Protein 6R3R (pdb70)

Foldseek 3Di:
DAFFFDQDFCPVDFFLFDADPAAFFFFWAWDQDPVVLWIKIWTFGQHVPADPQAGRAIWIWIGRFSGGIDGLGGAGGADDNADQQSDKAAEYWDADPVVQKIKTKTWGAGHPDDPPAARIWIFMWIDNPSNHIGTDPPDTHAQVVPQWGRYQWGQWYWDADPVQKIKIWIWTGHVLWTFTWIWIDNGVPDIDTPGTLATDADNWTWHNWEWDDDDQKIKIWTATPALVFRFIFMFMDSDSVRRRVCCVVNVVNALDDPSRGAEGQQWHNWYWDDSPPWIKIKTFGAQAVVSDQQRQDPRHGHGGHTIGIWTWDQDPSRRTYTHHGVVLVVLFDAWDDKDWPDKDDDKDDDDQKIKAAAPIKTKIDAAAAKKKKWWKKAFPDLQWKKWKWFSDGPPDQKTWIFIDGSNVQWTWIWIDGPPTDTDIIWHWHQDPRRMWTWIWTGHQQWIWIDTPSIHTYIGGHHSSHRHIIMMHTNGGMMMMHDIIMTHNDYDD

B-factor: mean 29.18, std 12.81, range [12.65, 115.85]

InterPro domains:
  IPR001362 Glycoside hydrolase, family 32 [SM00640] (53-489)
  IPR013148 Glycosyl hydrolase family 32, N-terminal [PF00251] (96-352)
  IPR013320 Concanavalin A-like lectin/glucanase domain superfamily [SSF49899] (407-519)
  IPR023296 Glycosyl hydrolase, five-bladed beta-propeller domain superfamily [G3DSA:2.115.10.20] (19-372)
  IPR023296 Glycosyl hydrolase, five-bladed beta-propeller domain superfamily [SSF75005] (44-354)
  IPR032507 BT1760-like, C-terminal domain [PF16346] (353-520)
  IPR051214 Glycosyl Hydrolase 32 Enzymes [PTHR43101] (17-523)

Sequence (492 aa):
GTATYFQSSDEHGFSMYYKPQVGFVGDPMMPFYDPVAKDFKVMYLQDYRPNPEATYHPIFGVATKDGATYESLGELISCGGRDEQDAAIGTGGTIYNPADKLYYTFYTGNKFKPSSDQNAQVVMVATSPDFKTWTKNRTFYLKGDTYGYDKNDFRDPFLFQTEDGVYHMLIATRKNGKGHIAEFTSADLKEWESAGTFMTMMWDDRFYECPDVFKMGDWWYLIYSEQASSFMRKVQYFKGRTLEDLKATTANDAGIWPDNREGMLDSRAFYAGKTASDGTNRYIWGWCPTRAGNDNGNVGDVEPEWAGNLVAQRLIQHEDGTLTLGVPDAIDRRKKYTSAQEVKVMAKDGNMIESGKTYTLGEGASVIFNRLKVHNKISFTVKTASNTDRFGISFVRGTDSASWYSIHVNADEGKANFEKDGDDAKYLFDNKKFNIPADNEYRVTIYSDQSVCVTYINDQLSFTNRIYQMQKNPWSLCCYKGEITVSDVQVSTYHHHH

Solvent-accessible surface area: 18887 Å² total; per-residue (Å²): 96,86,11,62,77,104,137,10,72,38,124,106,25,42,30,0,0,25,52,12,169,105,10,40,0,0,12,0,2,15,17,57,3,59,94,57,120,27,0,19,0,1,2,5,0,6,66,102,124,52,75,116,3,39,77,24,13,0,31,1,0,6,4,133,35,0,0,75,32,110,71,47,30,90,18,3,55,32,7,37,117,109,85,33,1,0,4,2,12,4,0,5,13,18,35,4,77,97,52,134,47,10,9,0,0,0,0,0,32,35,44,165,53,54,110,110,63,6,22,23,0,0,8,4,0,27,1,89,75,7,165,89,30,87,33,62,142,120,25,99,12,85,0,65,94,73,46,12,38,64,74,38,0,23,3,0,24,10,24,82,29,188,114,30,51,8,21,0,0,0,0,0,56,72,150,47,62,2,22,0,0,19,0,34,9,93,58,2,128,133,22,123,48,52,28,46,8,4,32,0,0,114,144,36,4,2,19,1,0,1,1,10,109,40,56,103,35,41,0,0,0,2,0,0,61,28,41,135,9,22,14,0,1,0,0,34,5,134,68,45,114,72,0,47,45,3,0,43,152,53,55,15,97,61,7,37,122,16,67,0,25,0,1,0,37,0,0,11,0,0,5,8,9,33,46,76,120,46,38,12,0,0,0,4,0,0,6,7,39,77,98,66,8,4,68,22,32,158,99,67,19,65,80,0,0,0,0,0,0,0,61,7,24,60,45,142,90,0,24,1,7,0,3,18,0,73,4,0,38,147,47,14,81,12,90,42,130,34,78,39,53,30,104,90,52,116,38,106,74,58,60,164,48,14,30,0,8,104,59,0,7,0,11,0,28,60,3,74,13,5,0,48,0,20,5,19,0,102,11,75,40,91,59,5,68,1,0,0,0,0,12,38,2,73,91,22,65,32,37,20,0,0,19,0,5,8,60,64,19,28,0,6,0,24,31,12,35,90,95,63,86,111,25,6,31,2,80,9,67,46,19,108,103,28,44,0,120,2,38,0,8,0,0,0,0,0,0,0,0,11,0,22,81,39,0,0,0,0,0,2,0,19,41,0,2,88,0,0,1,0,0,9,2,72,76,24,81,1,44,0,24,84,14,97,11,24,2,70,70,115,129,232

Radius of gyration: 23.09 Å; Cα contacts (8 Å, |Δi|>4): 1417; chains: 1; bounding box: 58×51×66 Å

Structure (mmCIF, N/CA/C/O backbone):
data_6R3R
#
_entry.id   6R3R
#
_cell.length_a   77.657
_cell.length_b   110.607
_cell.length_c   171.244
_cell.angle_alpha   90.000
_cell.angle_beta   90.000
_cell.angle_gamma   90.000
#
_symmetry.space_group_name_H-M   'I 2 2 2'
#
loop_
_entity.id
_entity.type
_entity.pdbx_description
1 polymer 'Glycoside hydrolase family 32'
2 non-polymer 'ZINC ION'
3 non-polymer 'CHLORIDE ION'
4 non-polymer '2-(N-MORPHOLINO)-ETHANESULFONIC ACID'
5 non-polymer GLYCEROL
6 water water
#
loop_
_atom_site.group_PDB
_atom_site.id
_atom_site.type_symbol
_atom_site.label_atom_id
_atom_site.label_alt_id
_atom_site.label_comp_id
_atom_site.label_asym_id
_atom_site.label_entity_id
_atom_site.label_seq_id
_atom_site.pdbx_PDB_ins_code
_atom_site.Cartn_x
_atom_site.Cartn_y
_atom_site.Cartn_z
_atom_site.occupancy
_atom_site.B_iso_or_equiv
_atom_site.auth_seq_id
_atom_site.auth_comp_id
_atom_site.auth_asym_id
_atom_site.auth_atom_id
_atom_site.pdbx_PDB_model_num
ATOM 1 N N . GLY A 1 15 ? -16.70400 -10.17200 3.07900 1.000 61.05732 15 GLY A N 1
ATOM 2 C CA . GLY A 1 15 ? -17.51500 -9.15900 3.72800 1.000 62.88386 15 GLY A CA 1
ATOM 3 C C . GLY A 1 15 ? -18.42500 -8.43400 2.75900 1.000 69.35832 15 GLY A C 1
ATOM 4 O O . GLY A 1 15 ? -19.59600 -8.18300 3.05700 1.000 67.13963 15 GLY A O 1
ATOM 7 N N . THR A 1 16 ? -17.87400 -8.09700 1.59900 1.000 55.74089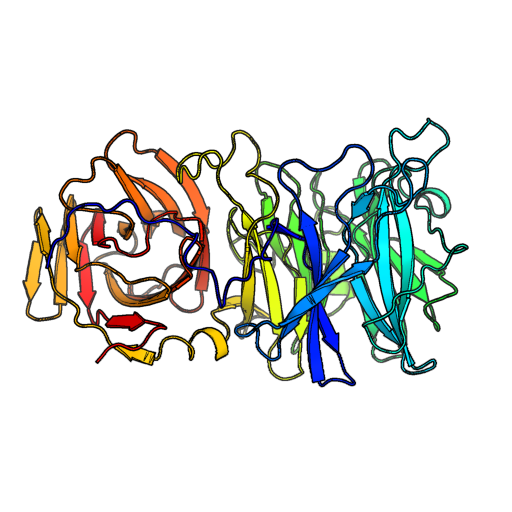 16 THR A N 1
ATOM 8 C CA . THR A 1 16 ? -18.59900 -7.45100 0.51500 1.000 49.27433 16 THR A CA 1
ATOM 9 C C . THR A 1 16 ? -18.98300 -8.48400 -0.54000 1.000 50.92453 16 THR A C 1
ATOM 10 O O . THR A 1 16 ? -18.34900 -9.53400 -0.67400 1.000 49.87177 16 THR A O 1
ATOM 21 N N . ALA A 1 17 ? -20.03400 -8.16700 -1.30200 1.000 43.34204 17 ALA A N 1
ATOM 22 C CA . ALA A 1 17 ? -20.40200 -8.97700 -2.45800 1.000 38.03088 17 ALA A CA 1
ATOM 23 C C . ALA A 1 17 ? -20.57300 -8.12300 -3.70900 1.000 37.42028 17 ALA A C 1
ATOM 24 O O . ALA A 1 17 ? -21.28200 -8.52600 -4.63700 1.000 37.45186 17 ALA A O 1
ATOM 31 N N . THR A 1 18 ? -19.95000 -6.94900 -3.74800 1.000 35.95168 18 THR A N 1
ATOM 32 C CA . THR A 1 18 ? -19.94700 -6.14200 -4.95400 1.000 33.84616 18 THR A CA 1
ATOM 33 C C . THR A 1 18 ? -18.90300 -6.66600 -5.93700 1.000 39.62317 18 THR A C 1
ATOM 34 O O . THR A 1 18 ? -17.95700 -7.36700 -5.56900 1.000 35.36740 18 THR A O 1
ATOM 45 N N . TYR A 1 19 ? -19.08900 -6.30900 -7.20400 1.000 31.92225 19 TYR A N 1
ATOM 46 C CA . TYR A 1 19 ? -18.16300 -6.71600 -8.25100 1.000 32.27755 19 TYR A CA 1
ATOM 47 C C . TYR A 1 19 ? -16.81200 -6.03600 -8.06200 1.000 34.73311 19 TYR A C 1
ATOM 48 O O . TYR A 1 19 ? -16.73400 -4.84500 -7.74700 1.000 38.94941 19 TYR A O 1
ATOM 66 N N . PHE A 1 20 ? -15.74500 -6.81000 -8.24400 1.000 33.05660 20 PHE A N 1
ATOM 67 C CA . PHE A 1 20 ? -14.37500 -6.32200 -8.15400 1.000 35.37529 20 PHE A CA 1
ATOM 68 C C . PHE A 1 20 ? -13.64500 -6.64200 -9.45100 1.000 35.19369 20 PHE A C 1
ATOM 69 O O . PHE A 1 20 ? -13.78700 -7.74100 -9.99700 1.000 34.84628 20 PHE A O 1
ATOM 86 N N . GLN A 1 21 ? -12.85900 -5.68300 -9.94200 1.000 32.89342 21 GLN A N 1
ATOM 87 C CA . GLN A 1 21 ? -12.16000 -5.83900 -11.21800 1.000 46.00815 21 GLN A CA 1
ATOM 88 C C . GLN A 1 21 ? -10.84200 -6.57500 -10.98400 1.000 42.02872 21 GLN A C 1
ATOM 89 O O . GLN A 1 21 ? -9.76300 -5.98600 -10.87600 1.000 41.68921 21 GLN A O 1
ATOM 103 N N . SER A 1 22 ? -10.94400 -7.90000 -10.91800 1.000 40.88122 22 SER A N 1
ATOM 104 C CA . SER A 1 22 ? -9.79000 -8.77500 -10.79400 1.000 37.87823 22 SER A CA 1
ATOM 105 C C . SER A 1 22 ? -9.06700 -8.89300 -12.13600 1.000 39.68107 22 SER A C 1
ATOM 106 O O . SER A 1 22 ? -9.55700 -8.45000 -13.17900 1.000 32.61444 22 SER A O 1
ATOM 114 N N . SER A 1 23 ? -7.88100 -9.50300 -12.10300 1.000 37.88086 23 SER A N 1
ATOM 115 C CA . SER A 1 23 ? -7.08500 -9.68800 -13.30800 1.000 30.48787 23 SER A CA 1
ATOM 116 C C . SER A 1 23 ? -6.27500 -10.97300 -13.19200 1.000 28.37709 23 SER A C 1
ATOM 117 O O . SER A 1 23 ? -6.19700 -11.58900 -12.12700 1.000 31.39061 23 SER A O 1
ATOM 125 N N . ASP A 1 24 ? -5.65300 -11.36300 -14.30800 1.000 28.67975 24 ASP A N 1
ATOM 126 C CA . ASP A 1 24 ? -4.86400 -12.58400 -14.38600 1.000 26.26368 24 ASP A CA 1
ATOM 127 C C . ASP A 1 24 ? -3.37900 -12.36400 -14.09800 1.000 28.14811 24 ASP A C 1
ATOM 128 O O . ASP A 1 24 ? -2.58300 -13.28700 -14.29500 1.000 26.29263 24 ASP A O 1
ATOM 137 N N . GLU A 1 25 ? -2.97400 -11.17300 -13.65800 1.000 29.86411 25 GLU A N 1
ATOM 138 C CA . GLU A 1 25 ? -1.54400 -10.93100 -13.49500 1.000 29.76409 25 GLU A CA 1
ATOM 139 C C . GLU A 1 25 ? -0.98200 -11.67200 -12.28300 1.000 29.70619 25 GLU A C 1
ATOM 140 O O . GLU A 1 25 ? 0.21100 -11.99400 -12.26100 1.000 30.79580 25 GLU A O 1
ATOM 147 N N . HIS A 1 26 ? -1.82100 -11.96000 -11.28100 1.000 27.03482 26 HIS A N 1
ATOM 148 C CA . HIS A 1 26 ? -1.37900 -12.72500 -10.11300 1.000 26.68478 26 HIS A CA 1
ATOM 149 C C . HIS A 1 26 ? -0.65000 -13.99800 -10.52600 1.000 27.51383 26 HIS A C 1
ATOM 150 O O . HIS A 1 26 ? 0.40100 -14.32900 -9.96300 1.000 30.77474 26 HIS A O 1
ATOM 164 N N . GLY A 1 27 ? -1.18700 -14.72300 -11.50800 1.000 28.59817 27 GLY A N 1
ATOM 165 C CA . GLY A 1 27 ? -0.50100 -15.88100 -12.04400 1.000 25.06880 27 GLY A CA 1
ATOM 166 C C . GLY A 1 27 ? -1.29100 -17.17200 -12.02900 1.000 23.81338 27 GLY A C 1
ATOM 167 O O . GLY A 1 27 ? -2.06500 -17.42700 -11.10200 1.000 25.08195 27 GLY A O 1
ATOM 171 N N . PHE A 1 28 ? -1.09200 -17.99700 -13.05300 1.000 25.12406 28 PHE A N 1
ATOM 172 C CA . PHE A 1 28 ? -1.70700 -19.31200 -13.12800 1.000 21.11569 28 PHE A CA 1
ATOM 173 C C . PHE A 1 28 ? -0.82900 -20.34800 -12.42700 1.000 22.73430 28 PHE A C 1
ATOM 174 O O . PHE A 1 28 ? 0.31500 -20.08500 -12.05000 1.000 25.67150 28 PHE A O 1
ATOM 191 N N . SER A 1 29 ? -1.39000 -21.54300 -12.24800 1.000 22.82905 29 SER A N 1
ATOM 192 C CA . SER A 1 29 ? -0.69100 -22.63900 -11.59100 1.000 22.89748 29 SER A CA 1
ATOM 193 C C . SER A 1 29 ? -0.97700 -23.94900 -12.31800 1.000 29.81936 29 SER A C 1
ATOM 194 O O . SER A 1 29 ? -0.13400 -24.44300 -13.07400 1.000 26.30052 29 SER A O 1
ATOM 202 N N . MET A 1 30 ? -2.17400 -24.50600 -12.11400 1.000 22.75273 30 MET A N 1
ATOM 203 C CA . MET A 1 30 ? -2.49600 -25.81200 -12.67800 1.000 20.54720 30 MET A CA 1
ATOM 204 C C . MET A 1 30 ? -2.92100 -25.73200 -14.14200 1.000 22.78957 30 MET A C 1
ATOM 205 O O . MET A 1 30 ? -2.71600 -26.69300 -14.89000 1.000 21.73945 30 MET A O 1
ATOM 219 N N . TYR A 1 31 ? -3.51500 -24.62200 -14.57500 1.000 20.98409 31 TYR A N 1
ATOM 220 C CA . TYR A 1 31 ? -3.89200 -24.42600 -15.98000 1.000 17.95478 31 TYR A CA 1
ATOM 221 C C . TYR A 1 31 ? -2.84900 -23.47200 -16.56300 1.000 19.87080 31 TYR A C 1
ATOM 222 O O . TYR A 1 31 ? -3.02500 -22.25400 -16.59700 1.000 21.28413 31 TYR A O 1
ATOM 240 N N . TYR A 1 32 ? -1.76200 -24.06400 -17.05700 1.000 21.80788 32 TYR A N 1
ATOM 241 C CA . TYR A 1 32 ? -0.50200 -23.36700 -17.26400 1.000 22.70535 32 TYR A CA 1
ATOM 242 C C . TYR A 1 32 ? -0.55500 -22.36700 -18.41200 1.000 19.50234 32 TYR A C 1
ATOM 243 O O . TYR A 1 32 ? -1.22400 -22.57600 -19.42500 1.000 21.41046 32 TYR A O 1
ATOM 261 N N . LYS A 1 33 ? 0.19600 -21.27500 -18.24000 1.000 21.90263 33 LYS A N 1
ATOM 262 C CA . LYS A 1 33 ? 0.47700 -20.28600 -19.26600 1.000 22.25004 33 LYS A CA 1
ATOM 263 C C . LYS A 1 33 ? 1.94400 -19.89400 -19.12800 1.000 23.73179 33 LYS A C 1
ATOM 264 O O . LYS A 1 33 ? 2.42500 -19.70200 -18.00100 1.000 22.22372 33 LYS A O 1
ATOM 283 N N . PRO A 1 34 ? 2.68000 -19.76900 -20.23300 1.000 20.25506 34 PRO A N 1
ATOM 284 C CA . PRO A 1 34 ? 4.06000 -19.27600 -20.13200 1.000 21.96316 34 PRO A CA 1
ATOM 285 C C . PRO A 1 34 ? 4.08400 -17.82000 -19.69300 1.000 19.36022 34 PRO A C 1
ATOM 286 O O . PRO A 1 34 ? 3.07600 -17.11200 -19.74300 1.000 26.53739 34 PRO A O 1
ATOM 297 N N . GLN A 1 35 ? 5.25900 -17.37400 -19.24400 1.000 25.30567 35 GLN A N 1
ATOM 298 C CA . GLN A 1 35 ? 5.36800 -16.00000 -18.76500 1.000 26.82164 35 GLN A CA 1
ATOM 299 C C . GLN A 1 35 ? 5.00000 -15.01300 -19.86600 1.000 29.27983 35 GLN A C 1
ATOM 300 O O . GLN A 1 35 ? 4.27400 -14.04200 -19.62400 1.000 34.76206 35 GLN A O 1
ATOM 314 N N . VAL A 1 36 ? 5.48300 -15.24800 -21.08400 1.000 27.17168 36 VAL A N 1
ATOM 315 C CA . VAL A 1 36 ? 5.12900 -14.44500 -22.24700 1.000 25.88995 36 VAL A CA 1
ATOM 316 C C . VAL A 1 36 ? 4.41400 -15.34300 -23.24500 1.000 23.26595 36 VAL A C 1
ATOM 317 O O . VAL A 1 36 ? 4.89100 -16.44300 -23.55100 1.000 27.79281 36 VAL A O 1
ATOM 330 N N . GLY A 1 37 ? 3.27400 -14.88000 -23.74400 1.000 25.60570 37 GLY A N 1
ATOM 331 C CA . GLY A 1 37 ? 2.55500 -15.61300 -24.76200 1.000 24.93457 37 GLY A CA 1
ATOM 332 C C . GLY A 1 37 ? 1.56500 -16.61400 -24.20400 1.000 22.64219 37 GLY A C 1
ATOM 333 O O . GLY A 1 37 ? 1.23600 -16.63600 -23.01500 1.000 22.75010 37 GLY A O 1
ATOM 337 N N . PHE A 1 38 ? 1.09700 -17.48200 -25.10300 1.000 20.97620 38 PHE A N 1
ATOM 338 C CA . PHE A 1 38 ? -0.00200 -18.38800 -24.81000 1.000 19.54708 38 PHE A 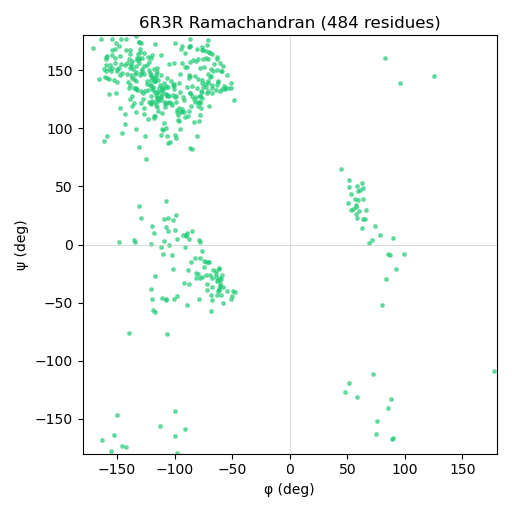CA 1
ATOM 339 C C . PHE A 1 38 ? 0.27100 -19.77200 -25.37900 1.000 21.11306 38 PHE A C 1
ATOM 340 O O . PHE A 1 38 ? 1.13500 -19.96100 -26.23800 1.000 19.35758 38 PHE A O 1
ATOM 357 N N . VAL A 1 39 ? -0.49700 -20.73800 -24.87800 1.000 17.19680 39 VAL A N 1
ATOM 358 C CA . VAL A 1 39 ? -0.31600 -22.14900 -25.20200 1.000 16.26511 39 VAL A CA 1
ATOM 359 C C . VAL A 1 39 ? -1.22400 -22.51200 -26.37100 1.000 18.04690 39 VAL A C 1
ATOM 360 O O . VAL A 1 39 ? -2.45200 -22.50300 -26.24200 1.000 17.81003 39 VAL A O 1
ATOM 373 N N . GLY A 1 40 ? -0.61600 -22.86800 -27.50400 1.000 17.49157 40 GLY A N 1
ATOM 374 C CA . GLY A 1 40 ? -1.31400 -23.48900 -28.61100 1.000 17.79161 40 GLY A CA 1
ATOM 375 C C . GLY A 1 40 ? -1.28700 -25.00300 -28.51600 1.000 17.15206 40 GLY A C 1
ATOM 376 O O . GLY A 1 40 ? -1.05400 -25.57900 -27.45100 1.000 16.77306 40 GLY A O 1
ATOM 380 N N . ASP A 1 41 ? -1.50200 -25.65300 -29.66200 1.000 15.77031 41 ASP A N 1
ATOM 381 C CA . ASP A 1 41 ? -1.75300 -27.08900 -29.67700 1.000 13.56478 41 ASP A CA 1
ATOM 382 C C . ASP A 1 41 ? -0.70900 -27.82600 -28.83800 1.000 18.65224 41 ASP A C 1
ATOM 383 O O . ASP A 1 41 ? 0.49400 -27.69200 -29.10400 1.000 19.39969 41 ASP A O 1
ATOM 392 N N . PRO A 1 42 ? -1.11400 -28.62200 -27.85300 1.000 16.88887 42 PRO A N 1
ATOM 393 C CA . PRO A 1 42 ? -0.13500 -29.40300 -27.09200 1.000 15.39921 42 PRO A CA 1
ATOM 394 C C . PRO A 1 42 ? 0.18900 -30.74500 -27.73900 1.000 19.64183 42 PRO A C 1
ATOM 395 O O . PRO A 1 42 ? -0.57700 -31.30200 -28.52600 1.000 18.03637 42 PRO A O 1
ATOM 406 N N . MET A 1 43 ? 1.36600 -31.24800 -27.38200 1.000 16.52303 43 MET A N 1
ATOM 407 C CA A MET A 1 43 ? 1.90900 -32.49900 -27.91100 0.780 19.13387 43 MET A CA 1
ATOM 408 C CA B MET A 1 43 ? 1.90800 -32.50000 -27.91000 0.220 19.19967 43 MET A CA 1
ATOM 409 C C . MET A 1 43 ? 2.41400 -33.29900 -26.71900 1.000 19.22073 43 MET A C 1
ATOM 410 O O . MET A 1 43 ? 3.62100 -33.34100 -26.44600 1.000 18.87332 43 MET A O 1
ATOM 435 N N . PRO A 1 44 ? 1.51000 -33.93900 -25.98200 1.000 15.80453 44 PRO A N 1
ATOM 436 C CA . PRO A 1 44 ? 1.90900 -34.64300 -24.75900 1.000 16.61515 44 PRO A CA 1
ATOM 437 C C . PRO A 1 44 ? 2.56500 -35.98300 -25.04100 1.000 19.53392 44 PRO A C 1
ATOM 438 O O . PRO A 1 44 ? 2.28300 -36.65300 -26.03600 1.000 19.75763 44 PRO A O 1
ATOM 449 N N . PHE A 1 45 ? 3.43700 -36.37500 -24.11800 1.000 18.93911 45 PHE A N 1
ATOM 450 C CA . PHE A 1 45 ? 4.30400 -37.53000 -24.30800 1.000 21.39993 45 PHE A CA 1
ATOM 451 C C . PHE A 1 45 ? 4.72100 -38.03900 -22.94100 1.000 22.23161 45 PHE A C 1
ATOM 452 O O . PHE A 1 45 ? 5.16400 -37.25200 -22.09900 1.000 21.42099 45 PHE A O 1
ATOM 469 N N . TYR A 1 46 ? 4.55300 -39.33800 -22.70800 1.000 22.00790 46 TYR A N 1
ATOM 470 C CA . TYR A 1 46 ? 5.05600 -39.93900 -21.48300 1.000 24.23975 46 TYR A CA 1
ATOM 471 C C . TYR A 1 46 ? 6.50000 -40.37100 -21.71300 1.000 24.17921 46 TYR A C 1
ATOM 472 O O . TYR A 1 46 ? 6.77100 -41.25100 -22.53900 1.000 24.24764 46 TYR A O 1
ATOM 490 N N . ASP A 1 47 ? 7.41700 -39.74000 -20.99600 1.000 20.70511 47 ASP A N 1
ATOM 491 C CA . ASP A 1 47 ? 8.84700 -39.98800 -21.10400 1.000 25.43726 47 ASP A CA 1
ATOM 492 C C . ASP A 1 47 ? 9.17700 -41.25700 -20.33700 1.000 28.53237 47 ASP A C 1
ATOM 493 O O . ASP A 1 47 ? 9.16100 -41.25300 -19.10000 1.000 23.86339 47 ASP A O 1
ATOM 502 N N . PRO A 1 48 ? 9.46600 -42.36800 -21.02500 1.000 24.16079 48 PRO A N 1
ATOM 503 C CA . PRO A 1 48 ? 9.68300 -43.63400 -20.30500 1.000 32.27229 48 PRO A CA 1
ATOM 504 C C . PRO A 1 48 ? 10.98000 -43.67300 -19.52000 1.000 34.44360 48 PRO A C 1
ATOM 505 O O . PRO A 1 48 ? 11.13500 -44.55700 -18.66500 1.000 32.48284 48 PRO A O 1
ATOM 516 N N . VAL A 1 49 ? 11.90400 -42.75300 -19.77300 1.000 27.56383 49 VAL A N 1
ATOM 517 C CA . VAL A 1 49 ? 13.14300 -42.69100 -19.01000 1.000 28.54026 49 VAL A CA 1
ATOM 518 C C . VAL A 1 49 ? 12.98400 -41.80600 -17.78300 1.000 33.41453 49 VAL A C 1
ATOM 519 O O . VAL A 1 49 ? 13.29800 -42.21500 -16.66100 1.000 30.40365 49 VAL A O 1
ATOM 532 N N . ALA A 1 50 ? 12.48900 -40.58100 -17.97800 1.000 30.44312 50 ALA A N 1
ATOM 533 C CA . ALA A 1 50 ? 12.26700 -39.67600 -16.86000 1.000 28.30339 50 ALA A CA 1
ATOM 534 C C . ALA A 1 50 ? 11.05400 -40.07000 -16.02800 1.000 24.05815 50 ALA A C 1
ATOM 535 O O . ALA A 1 50 ? 10.94400 -39.63900 -14.87400 1.000 32.24597 50 ALA A O 1
ATOM 542 N N . LYS A 1 51 ? 10.14900 -40.87400 -16.58400 1.000 25.43200 51 LYS A N 1
ATOM 543 C CA . LYS A 1 51 ? 8.91500 -41.27000 -15.90600 1.000 29.44564 51 LYS A CA 1
ATOM 544 C C . LYS A 1 51 ? 8.07700 -40.04300 -15.54200 1.000 29.78515 51 LYS A C 1
ATOM 545 O O . LYS A 1 51 ? 7.57100 -39.90900 -14.42500 1.000 28.39814 51 LYS A O 1
ATOM 564 N N . ASP A 1 52 ? 7.93900 -39.13400 -16.50200 1.000 25.57412 52 ASP A N 1
ATOM 565 C CA . ASP A 1 52 ? 7.03700 -38.00000 -16.36500 1.000 25.30040 52 ASP A CA 1
ATOM 566 C C . ASP A 1 52 ? 6.48200 -37.67200 -17.74400 1.000 22.12371 52 ASP A C 1
ATOM 567 O O . ASP A 1 52 ? 6.84400 -38.29500 -18.74800 1.000 22.46848 52 ASP A O 1
ATOM 576 N N . PHE A 1 53 ? 5.58500 -36.69500 -17.78500 1.000 19.80501 53 PHE A N 1
ATOM 577 C CA . PHE A 1 53 ? 5.00800 -36.23200 -19.03500 1.000 21.45257 53 PHE A CA 1
ATOM 578 C C . PHE A 1 53 ? 5.78300 -35.01900 -19.52700 1.000 25.71361 53 PHE A C 1
ATOM 579 O O . PHE A 1 53 ? 6.03400 -34.08200 -18.76200 1.000 22.79221 53 PHE A O 1
ATOM 596 N N . LYS A 1 54 ? 6.16900 -35.05100 -20.79500 1.000 21.71576 54 LYS A N 1
ATOM 597 C CA . LYS A 1 54 ? 6.67000 -33.88400 -21.50400 1.000 22.27109 54 LYS A CA 1
ATOM 598 C C . LYS A 1 54 ? 5.53400 -33.38700 -22.38800 1.000 21.23149 54 LYS A C 1
ATOM 599 O O . LYS A 1 54 ? 5.03300 -34.13500 -23.23600 1.000 24.18448 54 LYS A O 1
ATOM 618 N N . VAL A 1 55 ? 5.10300 -32.14900 -22.17600 1.000 17.20733 55 VAL A N 1
ATOM 619 C CA . VAL A 1 55 ? 4.07600 -31.58000 -23.03900 1.000 19.10229 55 VAL A CA 1
ATOM 620 C C . VAL A 1 55 ? 4.71600 -30.46900 -23.86200 1.000 16.53093 55 VAL A C 1
ATOM 621 O O . VAL A 1 55 ? 4.84200 -29.32800 -23.40300 1.000 19.25757 55 VAL A O 1
ATOM 634 N N . MET A 1 56 ? 5.16900 -30.81200 -25.06300 1.000 19.24441 56 MET A N 1
ATOM 635 C CA . MET A 1 56 ? 5.50100 -29.79700 -26.04700 1.000 17.86267 56 MET A CA 1
ATOM 636 C C . MET A 1 56 ? 4.22600 -29.06700 -26.45900 1.000 17.92583 56 MET A C 1
ATOM 637 O O . MET A 1 56 ? 3.11600 -29.59300 -26.34300 1.000 18.97859 56 MET A O 1
ATOM 651 N N . TYR A 1 57 ? 4.38600 -27.83700 -26.93600 1.000 17.36261 57 TYR A N 1
ATOM 652 C CA . TYR A 1 57 ? 3.22300 -27.07700 -27.37600 1.000 18.29167 57 TYR A CA 1
ATOM 653 C C . TYR A 1 57 ? 3.66800 -25.96300 -28.31200 1.000 18.63381 57 TYR A C 1
ATOM 654 O O . TYR A 1 57 ? 4.81400 -25.51000 -28.26100 1.000 18.39957 57 TYR A O 1
ATOM 672 N N . LEU A 1 58 ? 2.74500 -25.53900 -29.17400 1.000 16.43618 58 LEU A N 1
ATOM 673 C CA . LEU A 1 58 ? 3.00100 -24.43200 -30.08400 1.000 16.40986 58 LEU A CA 1
ATOM 674 C C . LEU A 1 58 ? 2.89500 -23.12400 -29.30800 1.000 19.97082 58 LEU A C 1
ATOM 675 O O . LEU A 1 58 ? 1.82900 -22.79100 -28.77800 1.000 20.18400 58 LEU A O 1
ATOM 691 N N . GLN A 1 59 ? 3.99800 -22.38600 -29.24200 1.000 17.32839 59 GLN A N 1
ATOM 692 C CA . GLN A 1 59 ? 4.05400 -21.14500 -28.48200 1.000 18.33378 59 GLN A CA 1
ATOM 693 C C . GLN A 1 59 ? 3.47000 -20.01000 -29.31300 1.000 19.73658 59 GLN A C 1
ATOM 694 O O . GLN A 1 59 ? 3.95000 -19.72800 -30.41500 1.000 21.42099 59 GLN A O 1
ATOM 708 N N . ASP A 1 60 ? 2.44600 -19.35600 -28.77700 1.000 18.02321 60 ASP A N 1
ATOM 709 C CA . ASP A 1 60 ? 1.71900 -18.31000 -29.47700 1.000 21.01041 60 ASP A CA 1
ATOM 710 C C . ASP A 1 60 ? 2.01800 -16.95400 -28.85700 1.000 21.57890 60 ASP A C 1
ATOM 711 O O . ASP A 1 60 ? 2.09100 -16.82200 -27.63100 1.000 24.63190 60 ASP A O 1
ATOM 720 N N . TYR A 1 61 ? 2.18800 -15.95200 -29.71300 1.000 21.51837 61 TYR A N 1
ATOM 721 C CA . TYR A 1 61 ? 2.38100 -14.57900 -29.28300 1.000 25.57149 61 TYR A CA 1
ATOM 722 C C . TYR A 1 61 ? 1.29600 -13.70200 -29.89000 1.000 27.54804 61 TYR A C 1
ATOM 723 O O . TYR A 1 61 ? 0.69800 -14.03400 -30.91700 1.000 24.19501 61 TYR A O 1
ATOM 741 N N . ARG A 1 62 ? 1.05400 -12.56700 -29.23800 1.000 25.50569 62 ARG A N 1
ATOM 742 C CA . ARG A 1 62 ? -0.02400 -11.64900 -29.60000 1.000 26.78479 62 ARG A CA 1
ATOM 743 C C . ARG A 1 62 ? 0.58000 -10.26700 -29.81200 1.000 32.19860 62 ARG A C 1
ATOM 744 O O . ARG A 1 62 ? 0.73500 -9.49800 -28.85500 1.000 30.62736 62 ARG A O 1
ATOM 765 N N . PRO A 1 63 ? 0.94300 -9.91000 -31.05800 1.000 30.00623 63 PRO A N 1
ATOM 766 C CA . PRO A 1 63 ? 0.84400 -10.68500 -32.29900 1.000 30.50892 63 PRO A CA 1
ATOM 767 C C . PRO A 1 63 ? 2.03600 -11.59500 -32.56600 1.000 27.63489 63 PRO A C 1
ATOM 768 O O . PRO A 1 63 ? 3.04800 -11.51400 -31.87200 1.000 29.21403 63 PRO A O 1
ATOM 779 N N . ASN A 1 64 ? 1.90400 -12.46000 -33.58600 1.000 27.64279 64 ASN A N 1
ATOM 780 C CA . ASN A 1 64 ? 3.00900 -13.29500 -34.02000 1.000 25.89784 64 ASN A CA 1
ATOM 781 C C . ASN A 1 64 ? 3.81400 -12.59100 -35.10300 1.000 22.35531 64 ASN A C 1
ATOM 782 O O . ASN A 1 64 ? 3.27800 -11.75900 -35.84300 1.000 27.98757 64 ASN A O 1
ATOM 793 N N . PRO A 1 65 ? 5.10000 -12.90900 -35.22500 1.000 23.18436 65 PRO A N 1
ATOM 794 C CA . PRO A 1 65 ? 5.86100 -12.40600 -36.37200 1.000 28.67975 65 PRO A CA 1
ATOM 795 C C . PRO A 1 65 ? 5.25800 -12.89800 -37.67800 1.000 27.09535 65 PRO A C 1
ATOM 796 O O . PRO A 1 65 ? 4.56700 -13.91700 -37.73600 1.000 28.02441 65 PRO A O 1
ATOM 807 N N . GLU A 1 66 ? 5.52300 -12.14300 -38.73700 1.000 30.86949 66 GLU A N 1
ATOM 808 C CA . GLU A 1 66 ? 5.22400 -12.62000 -40.07700 1.000 26.95060 66 GLU A CA 1
ATOM 809 C C . GLU A 1 66 ? 6.13200 -13.79200 -40.42000 1.000 24.51083 66 GLU A C 1
ATOM 810 O O . GLU A 1 66 ? 7.33500 -13.76800 -40.14700 1.000 29.21140 66 GLU A O 1
ATOM 822 N N . ALA A 1 67 ? 5.53300 -14.83700 -40.98900 1.000 24.98194 67 ALA A N 1
ATOM 823 C CA . ALA A 1 67 ? 6.25500 -15.94900 -41.59500 1.000 22.19740 67 ALA A CA 1
ATOM 824 C C . ALA A 1 67 ? 6.76900 -16.96000 -40.57800 1.000 21.50784 67 ALA A C 1
ATOM 825 O O . ALA A 1 67 ? 6.52400 -18.16100 -40.72200 1.000 20.76828 67 ALA A O 1
ATOM 832 N N . THR A 1 68 ? 7.48300 -16.50100 -39.55900 1.000 21.44731 68 THR A N 1
ATOM 833 C CA . THR A 1 68 ? 8.18600 -17.38800 -38.63400 1.000 24.66085 68 THR A CA 1
ATOM 834 C C . THR A 1 68 ? 7.49800 -17.31300 -37.27400 1.000 26.26631 68 THR A C 1
ATOM 835 O O . THR A 1 68 ? 7.74300 -16.38900 -36.49400 1.000 26.97955 68 THR A O 1
ATOM 846 N N . TYR A 1 69 ? 6.64500 -18.29400 -36.98800 1.000 21.18149 69 TYR A N 1
ATOM 847 C CA . TYR A 1 69 ? 5.89000 -18.29000 -35.74400 1.000 23.85812 69 TYR A CA 1
ATOM 848 C C . TYR A 1 69 ? 5.55500 -19.71500 -35.32500 1.000 22.31057 69 TYR A C 1
ATOM 849 O O . TYR A 1 69 ? 5.73000 -20.67300 -36.08200 1.000 21.88683 69 TYR A O 1
ATOM 867 N N . HIS A 1 70 ? 5.08200 -19.83300 -34.07900 1.000 18.99438 70 HIS A N 1
ATOM 868 C CA . HIS A 1 70 ? 4.68200 -21.08000 -33.43400 1.000 19.71815 70 HIS A CA 1
ATOM 869 C C . HIS A 1 70 ? 5.85300 -22.04400 -33.29900 1.000 18.50748 70 HIS A C 1
ATOM 870 O O . HIS A 1 70 ? 5.74500 -23.21900 -33.67300 1.000 19.33127 70 HIS A O 1
ATOM 885 N N . PRO A 1 71 ? 6.96400 -21.59600 -32.71500 1.000 18.47590 71 PRO A N 1
ATOM 886 C CA . PRO A 1 71 ? 8.01900 -22.53400 -32.31900 1.000 19.55761 71 PRO A CA 1
ATOM 887 C C . PRO A 1 71 ? 7.48200 -23.48800 -31.26500 1.000 17.85477 71 PRO A C 1
ATOM 888 O O . PRO A 1 71 ? 6.47800 -23.21800 -30.60000 1.000 19.25494 71 PRO A O 1
ATOM 899 N N . ILE A 1 72 ? 8.16600 -24.61200 -31.09700 1.000 17.67844 72 ILE A N 1
ATOM 900 C CA . ILE A 1 72 ? 7.75300 -25.60600 -30.11500 1.000 17.48104 72 ILE A CA 1
ATOM 901 C C . ILE A 1 72 ? 8.47500 -25.32700 -28.80200 1.000 19.86817 72 ILE A C 1
ATOM 902 O O . ILE A 1 72 ? 9.70000 -25.43500 -28.71500 1.000 18.89700 72 ILE A O 1
ATOM 918 N N . PHE A 1 73 ? 7.70300 -24.95200 -27.78400 1.000 17.73897 73 PHE A N 1
ATOM 919 C CA . PHE A 1 73 ? 8.15500 -24.87300 -26.40800 1.000 17.59421 73 PHE A CA 1
ATOM 920 C C . PHE A 1 73 ? 7.73200 -26.15200 -25.68300 1.000 22.09739 73 PHE A C 1
ATOM 921 O O . PHE A 1 73 ? 7.10700 -27.04600 -26.26100 1.000 19.69973 73 PHE A O 1
ATOM 938 N N . GLY A 1 74 ? 8.05200 -26.23600 -24.39500 1.000 22.11581 74 GLY A N 1
ATOM 939 C CA . GLY A 1 74 ? 7.65900 -27.39700 -23.62100 1.000 21.58680 74 GLY A CA 1
ATOM 940 C C . GLY A 1 74 ? 7.47500 -27.09100 -22.15100 1.000 22.55007 74 GLY A C 1
ATOM 941 O O . GLY A 1 74 ? 8.02000 -26.11900 -21.61700 1.000 22.67114 74 GLY A O 1
ATOM 945 N N . VAL A 1 75 ? 6.67100 -27.94100 -21.50500 1.000 22.16845 75 VAL A N 1
ATOM 946 C CA . VAL A 1 75 ? 6.58500 -28.03500 -20.05400 1.000 19.13914 75 VAL A CA 1
ATOM 947 C C . VAL A 1 75 ? 6.70900 -29.51100 -19.69100 1.000 21.94210 75 VAL A C 1
ATOM 948 O O . VAL A 1 75 ? 6.41300 -30.39900 -20.49400 1.000 24.82929 75 VAL A O 1
ATOM 961 N N . ALA A 1 76 ? 7.14100 -29.76500 -18.46100 1.000 20.77354 76 ALA A N 1
ATOM 962 C CA . ALA A 1 76 ? 7.19000 -31.11000 -17.90300 1.000 18.58381 76 ALA A CA 1
ATOM 963 C C . ALA A 1 76 ? 6.27200 -31.17900 -16.69300 1.000 22.52112 76 ALA A C 1
ATOM 964 O O . ALA A 1 76 ? 6.16800 -30.21700 -15.92500 1.000 25.05300 76 ALA A O 1
ATOM 971 N N . THR A 1 77 ? 5.60700 -32.31800 -16.52500 1.000 21.44994 77 THR A N 1
ATOM 972 C CA . THR A 1 77 ? 4.72300 -32.51700 -15.38800 1.000 20.34191 77 THR A CA 1
ATOM 973 C C . THR A 1 77 ? 4.64600 -34.00100 -15.07400 1.000 21.83420 77 THR A C 1
ATOM 974 O O . THR A 1 77 ? 4.64200 -34.83800 -15.98100 1.000 22.72641 77 THR A O 1
ATOM 985 N N . LYS A 1 78 ? 4.60500 -34.31600 -13.78300 1.000 22.59481 78 LYS A N 1
ATOM 986 C CA . LYS A 1 78 ? 4.36000 -35.68300 -13.35800 1.000 29.12981 78 LYS A CA 1
ATOM 987 C C . LYS A 1 78 ? 2.88000 -36.03400 -13.38200 1.000 26.27420 78 LYS A C 1
ATOM 988 O O . LYS A 1 78 ? 2.53800 -37.21300 -13.51500 1.000 27.72174 78 LYS A O 1
ATOM 1007 N N . ASP A 1 79 ? 2.00300 -35.04400 -13.28400 1.000 22.97907 79 ASP A N 1
ATOM 1008 C CA . ASP A 1 79 ? 0.63300 -35.32400 -12.87600 1.000 20.39455 79 ASP A CA 1
ATOM 1009 C C . ASP A 1 79 ? -0.41600 -34.40500 -13.47700 1.000 28.18496 79 ASP A C 1
ATOM 1010 O O . ASP A 1 79 ? -1.59400 -34.56100 -13.14000 1.000 23.08961 79 ASP A O 1
ATOM 1019 N N . GLY A 1 80 ? -0.05200 -33.46400 -14.33600 1.000 23.16594 80 GLY A N 1
ATOM 1020 C CA . GLY A 1 80 ? -1.02700 -32.56700 -14.91300 1.000 21.89736 80 GLY A CA 1
ATOM 1021 C C . GLY A 1 80 ? -1.47000 -31.43500 -14.01700 1.000 21.04463 80 GLY A C 1
ATOM 1022 O O . GLY A 1 80 ? -2.41800 -30.72400 -14.37200 1.000 22.59481 80 GLY A O 1
ATOM 1026 N N . ALA A 1 81 ? -0.82500 -31.24600 -12.87100 1.000 23.71074 81 ALA A N 1
ATOM 1027 C CA . ALA A 1 81 ? -1.13500 -30.15100 -11.96000 1.000 21.40520 81 ALA A CA 1
ATOM 1028 C C . ALA A 1 81 ? 0.05100 -29.23600 -11.70400 1.000 25.48463 81 ALA A C 1
ATOM 1029 O O . ALA A 1 81 ? -0.12600 -28.02000 -11.58800 1.000 24.05815 81 ALA A O 1
ATOM 1036 N N . THR A 1 82 ? 1.25400 -29.79100 -11.60200 1.000 24.27133 82 THR A N 1
ATOM 1037 C CA . THR A 1 82 ? 2.46700 -29.03600 -11.31900 1.000 24.55558 82 THR A CA 1
ATOM 1038 C C . THR A 1 82 ? 3.35200 -29.06900 -12.55900 1.000 27.02956 82 THR A C 1
ATOM 1039 O O . THR A 1 82 ? 3.70000 -30.15200 -13.04600 1.000 25.30040 82 THR A O 1
ATOM 1050 N N . TYR A 1 83 ? 3.72100 -27.88900 -13.05700 1.000 23.97919 83 TYR A N 1
ATOM 1051 C CA . TYR A 1 83 ? 4.42800 -27.76600 -14.32100 1.000 24.67927 83 TYR A CA 1
ATOM 1052 C C . TYR A 1 83 ? 5.78100 -27.09300 -14.14900 1.000 25.62149 83 TYR A C 1
ATOM 1053 O O . TYR A 1 83 ? 5.92200 -26.13900 -13.37800 1.000 27.81386 83 TYR A O 1
ATOM 1071 N N . GLU A 1 84 ? 6.76600 -27.59400 -14.89900 1.000 23.74232 84 GLU A N 1
ATOM 1072 C CA . GLU A 1 84 ? 8.09800 -27.00800 -15.00100 1.000 24.26344 84 GLU A CA 1
ATOM 1073 C C . GLU A 1 84 ? 8.29200 -26.51700 -16.43100 1.000 27.46382 84 GLU A C 1
ATOM 1074 O O . GLU A 1 84 ? 8.15600 -27.29900 -17.37900 1.000 25.68729 84 GLU A O 1
ATOM 1086 N N . SER A 1 85 ? 8.62800 -25.23800 -16.58700 1.000 25.64781 85 SER A N 1
ATOM 1087 C CA . SER A 1 85 ? 8.86600 -24.69100 -17.91600 1.000 26.54266 85 SER A CA 1
ATOM 1088 C C . SER A 1 85 ? 10.17800 -25.21900 -18.48500 1.000 27.02956 85 SER A C 1
ATOM 1089 O O . SER A 1 85 ? 11.21700 -25.18100 -17.81900 1.000 24.77139 85 SER A O 1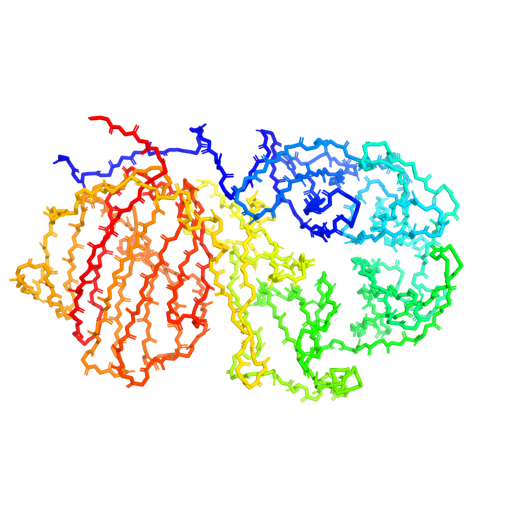
ATOM 1097 N N . LEU A 1 86 ? 10.12700 -25.71000 -19.72500 1.000 22.44216 86 LEU A N 1
ATOM 1098 C CA . LEU A 1 86 ? 11.31400 -26.16800 -20.43300 1.000 23.09224 86 LEU A CA 1
ATOM 1099 C C . LEU A 1 86 ? 11.81300 -25.16400 -21.46500 1.000 23.05013 86 LEU A C 1
ATOM 1100 O O . LEU A 1 86 ? 12.90000 -25.35700 -22.01800 1.000 24.64243 86 LEU A O 1
ATOM 1116 N N . GLY A 1 87 ? 11.04900 -24.11000 -21.74300 1.000 24.13974 87 GLY A N 1
ATOM 1117 C CA . GLY A 1 87 ? 11.49700 -23.12800 -22.70700 1.000 25.16618 87 GLY A CA 1
ATOM 1118 C C . GLY A 1 87 ? 11.38000 -23.61400 -24.14500 1.000 26.22683 87 GLY A C 1
ATOM 1119 O O . GLY A 1 87 ? 10.67800 -24.57900 -24.46300 1.000 24.00551 87 GLY A O 1
ATOM 1123 N N . GLU A 1 88 ? 12.09500 -22.91300 -25.02400 1.000 22.63956 88 GLU A N 1
ATOM 1124 C CA . GLU A 1 88 ? 12.04700 -23.19200 -26.45400 1.000 21.66312 88 GLU A CA 1
ATOM 1125 C C . GLU A 1 88 ? 12.85400 -24.44300 -26.77300 1.000 22.45532 88 GLU A C 1
ATOM 1126 O O . GLU A 1 88 ? 14.03200 -24.54000 -26.41700 1.000 22.02369 88 GLU A O 1
ATOM 1138 N N . LEU A 1 89 ? 12.21900 -25.39900 -27.45000 1.000 19.31547 89 LEU A N 1
ATOM 1139 C CA . LEU A 1 89 ? 12.85300 -26.67300 -27.75900 1.000 20.00503 89 LEU A CA 1
ATOM 1140 C C . LEU A 1 89 ? 13.14100 -26.85400 -29.24000 1.000 23.31069 89 LEU A C 1
ATOM 1141 O O . LEU A 1 89 ? 14.24000 -27.28500 -29.60200 1.000 22.06844 89 LEU A O 1
ATOM 1157 N N . ILE A 1 90 ? 12.18700 -26.55100 -30.11500 1.000 21.29466 90 ILE A N 1
ATOM 1158 C CA . ILE A 1 90 ? 12.40200 -26.62800 -31.55600 1.000 17.33892 90 ILE A CA 1
ATOM 1159 C C . ILE A 1 90 ? 12.01500 -25.27900 -32.14800 1.000 20.78144 90 ILE A C 1
ATOM 1160 O O . ILE A 1 90 ? 10.83300 -24.91200 -32.15200 1.000 20.26822 90 ILE A O 1
ATOM 1176 N N . SER A 1 91 ? 13.00700 -24.54800 -32.65100 1.000 19.80501 91 SER A N 1
ATOM 1177 C CA . SER A 1 91 ? 12.80400 -23.20800 -33.16800 1.000 20.98673 91 SER A CA 1
ATOM 1178 C C . SER A 1 91 ? 12.26900 -23.24400 -34.59500 1.000 17.64948 91 SER A C 1
ATOM 1179 O O . SER A 1 91 ? 12.43900 -24.21800 -35.33500 1.000 20.67353 91 SER A O 1
ATOM 1187 N N . CYS A 1 92 ? 11.62900 -22.14300 -34.97500 1.000 22.28951 92 CYS A N 1
ATOM 1188 C CA . CYS A 1 92 ? 11.19200 -21.94600 -36.34700 1.000 20.12610 92 CYS A CA 1
ATOM 1189 C C . CYS A 1 92 ? 12.37300 -21.97000 -37.30700 1.000 18.33378 92 CYS A C 1
ATOM 1190 O O . CYS A 1 92 ? 13.48600 -21.56100 -36.97300 1.000 20.96830 92 CYS A O 1
ATOM 1198 N N . GLY A 1 93 ? 12.11300 -22.42700 -38.52400 1.000 21.64996 93 GLY A N 1
ATOM 1199 C CA . GLY A 1 93 ? 13.05400 -22.24400 -39.60000 1.000 21.90526 93 GLY A CA 1
ATOM 1200 C C . GLY A 1 93 ? 13.10100 -20.78900 -40.02600 1.000 24.46083 93 GLY A C 1
ATOM 1201 O O . GLY A 1 93 ? 12.36400 -19.93200 -39.53800 1.000 20.71564 93 GLY A O 1
ATOM 1205 N N . GLY A 1 94 ? 14.00000 -20.50800 -40.95900 1.000 22.81063 94 GLY A N 1
ATOM 1206 C CA . GLY A 1 94 ? 14.09100 -19.17400 -41.51100 1.000 20.54983 94 GLY A CA 1
ATOM 1207 C C . GLY A 1 94 ? 12.88100 -18.82800 -42.36000 1.000 22.04475 94 GLY A C 1
ATOM 1208 O O . GLY A 1 94 ? 12.09800 -19.68400 -42.77900 1.000 21.78419 94 GLY A O 1
ATOM 1212 N N . ARG A 1 95 ? 12.75500 -17.52700 -42.63400 1.000 20.41034 95 ARG A N 1
ATOM 1213 C CA . ARG A 1 95 ? 11.58400 -17.00100 -43.32900 1.000 21.91842 95 ARG A CA 1
ATOM 1214 C C . ARG A 1 95 ? 11.23000 -17.81100 -44.56900 1.000 24.62927 95 ARG A C 1
ATOM 1215 O O . ARG A 1 95 ? 10.04900 -18.05300 -44.84200 1.000 22.05264 95 ARG A O 1
ATOM 1236 N N . ASP A 1 96 ? 12.22900 -18.22800 -45.33700 1.000 22.25267 96 ASP A N 1
ATOM 1237 C CA . ASP A 1 96 ? 11.98600 -18.88300 -46.61600 1.000 19.89975 96 ASP A CA 1
ATOM 1238 C C . ASP A 1 96 ? 12.04600 -20.40100 -46.54400 1.000 21.16833 96 ASP A C 1
ATOM 1239 O O . ASP A 1 96 ? 11.92100 -21.05800 -47.58100 1.000 26.03470 96 ASP A O 1
ATOM 1248 N N . GLU A 1 97 ? 12.20600 -20.97400 -45.36100 1.000 19.51813 97 GLU A N 1
ATOM 1249 C CA . GLU A 1 97 ? 12.39100 -22.41200 -45.23700 1.000 19.00754 97 GLU A CA 1
ATOM 1250 C C . GLU A 1 97 ? 11.05500 -23.12100 -45.04900 1.000 19.09703 97 GLU A C 1
ATOM 1251 O O . GLU A 1 97 ? 10.02800 -22.50300 -44.75700 1.000 22.08686 97 GLU A O 1
ATOM 1263 N N . GLN A 1 98 ? 11.08100 -24.44200 -45.24400 1.000 19.08124 98 GLN A N 1
ATOM 1264 C CA . GLN A 1 98 ? 9.84500 -25.21200 -45.20300 1.000 17.65738 98 GLN A CA 1
ATOM 1265 C C . GLN A 1 98 ? 9.15400 -25.11900 -43.84800 1.000 21.09990 98 GLN A C 1
ATOM 1266 O O . GLN A 1 98 ? 7.92000 -25.16000 -43.78400 1.000 21.60785 98 GLN A O 1
ATOM 1280 N N . ASP A 1 99 ? 9.91000 -25.01500 -42.75700 1.000 18.80752 99 ASP A N 1
ATOM 1281 C CA . ASP A 1 99 ? 9.32000 -24.94000 -41.42500 1.000 18.06269 99 ASP A CA 1
ATOM 1282 C C . ASP A 1 99 ? 9.44200 -23.53500 -40.83600 1.000 19.02860 99 ASP A C 1
ATOM 1283 O O . ASP A 1 99 ? 9.64700 -23.36100 -39.63200 1.000 19.52076 99 ASP A O 1
ATOM 1292 N N . ALA A 1 100 ? 9.28600 -22.51500 -41.68600 1.000 19.58919 100 ALA A N 1
ATOM 1293 C CA . ALA A 1 100 ? 9.23200 -21.14000 -41.19800 1.000 21.12095 100 ALA A CA 1
ATOM 1294 C C . ALA A 1 100 ? 8.21900 -21.00900 -40.06800 1.000 21.08674 100 ALA A C 1
ATOM 1295 O O . ALA A 1 100 ? 8.50900 -20.42200 -39.02300 1.000 20.94462 100 ALA A O 1
ATOM 1302 N N . ALA A 1 101 ? 7.02400 -21.55800 -40.25800 1.000 19.12598 101 ALA A N 1
ATOM 1303 C CA . ALA A 1 101 ? 6.02900 -21.67200 -39.19800 1.000 22.27109 101 ALA A CA 1
ATOM 1304 C C . ALA A 1 101 ? 5.84400 -23.14900 -38.88600 1.000 19.91555 101 ALA A C 1
ATOM 1305 O O . ALA A 1 101 ? 5.73800 -23.96800 -39.80500 1.000 21.98421 101 ALA A O 1
ATOM 1312 N N . ILE A 1 102 ? 5.82600 -23.48900 -37.61100 1.000 17.69423 102 ILE A N 1
ATOM 1313 C CA . ILE A 1 102 ? 5.73300 -24.87900 -37.19200 1.000 17.84424 102 ILE A CA 1
ATOM 1314 C C . ILE A 1 102 ? 4.30200 -25.16900 -36.77800 1.000 17.68107 102 ILE A C 1
ATOM 1315 O O . ILE A 1 102 ? 3.64900 -24.35600 -36.10700 1.000 17.83109 102 ILE A O 1
ATOM 1331 N N . GLY A 1 103 ? 3.80500 -26.33000 -37.20900 1.000 17.00730 103 GLY A N 1
ATOM 1332 C CA . GLY A 1 103 ? 2.51000 -26.81900 -36.80800 1.000 18.34957 103 GLY A CA 1
ATOM 1333 C C . GLY A 1 103 ? 2.64600 -28.11600 -36.02700 1.000 19.05228 103 GLY A C 1
ATOM 1334 O O . GLY A 1 103 ? 3.71800 -28.72700 -35.95000 1.000 18.72856 103 GLY A O 1
ATOM 1338 N N . THR A 1 104 ? 1.51400 -28.54500 -35.48500 1.000 16.34933 104 THR A N 1
ATOM 1339 C CA . THR A 1 104 ? 1.46900 -29.61800 -34.50200 1.000 14.13854 104 THR A CA 1
ATOM 1340 C C . THR A 1 104 ? 2.05900 -30.91600 -35.03000 1.000 15.80189 104 THR A C 1
ATOM 1341 O O . THR A 1 104 ? 2.00300 -31.21700 -36.22300 1.000 17.51789 104 THR A O 1
ATOM 1352 N N . GLY A 1 105 ? 2.62000 -31.68800 -34.11200 1.000 17.23628 105 GLY A N 1
ATOM 1353 C CA . GLY A 1 105 ? 3.14500 -33.00700 -34.41400 1.000 18.09427 105 GLY A CA 1
ATOM 1354 C C . GLY A 1 105 ? 3.03400 -33.91700 -33.21300 1.000 19.39706 105 GLY A C 1
ATOM 1355 O O . GLY A 1 105 ? 2.09500 -33.81300 -32.41600 1.000 17.94689 105 GLY A O 1
ATOM 1359 N N . GLY A 1 106 ? 4.00400 -34.81400 -33.08100 1.000 17.77055 106 GLY A N 1
ATOM 1360 C CA . GLY A 1 106 ? 3.95900 -35.82000 -32.03900 1.000 17.64159 106 GLY A CA 1
ATOM 1361 C C . GLY A 1 106 ? 5.33900 -36.34400 -31.72900 1.000 18.93385 106 GLY A C 1
ATOM 1362 O O . GLY A 1 106 ? 6.21900 -36.38100 -32.59500 1.000 19.23915 106 GLY A O 1
ATOM 1366 N N . THR A 1 107 ? 5.51800 -36.77300 -30.48200 1.000 17.88899 107 THR A N 1
ATOM 1367 C CA . THR A 1 107 ? 6.79900 -37.20800 -29.95300 1.000 18.64171 107 THR A CA 1
ATOM 1368 C C . THR A 1 107 ? 6.73900 -38.68600 -29.59800 1.000 21.36309 107 THR A C 1
ATOM 1369 O O . THR A 1 107 ? 5.69100 -39.20500 -29.20600 1.000 19.31021 107 THR A O 1
ATOM 1380 N N . ILE A 1 108 ? 7.88200 -39.35800 -29.73300 1.000 19.32337 108 ILE A N 1
ATOM 1381 C CA . ILE A 1 108 ? 8.00200 -40.77300 -29.40100 1.000 19.87870 108 ILE A CA 1
ATOM 1382 C C . ILE A 1 108 ? 9.46200 -41.05600 -29.08400 1.000 21.51837 108 ILE A C 1
ATOM 1383 O O . ILE A 1 108 ? 10.36600 -40.40000 -29.60700 1.000 22.57902 108 ILE A O 1
ATOM 1399 N N . TYR A 1 109 ? 9.69000 -42.02800 -28.20400 1.000 21.46573 109 TYR A N 1
ATOM 1400 C CA . TYR A 1 109 ? 11.03600 -42.42800 -27.81600 1.000 24.28449 109 TYR A CA 1
ATOM 1401 C C . TYR A 1 109 ? 11.43000 -43.69200 -28.56800 1.000 24.65822 109 TYR A C 1
ATOM 1402 O O . TYR A 1 109 ? 10.62700 -44.61600 -28.72400 1.000 28.12706 109 TYR A O 1
ATOM 1420 N N . ASN A 1 110 ? 12.67500 -43.72100 -29.03700 1.000 22.09475 110 ASN A N 1
ATOM 1421 C CA . ASN A 1 110 ? 13.22500 -44.86200 -29.75900 1.000 27.44276 110 ASN A CA 1
ATOM 1422 C C . ASN A 1 110 ? 14.25100 -45.54500 -28.86600 1.000 28.90873 110 ASN A C 1
ATOM 1423 O O . ASN A 1 110 ? 15.37300 -45.03700 -28.70200 1.000 28.83240 110 ASN A O 1
ATOM 1434 N N . PRO A 1 111 ? 13.92800 -46.69300 -28.26200 1.000 28.56132 111 PRO A N 1
ATOM 1435 C CA . PRO A 1 111 ? 14.91200 -47.34500 -27.37900 1.000 29.69830 111 PRO A CA 1
ATOM 1436 C C . PRO A 1 111 ? 16.13100 -47.86900 -28.11000 1.000 37.29395 111 PRO A C 1
ATOM 1437 O O . PRO A 1 111 ? 17.17700 -48.05900 -27.47800 1.000 40.44432 111 PRO A O 1
ATOM 1448 N N . ALA A 1 112 ? 16.03000 -48.10900 -29.41800 1.000 31.54326 112 ALA A N 1
ATOM 1449 C CA . ALA A 1 112 ? 17.14500 -48.69700 -30.14900 1.000 34.42255 112 ALA A CA 1
ATOM 1450 C C . ALA A 1 112 ? 18.31700 -47.72800 -30.25000 1.000 38.38355 112 ALA A C 1
ATOM 1451 O O . ALA A 1 112 ? 19.47200 -48.13000 -30.06800 1.000 38.71780 112 ALA A O 1
ATOM 1458 N N . ASP A 1 113 ? 18.05200 -46.45500 -30.54900 1.000 32.01963 113 ASP A N 1
ATOM 1459 C CA . ASP A 1 113 ? 19.11000 -45.45200 -30.58100 1.000 31.16426 113 ASP A CA 1
ATOM 1460 C C . ASP A 1 113 ? 19.02600 -44.46400 -29.42400 1.000 32.76182 113 ASP A C 1
ATOM 1461 O O . ASP A 1 113 ? 19.84100 -43.53700 -29.35500 1.000 29.96675 113 ASP A O 1
ATOM 1470 N N . LYS A 1 114 ? 18.07500 -44.64800 -28.50600 1.000 32.26703 114 LYS A N 1
ATOM 1471 C CA . LYS A 1 114 ? 17.95800 -43.81500 -27.31000 1.000 35.11737 114 LYS A CA 1
ATOM 1472 C C . LYS A 1 114 ? 17.81300 -42.34100 -27.67200 1.000 37.82559 114 LYS A C 1
ATOM 1473 O O . LYS A 1 114 ? 18.36900 -41.46100 -27.01000 1.000 35.67796 114 LYS A O 1
ATOM 1492 N N . LEU A 1 115 ? 17.04800 -42.06900 -28.72500 1.000 26.45844 115 LEU A N 1
ATOM 1493 C CA . LEU A 1 115 ? 16.70400 -40.71000 -29.10200 1.000 23.79233 115 LEU A CA 1
ATOM 1494 C C . LEU A 1 115 ? 15.19900 -40.49700 -29.00100 1.000 24.68717 115 LEU A C 1
ATOM 1495 O O . LEU A 1 115 ? 14.40700 -41.38100 -29.34700 1.000 24.69243 115 LEU A O 1
ATOM 1511 N N . TYR A 1 116 ? 14.82000 -39.31600 -28.52100 1.000 21.13411 116 TYR A N 1
ATOM 1512 C CA . TYR A 1 116 ? 13.46200 -38.82300 -28.66700 1.000 20.83671 116 TYR A CA 1
ATOM 1513 C C . TYR A 1 116 ? 13.30600 -38.23300 -30.06000 1.000 25.03458 116 TYR A C 1
ATOM 1514 O O . TYR A 1 116 ? 14.18200 -37.50500 -30.53700 1.000 22.91064 116 TYR A O 1
ATOM 1532 N N . TYR A 1 117 ? 12.20200 -38.57100 -30.71800 1.000 20.34191 117 TYR A N 1
ATOM 1533 C CA . TYR A 1 117 ? 11.87500 -38.07800 -32.04700 1.000 23.40807 117 TYR A CA 1
ATOM 1534 C C . TYR A 1 117 ? 10.61600 -37.23000 -31.94900 1.000 19.68657 117 TYR A C 1
ATOM 1535 O O . TYR A 1 117 ? 9.59600 -37.70000 -31.43300 1.000 18.64434 117 TYR A O 1
ATOM 1553 N N . THR A 1 118 ? 10.66700 -36.00000 -32.44700 1.000 18.83384 118 THR A N 1
ATOM 1554 C CA . THR A 1 118 ? 9.46500 -35.18100 -32.57200 1.000 17.38893 118 THR A CA 1
ATOM 1555 C C . THR A 1 118 ? 9.24400 -34.87800 -34.05000 1.000 20.38402 118 THR A C 1
ATOM 1556 O O . THR A 1 118 ? 10.02200 -34.13800 -34.66200 1.000 19.75500 118 THR A O 1
ATOM 1567 N N . PHE A 1 119 ? 8.20000 -35.46400 -34.62300 1.000 16.73095 119 PHE A N 1
ATOM 1568 C CA . PHE A 1 119 ? 7.75900 -35.12400 -35.96900 1.000 16.21510 119 PHE A CA 1
ATOM 1569 C C . PHE A 1 119 ? 6.80100 -33.94900 -35.86800 1.000 19.14440 119 PHE A C 1
ATOM 1570 O O . PHE A 1 119 ? 6.03000 -33.84900 -34.91100 1.000 19.34179 119 PHE A O 1
ATOM 1587 N N . TYR A 1 120 ? 6.87200 -33.04200 -36.83800 1.000 16.94940 120 TYR A N 1
ATOM 1588 C CA . TYR A 1 120 ? 6.08200 -31.82200 -36.77100 1.000 17.60737 120 TYR A CA 1
ATOM 1589 C C . TYR A 1 120 ? 5.76100 -31.35300 -38.18100 1.000 17.75476 120 TYR A C 1
ATOM 1590 O O . TYR A 1 120 ? 6.25400 -31.90200 -39.17100 1.000 18.49695 120 TYR A O 1
ATOM 1608 N N . THR A 1 121 ? 4.91900 -30.32500 -38.26000 1.000 16.26511 121 THR A N 1
ATOM 1609 C CA . THR A 1 121 ? 4.46100 -29.78300 -39.53100 1.000 15.71504 121 THR A CA 1
ATOM 1610 C C . THR A 1 121 ? 5.28400 -28.54900 -39.88600 1.000 17.98637 121 THR A C 1
ATOM 1611 O O . THR A 1 121 ? 5.32300 -27.58300 -39.11600 1.000 17.99689 121 THR A O 1
ATOM 1622 N N . GLY A 1 122 ? 5.92400 -28.58100 -41.05100 1.000 19.13650 122 GLY A N 1
ATOM 1623 C CA . GLY A 1 122 ? 6.58000 -27.40700 -41.58700 1.000 19.44970 122 GLY A CA 1
ATOM 1624 C C . GLY A 1 122 ? 5.69500 -26.64100 -42.54800 1.000 20.20505 122 GLY A C 1
ATOM 1625 O O . GLY A 1 122 ? 5.35700 -27.14300 -43.62400 1.000 19.19177 122 GLY A O 1
ATOM 1629 N N . ASN A 1 123 ? 5.31700 -25.42100 -42.16600 1.000 18.43379 123 ASN A N 1
ATOM 1630 C CA . ASN A 1 123 ? 4.45200 -24.57000 -42.97400 1.000 21.16306 123 ASN A CA 1
ATOM 1631 C C . ASN A 1 123 ? 5.31000 -23.57400 -43.74800 1.000 23.60283 123 ASN A C 1
ATOM 1632 O O . ASN A 1 123 ? 5.94400 -22.69100 -43.15600 1.000 19.95239 123 ASN A O 1
ATOM 1643 N N . LYS A 1 124 ? 5.30800 -23.71200 -45.07100 1.000 18.81278 124 LYS A N 1
ATOM 1644 C CA . LYS A 1 124 ? 6.03000 -22.80200 -45.94700 1.000 21.49205 124 LYS A CA 1
ATOM 1645 C C . LYS A 1 124 ? 5.32100 -21.45800 -46.02700 1.000 23.22647 124 LYS A C 1
ATOM 1646 O O . LYS A 1 124 ? 4.09500 -21.38700 -46.12900 1.000 24.83456 124 LYS A O 1
ATOM 1665 N N . PHE A 1 125 ? 6.10300 -20.38500 -45.99400 1.000 20.82618 125 PHE A N 1
ATOM 1666 C CA . PHE A 1 125 ? 5.55300 -19.04700 -46.14800 1.000 23.46597 125 PHE A CA 1
ATOM 1667 C C . PHE A 1 125 ? 5.34100 -18.74200 -47.62600 1.000 24.90825 125 PHE A C 1
ATOM 1668 O O . PHE A 1 125 ? 6.26000 -18.88500 -48.44000 1.000 26.86638 125 PHE A O 1
ATOM 1685 N N . LYS A 1 126 ? 4.12000 -18.33900 -47.97100 1.000 26.39790 126 LYS A N 1
ATOM 1686 C CA . LYS A 1 126 ? 3.70500 -17.97900 -49.32500 1.000 29.82200 126 LYS A CA 1
ATOM 1687 C C . LYS A 1 126 ? 4.22500 -18.99800 -50.35500 1.000 26.47686 126 LYS A C 1
ATOM 1688 O O . LYS A 1 126 ? 5.02200 -18.64800 -51.22000 1.000 29.62197 126 LYS A O 1
ATOM 1707 N N . PRO A 1 127 ? 3.76400 -20.24600 -50.28000 1.000 28.07442 127 PRO A N 1
ATOM 1708 C CA . PRO A 1 127 ? 4.27400 -21.26000 -51.21700 1.000 32.46968 127 PRO A CA 1
ATOM 1709 C C . PRO A 1 127 ? 3.82100 -21.00700 -52.64800 1.000 27.68753 127 PRO A C 1
ATOM 1710 O O . PRO A 1 127 ? 2.70400 -20.54800 -52.90000 1.000 38.08351 127 PRO A O 1
ATOM 1721 N N . SER A 1 128 ? 4.70800 -21.32800 -53.59000 1.000 30.54050 128 SER A N 1
ATOM 1722 C CA . SER A 1 128 ? 4.38600 -21.28900 -55.00700 1.000 38.69938 128 SER A CA 1
ATOM 1723 C C . SER A 1 128 ? 3.62500 -22.55500 -55.41300 1.000 65.84210 128 SER A C 1
ATOM 1724 O O . SER A 1 128 ? 3.53000 -23.53000 -54.65900 1.000 34.15936 128 SER A O 1
ATOM 1732 N N . SER A 1 129 ? 3.06900 -22.51400 -56.63000 1.000 47.42148 129 SER A N 1
ATOM 1733 C CA . SER A 1 129 ? 2.29900 -23.63800 -57.15900 1.000 47.57149 129 SER A CA 1
ATOM 1734 C C . SER A 1 129 ? 3.03600 -24.95800 -57.00100 1.000 29.16139 129 SER A C 1
ATOM 1735 O O . SER A 1 129 ? 2.42900 -25.98700 -56.67900 1.000 34.79365 129 SER A O 1
ATOM 1743 N N . ASP A 1 130 ? 4.34800 -24.94600 -57.22500 1.000 32.13543 130 ASP A N 1
ATOM 1744 C CA . ASP A 1 130 ? 5.16300 -26.14700 -57.22900 1.000 34.62520 130 ASP A CA 1
ATOM 1745 C C . ASP A 1 130 ? 5.58200 -26.59300 -55.83700 1.000 32.38283 130 ASP A C 1
ATOM 1746 O O . ASP A 1 130 ? 6.10000 -27.70600 -55.69100 1.000 32.52758 130 ASP A O 1
ATOM 1755 N N . GLN A 1 131 ? 5.38400 -25.76200 -54.82400 1.000 26.42948 131 GLN A N 1
ATOM 1756 C CA . GLN A 1 131 ? 5.80100 -26.08500 -53.47200 1.000 24.73718 131 GLN A CA 1
ATOM 1757 C C . GLN A 1 131 ? 4.65100 -26.72600 -52.70200 1.000 25.91890 131 GLN A C 1
ATOM 1758 O O . GLN A 1 131 ? 3.51100 -26.79300 -53.16800 1.000 26.81901 131 GLN A O 1
ATOM 1772 N N . ASN A 1 132 ? 4.97800 -27.22700 -51.51300 1.000 23.66600 132 ASN A N 1
ATOM 1773 C CA . ASN A 1 132 ? 4.01200 -27.81600 -50.59600 1.000 23.31859 132 ASN A CA 1
ATOM 1774 C C . ASN A 1 132 ? 3.82700 -26.87000 -49.41800 1.000 27.52172 132 ASN A C 1
ATOM 1775 O O . ASN A 1 132 ? 4.79800 -26.54400 -48.72800 1.000 23.50545 132 ASN A O 1
ATOM 1786 N N . ALA A 1 133 ? 2.58800 -26.43900 -49.17400 1.000 22.70009 133 ALA A N 1
ATOM 1787 C CA . ALA A 1 133 ? 2.34300 -25.58200 -48.01900 1.000 22.11581 133 ALA A CA 1
ATOM 1788 C C . ALA A 1 133 ? 2.72000 -26.29000 -46.72400 1.000 20.56562 133 ALA A C 1
ATOM 1789 O O . ALA A 1 133 ? 3.22000 -25.65800 -45.78500 1.000 20.82355 133 ALA A O 1
ATOM 1796 N N . GLN A 1 134 ? 2.49300 -27.60300 -46.65500 1.000 18.78909 13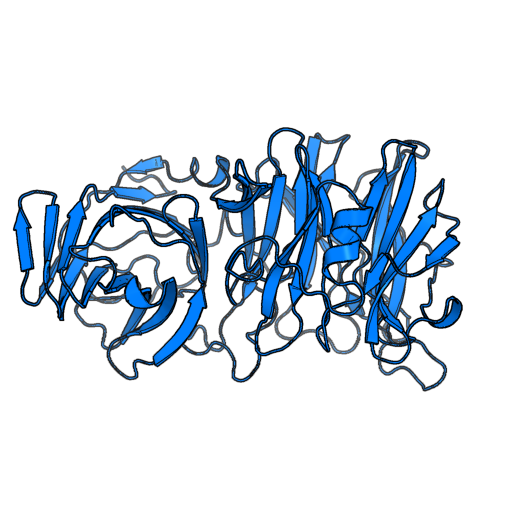4 GLN A N 1
ATOM 1797 C CA . GLN A 1 134 ? 2.74000 -28.37600 -45.44400 1.000 17.54684 134 GLN A CA 1
ATOM 1798 C C . GLN A 1 134 ? 3.50700 -29.64700 -45.77000 1.000 19.98661 134 GLN A C 1
ATOM 1799 O O . GLN A 1 134 ? 3.14700 -30.38300 -46.69500 1.000 19.86554 134 GLN A O 1
ATOM 1813 N N . VAL A 1 135 ? 4.55300 -29.89500 -44.98300 1.000 18.85752 135 VAL A N 1
ATOM 1814 C CA . VAL A 1 135 ? 5.44800 -31.04000 -45.11000 1.000 18.73383 135 VAL A CA 1
ATOM 1815 C C . VAL A 1 135 ? 5.77900 -31.50600 -43.69800 1.000 23.22121 135 VAL A C 1
ATOM 1816 O O . VAL A 1 135 ? 5.99600 -30.68200 -42.80400 1.000 23.54756 135 VAL A O 1
ATOM 1829 N N . VAL A 1 136 ? 5.82500 -32.81700 -43.48500 1.000 19.27863 136 VAL A N 1
ATOM 1830 C CA . VAL A 1 136 ? 6.17500 -33.35100 -42.17200 1.000 18.14691 136 VAL A CA 1
ATOM 1831 C C . VAL A 1 136 ? 7.69000 -33.47200 -42.07300 1.000 21.89210 136 VAL A C 1
ATOM 1832 O O . VAL A 1 136 ? 8.35000 -34.00000 -42.97800 1.000 19.60761 136 VAL A O 1
ATOM 1845 N N . MET A 1 137 ? 8.23700 -32.95100 -40.97800 1.000 18.30483 137 MET A N 1
ATOM 1846 C CA . MET A 1 137 ? 9.66700 -32.85200 -40.71800 1.000 18.96280 137 MET A CA 1
ATOM 1847 C C . MET A 1 137 ? 9.91400 -33.39300 -39.31800 1.000 17.55210 137 MET A C 1
ATOM 1848 O O . MET A 1 137 ? 8.97400 -33.72300 -38.59100 1.000 20.67353 137 MET A O 1
ATOM 1862 N N . VAL A 1 138 ? 11.18400 -33.50700 -38.93300 1.000 18.95754 138 VAL A N 1
ATOM 1863 C CA . VAL A 1 138 ? 11.51100 -34.17400 -37.67700 1.000 17.48104 138 VAL A CA 1
ATOM 1864 C C . VAL A 1 138 ? 12.76100 -33.57600 -37.04900 1.000 18.38642 138 VAL A C 1
ATOM 1865 O O . VAL A 1 138 ? 13.64000 -33.05200 -37.73500 1.000 19.72342 138 VAL A O 1
ATOM 1878 N N . ALA A 1 139 ? 12.81700 -33.66000 -35.71700 1.000 19.02597 139 ALA A N 1
ATOM 1879 C CA . ALA A 1 139 ? 13.98800 -33.31600 -34.92200 1.000 19.67604 139 ALA A CA 1
ATOM 1880 C C . ALA A 1 139 ? 14.15700 -34.37800 -33.84200 1.000 23.92655 139 ALA A C 1
ATOM 1881 O O . ALA A 1 139 ? 13.18300 -35.01200 -33.42200 1.000 21.11569 139 ALA A O 1
ATOM 1888 N N . THR A 1 140 ? 15.39500 -34.56700 -33.39000 1.000 22.38163 140 THR A N 1
ATOM 1889 C CA . THR A 1 140 ? 15.70500 -35.59100 -32.40400 1.000 21.26044 140 THR A CA 1
ATOM 1890 C C . THR A 1 140 ? 16.48200 -34.98700 -31.24200 1.000 24.59242 140 THR A C 1
ATOM 1891 O O . THR A 1 140 ? 17.07800 -33.91400 -31.35300 1.000 23.04750 140 THR A O 1
ATOM 1902 N N . SER A 1 141 ? 16.47500 -35.70000 -30.11200 1.000 21.79735 141 SER A N 1
ATOM 1903 C CA . SER A 1 141 ? 17.26600 -35.25900 -28.97300 1.000 28.15338 141 SER A CA 1
ATOM 1904 C C . SER A 1 141 ? 17.56800 -36.43300 -28.06100 1.000 23.22910 141 SER A C 1
ATOM 1905 O O . SER A 1 141 ? 16.70900 -37.30900 -27.89800 1.000 24.42924 141 SER A O 1
ATOM 1913 N N . PRO A 1 142 ? 18.75500 -36.49400 -27.46800 1.000 24.20027 142 PRO A N 1
ATOM 1914 C CA . PRO A 1 142 ? 19.06200 -37.58300 -26.53300 1.000 21.30782 142 PRO A CA 1
ATOM 1915 C C . PRO A 1 142 ? 18.60400 -37.29800 -25.11300 1.000 25.37146 142 PRO A C 1
ATOM 1916 O O . PRO A 1 142 ? 18.55900 -38.21400 -24.28900 1.000 28.00862 142 PRO A O 1
ATOM 1927 N N . ASP A 1 143 ? 18.27900 -36.04000 -24.80400 1.000 26.32421 143 ASP A N 1
ATOM 1928 C CA . ASP A 1 143 ? 17.98400 -35.66100 -23.43100 1.000 27.75596 143 ASP A CA 1
ATOM 1929 C C . ASP A 1 143 ? 16.75400 -34.78000 -23.26300 1.000 24.97668 143 ASP A C 1
ATOM 1930 O O . ASP A 1 143 ? 16.46900 -34.35500 -22.13700 1.000 27.80070 143 ASP A O 1
ATOM 1939 N N . PHE A 1 144 ? 16.01900 -34.50200 -24.33400 1.000 23.97130 144 PHE A N 1
ATOM 1940 C CA . PHE A 1 144 ? 14.85000 -33.63300 -24.38200 1.000 23.47650 144 PHE A CA 1
ATOM 1941 C C . PHE A 1 144 ? 15.18900 -32.16100 -24.17500 1.000 27.21642 144 PHE A C 1
ATOM 1942 O O . PHE A 1 144 ? 14.27900 -31.32000 -24.19300 1.000 24.59242 144 PHE A O 1
ATOM 1959 N N . LYS A 1 145 ? 16.46300 -31.81500 -24.00400 1.000 27.58752 145 LYS A N 1
ATOM 1960 C CA . LYS A 1 145 ? 16.89100 -30.43200 -23.83400 1.000 27.27169 145 LYS A CA 1
ATOM 1961 C C . LYS A 1 145 ? 17.45200 -29.83300 -25.11700 1.000 31.58537 145 LYS A C 1
ATOM 1962 O O . LYS A 1 145 ? 17.08300 -28.71500 -25.49000 1.000 30.32732 145 LYS A O 1
ATOM 1981 N N . THR A 1 146 ? 18.32800 -30.55400 -25.80700 1.000 27.97704 146 THR A N 1
ATOM 1982 C CA . THR A 1 146 ? 18.93200 -30.08700 -27.04900 1.000 25.88731 146 THR A CA 1
ATOM 1983 C C . THR A 1 146 ? 18.34200 -30.87700 -28.20800 1.000 25.40568 146 THR A C 1
ATOM 1984 O O . THR A 1 146 ? 18.49300 -32.10100 -28.26800 1.000 27.18221 146 THR A O 1
ATOM 1995 N N . TRP A 1 147 ? 17.68200 -30.17600 -29.12600 1.000 25.95838 147 TRP A N 1
ATOM 1996 C CA . TRP A 1 147 ? 17.00400 -30.78100 -30.26500 1.000 25.62676 147 TRP A CA 1
ATOM 1997 C C . TRP A 1 147 ? 17.73400 -30.43000 -31.55100 1.000 31.68801 147 TRP A C 1
ATOM 1998 O O . TRP A 1 147 ? 18.14400 -29.28100 -31.75200 1.000 28.18496 147 TRP A O 1
ATOM 2019 N N . THR A 1 148 ? 17.90600 -31.43300 -32.41100 1.000 24.02656 148 THR A N 1
ATOM 2020 C CA . THR A 1 148 ? 18.62400 -31.28500 -33.67000 1.000 21.74998 148 THR A CA 1
ATOM 2021 C C . THR A 1 148 ? 17.68900 -31.62800 -34.81800 1.000 23.57388 148 THR A C 1
ATOM 2022 O O . THR A 1 148 ? 17.18600 -32.75300 -34.89700 1.000 24.19237 148 THR A O 1
ATOM 2033 N N . LYS A 1 149 ? 17.47400 -30.66900 -35.71200 1.000 23.40017 149 LYS A N 1
ATOM 2034 C CA . LYS A 1 149 ? 16.62800 -30.91600 -36.87000 1.000 23.39228 149 LYS A CA 1
ATOM 2035 C C . LYS A 1 149 ? 17.32300 -31.85400 -37.85100 1.000 23.50282 149 LYS A C 1
ATOM 2036 O O . LYS A 1 149 ? 18.52900 -31.75500 -38.08200 1.000 23.86339 149 LYS A O 1
ATOM 2055 N N . ASN A 1 150 ? 16.55200 -32.78000 -38.41500 1.000 22.31057 150 ASN A N 1
ATOM 2056 C CA . ASN A 1 150 ? 17.02600 -33.63000 -39.50300 1.000 24.92667 150 ASN A CA 1
ATOM 2057 C C . ASN A 1 150 ? 16.86500 -32.85400 -40.80600 1.000 23.75548 150 ASN A C 1
ATOM 2058 O O . ASN A 1 150 ? 15.74700 -32.69800 -41.31100 1.000 26.24262 150 ASN A O 1
ATOM 2069 N N . ARG A 1 151 ? 17.97600 -32.36600 -41.34900 1.000 23.24489 151 ARG A N 1
ATOM 2070 C CA . ARG A 1 151 ? 17.94400 -31.46000 -42.48900 1.000 25.96627 151 ARG A CA 1
ATOM 2071 C C . ARG A 1 151 ? 17.71800 -32.16900 -43.81800 1.000 25.08459 151 ARG A C 1
ATOM 2072 O O . ARG A 1 151 ? 17.74100 -31.50400 -44.86000 1.000 30.32995 151 ARG A O 1
ATOM 2093 N N . THR A 1 152 ? 17.49800 -33.48700 -43.81600 1.000 24.59242 152 THR A N 1
ATOM 2094 C CA . THR A 1 152 ? 17.19600 -34.20800 -45.04200 1.000 26.70847 152 THR A CA 1
ATOM 2095 C C . THR A 1 152 ? 15.84800 -34.92000 -45.02700 1.000 31.48009 152 THR A C 1
ATOM 2096 O O . THR A 1 152 ? 15.50100 -35.56100 -46.02700 1.000 31.53536 152 THR A O 1
ATOM 2107 N N . PHE A 1 153 ? 15.07600 -34.83400 -43.94600 1.000 27.08219 153 PHE A N 1
ATOM 2108 C CA . PHE A 1 153 ? 13.79600 -35.52700 -43.86200 1.000 26.77426 153 PHE A CA 1
ATOM 2109 C C . PHE A 1 153 ? 12.66400 -34.56100 -44.20100 1.000 24.68191 153 PHE A C 1
ATOM 2110 O O . PHE A 1 153 ? 12.42900 -33.59100 -43.47200 1.000 24.09236 153 PHE A O 1
ATOM 2127 N N . TYR A 1 154 ? 11.96200 -34.83900 -45.30400 1.000 24.61611 154 TYR A N 1
ATOM 2128 C CA . TYR A 1 154 ? 10.83600 -34.02400 -45.77000 1.000 27.51646 154 TYR A CA 1
ATOM 2129 C C . TYR A 1 154 ? 9.79700 -34.97900 -46.35100 1.000 27.26643 154 TYR A C 1
ATOM 2130 O O . TYR A 1 154 ? 9.96700 -35.47600 -47.46900 1.000 29.20087 154 TYR A O 1
ATOM 2148 N N . LEU A 1 155 ? 8.72800 -35.23600 -45.60200 1.000 23.02118 155 LEU A N 1
ATOM 2149 C CA . LEU A 1 155 ? 7.67400 -36.14900 -46.03000 1.000 21.46310 155 LEU A CA 1
ATOM 2150 C C . LEU A 1 155 ? 6.54100 -35.34100 -46.65000 1.000 20.29454 155 LEU A C 1
ATOM 2151 O O . LEU A 1 155 ? 5.90900 -34.52500 -45.97100 1.000 22.27372 155 LEU A O 1
ATOM 2167 N N . LYS A 1 156 ? 6.28600 -35.58000 -47.93400 1.000 23.18962 156 LYS A N 1
ATOM 2168 C CA . LYS A 1 156 ? 5.34300 -34.80200 -48.72400 1.000 28.67186 156 LYS A CA 1
ATOM 2169 C C . LYS A 1 156 ? 4.12800 -35.65500 -49.05400 1.000 30.10887 156 LYS A C 1
ATOM 2170 O O . LYS A 1 156 ? 4.26800 -36.80500 -49.48100 1.000 26.91639 156 LYS A O 1
ATOM 2189 N N . GLY A 1 157 ? 2.94000 -35.08400 -48.86600 1.000 26.52423 157 GLY A N 1
ATOM 2190 C CA . GLY A 1 157 ? 1.72400 -35.84500 -49.09800 1.000 21.77893 157 GLY A CA 1
ATOM 2191 C C . GLY A 1 157 ? 1.57400 -36.30500 -50.53400 1.000 22.90538 157 GLY A C 1
ATOM 2192 O O . GLY A 1 157 ? 1.12600 -37.42500 -50.79200 1.000 25.69519 157 GLY A O 1
ATOM 2196 N N . ASP A 1 158 ? 1.93600 -35.45000 -51.49200 1.000 24.76876 158 ASP A N 1
ATOM 2197 C CA . ASP A 1 158 ? 1.68700 -35.80300 -52.88300 1.000 31.90646 158 ASP A CA 1
ATOM 2198 C C . ASP A 1 158 ? 2.62900 -36.88700 -53.39000 1.000 29.45090 158 ASP A C 1
ATOM 2199 O O . ASP A 1 158 ? 2.34000 -37.49600 -54.42600 1.000 33.45664 158 ASP A O 1
ATOM 2208 N N . THR A 1 159 ? 3.72200 -37.16500 -52.67800 1.000 28.16390 159 THR A N 1
ATOM 2209 C CA . THR A 1 159 ? 4.54300 -38.32000 -53.01900 1.000 29.17981 159 THR A CA 1
ATOM 2210 C C . THR A 1 159 ? 3.73600 -39.61000 -52.95700 1.000 32.26176 159 THR A C 1
ATOM 2211 O O . THR A 1 159 ? 4.05200 -40.57500 -53.66200 1.000 31.66959 159 THR A O 1
ATOM 2222 N N . TYR A 1 160 ? 2.67900 -39.63500 -52.14100 1.000 27.85860 160 TYR A N 1
ATOM 2223 C CA . TYR A 1 160 ? 1.90400 -40.84200 -51.87700 1.000 28.50605 160 TYR A CA 1
ATOM 2224 C C . TYR A 1 160 ? 0.44500 -40.69200 -52.28600 1.000 28.88241 160 TYR A C 1
ATOM 2225 O O . TYR A 1 160 ? -0.39700 -41.50400 -51.88700 1.000 32.48811 160 TYR A O 1
ATOM 2243 N N . GLY A 1 161 ? 0.13300 -39.68000 -53.08600 1.000 30.09045 161 GLY A N 1
ATOM 2244 C CA . GLY A 1 161 ? -1.21500 -39.47400 -53.55700 1.000 30.34048 161 GLY A CA 1
ATOM 2245 C C . GLY A 1 161 ? -2.08100 -38.60700 -52.67400 1.000 31.74065 161 GLY A C 1
ATOM 2246 O O . GLY A 1 161 ? -3.27800 -38.47000 -52.95300 1.000 29.54828 161 GLY A O 1
ATOM 2250 N N . TYR A 1 162 ? -1.52600 -38.02200 -51.62300 1.000 26.36895 162 TYR A N 1
ATOM 2251 C CA . TYR A 1 162 ? -2.28800 -37.16000 -50.73900 1.000 22.96591 162 TYR A CA 1
ATOM 2252 C C . TYR A 1 162 ? -2.01300 -35.69400 -51.09300 1.000 24.83719 162 TYR A C 1
ATOM 2253 O O . TYR A 1 162 ? -1.47600 -35.38700 -52.16400 1.000 27.29538 162 TYR A O 1
ATOM 2271 N N . ASP A 1 163 ? -2.37400 -34.78600 -50.19500 1.000 23.77390 163 ASP A N 1
ATOM 2272 C CA . ASP A 1 163 ? -2.46900 -33.37100 -50.51200 1.000 21.25781 163 ASP A CA 1
ATOM 2273 C C . ASP A 1 163 ? -1.13900 -32.65600 -50.33300 1.000 22.59745 163 ASP A C 1
ATOM 2274 O O . ASP A 1 163 ? -0.35300 -32.97200 -49.43700 1.000 20.49456 163 ASP A O 1
ATOM 2283 N N . LYS A 1 164 ? -0.90600 -31.66500 -51.19700 1.000 23.97919 164 LYS A N 1
ATOM 2284 C CA . LYS A 1 164 ? 0.32700 -30.89400 -51.13500 1.000 23.54493 164 LYS A CA 1
ATOM 2285 C C . LYS A 1 164 ? 0.29200 -29.82400 -50.05100 1.000 28.18496 164 LYS A C 1
ATOM 2286 O O . LYS A 1 164 ? 1.35000 -29.41300 -49.56300 1.000 27.30064 164 LYS A O 1
ATOM 2305 N N . ASN A 1 165 ? -0.89200 -29.35500 -49.66800 1.000 21.82367 165 ASN A N 1
ATOM 2306 C CA . ASN A 1 165 ? -1.00400 -28.19400 -48.79400 1.000 23.86076 165 ASN A CA 1
ATOM 2307 C C . ASN A 1 165 ? -1.65400 -28.47700 -47.44900 1.000 24.75297 165 ASN A C 1
ATOM 2308 O O . ASN A 1 165 ? -1.36200 -27.76200 -46.48800 1.000 23.81338 165 ASN A O 1
ATOM 2319 N N . ASP A 1 166 ? -2.51600 -29.48800 -47.34900 1.000 20.87356 166 ASP A N 1
ATOM 2320 C CA . ASP A 1 166 ? -3.05300 -29.96900 -46.07500 1.000 21.09200 166 ASP A CA 1
ATOM 2321 C C . ASP A 1 166 ? -2.39400 -31.32000 -45.79200 1.000 18.60749 166 ASP A C 1
ATOM 2322 O O . ASP A 1 166 ? -2.80700 -32.34500 -46.34000 1.000 19.67868 166 ASP A O 1
ATOM 2331 N N . PHE A 1 167 ? -1.37700 -31.32600 -44.92500 1.000 15.50975 167 PHE A N 1
ATOM 2332 C CA . PHE A 1 167 ? -0.61000 -32.54700 -44.63100 1.000 18.78120 167 PHE A CA 1
ATOM 2333 C C . PHE A 1 167 ? 0.10700 -32.29200 -43.30000 1.000 19.82080 167 PHE A C 1
ATOM 2334 O O . PHE A 1 167 ? 1.23400 -31.79900 -43.28800 1.000 18.24956 167 PHE A O 1
ATOM 2351 N N . ARG A 1 168 ? -0.55600 -32.62700 -42.19200 1.000 15.75978 168 ARG A N 1
ATOM 2352 C CA . ARG A 1 168 ? -0.12900 -32.06400 -40.91900 1.000 15.52291 168 ARG A CA 1
ATOM 2353 C C . ARG A 1 168 ? -0.51600 -32.93900 -39.73300 1.000 16.12562 168 ARG A C 1
ATOM 2354 O O . ARG A 1 168 ? -1.14900 -33.98500 -39.87600 1.000 17.24154 168 ARG A O 1
ATOM 2375 N N . ASP A 1 169 ? -0.08800 -32.48900 -38.54500 1.000 14.40699 169 ASP A N 1
ATOM 2376 C CA . ASP A 1 169 ? -0.41400 -33.04100 -37.23700 1.000 13.91483 169 ASP A CA 1
ATOM 2377 C C . ASP A 1 169 ? -0.00500 -34.50300 -37.08700 1.000 16.41249 169 ASP A C 1
ATOM 2378 O O . ASP A 1 169 ? -0.81700 -35.32500 -36.64300 1.000 16.17562 169 ASP A O 1
ATOM 2387 N N . PRO A 1 170 ? 1.23400 -34.86600 -37.41200 1.000 16.26511 170 PRO A N 1
ATOM 2388 C CA . PRO A 1 170 ? 1.63400 -36.27800 -37.28900 1.000 15.98086 170 PRO A CA 1
ATOM 2389 C C . PRO A 1 170 ? 1.48500 -36.79100 -35.86500 1.000 14.64912 170 PRO A C 1
ATOM 2390 O O . PRO A 1 170 ? 1.88500 -36.13200 -34.90100 1.000 17.27312 170 PRO A O 1
ATOM 2401 N N . PHE A 1 171 ? 0.89800 -37.97900 -35.74500 1.000 15.74399 171 PHE A N 1
ATOM 2402 C CA . PHE A 1 171 ? 0.77600 -38.68400 -34.48200 1.000 15.02812 171 PHE A CA 1
ATOM 2403 C C . PHE A 1 171 ? 1.57500 -39.97800 -34.57100 1.000 16.90466 171 PHE A C 1
ATOM 2404 O O . PHE A 1 171 ? 1.38900 -40.75800 -35.51100 1.000 17.07310 171 PHE A O 1
ATOM 2421 N N . LEU A 1 172 ? 2.44100 -40.21800 -33.58800 1.000 17.44156 172 LEU A N 1
ATOM 2422 C CA . LEU A 1 172 ? 3.33100 -41.37200 -33.58900 1.000 16.25721 172 LEU A CA 1
ATOM 2423 C C . LEU A 1 172 ? 2.92900 -42.36400 -32.50500 1.000 16.11246 172 LEU A C 1
ATOM 2424 O O . LEU A 1 172 ? 2.71100 -41.97300 -31.35300 1.000 18.45221 172 LEU A O 1
ATOM 2440 N N . PHE A 1 173 ? 2.86500 -43.64800 -32.86300 1.000 17.38103 173 PHE A N 1
ATOM 2441 C CA . PHE A 1 173 ? 2.71500 -44.69500 -31.86000 1.000 17.65475 173 PHE A CA 1
ATOM 2442 C C . PHE A 1 173 ? 3.37400 -45.97300 -32.35200 1.000 19.09966 173 PHE A C 1
ATOM 2443 O O . PHE A 1 173 ? 3.51100 -46.20300 -33.55700 1.000 20.95251 173 PHE A O 1
ATOM 2460 N N . GLN A 1 174 ? 3.83700 -46.77200 -31.39500 1.000 19.16019 174 GLN A N 1
ATOM 2461 C CA . GLN A 1 174 ? 4.45500 -48.06100 -31.66500 1.000 17.69423 174 GLN A CA 1
ATOM 2462 C C . GLN A 1 174 ? 3.53800 -49.16100 -31.15500 1.000 22.07370 174 GLN A C 1
ATOM 2463 O O . GLN A 1 174 ? 3.12400 -49.14100 -29.99300 1.000 23.08961 174 GLN A O 1
ATOM 2477 N N . THR A 1 175 ? 3.23100 -50.11900 -32.01500 1.000 17.79950 175 THR A N 1
ATOM 2478 C CA . THR A 1 175 ? 2.39900 -51.24300 -31.61800 1.000 20.62879 175 THR A CA 1
ATOM 2479 C C . THR A 1 175 ? 3.24800 -52.35600 -31.00000 1.000 21.15780 175 THR A C 1
ATOM 2480 O O . THR A 1 175 ? 4.47800 -52.31600 -31.00400 1.000 18.69171 175 THR A O 1
ATOM 2491 N N . GLU A 1 176 ? 2.55300 -53.34800 -30.43300 1.000 19.41285 176 GLU A N 1
ATOM 2492 C CA . GLU A 1 176 ? 3.20600 -54.37600 -29.62800 1.000 18.61802 176 GLU A CA 1
ATOM 2493 C C . GLU A 1 176 ? 4.16700 -55.22000 -30.44800 1.000 21.20781 176 GLU A C 1
ATOM 2494 O O . GLU A 1 176 ? 5.11600 -55.79000 -29.89800 1.000 22.68430 176 GLU A O 1
ATOM 2506 N N . ASP A 1 177 ? 3.93700 -55.32000 -31.75500 1.000 19.99977 177 ASP A N 1
ATOM 2507 C CA . ASP A 1 177 ? 4.83900 -56.04100 -32.64000 1.000 21.24992 177 ASP A CA 1
ATOM 2508 C C . ASP A 1 177 ? 6.11500 -55.26500 -32.94500 1.000 20.38402 177 ASP A C 1
ATOM 2509 O O . ASP A 1 177 ? 7.00400 -55.80600 -33.61200 1.000 21.85788 177 ASP A O 1
ATOM 2518 N N . GLY A 1 178 ? 6.22500 -54.01800 -32.48300 1.000 20.81039 178 GLY A N 1
ATOM 2519 C CA . GLY A 1 178 ? 7.40900 -53.21400 -32.68900 1.000 21.54732 178 GLY A CA 1
ATOM 2520 C C . GLY A 1 178 ? 7.32300 -52.22300 -33.82900 1.000 20.89724 178 GLY A C 1
ATOM 2521 O O . GLY A 1 178 ? 8.22700 -51.38900 -33.97000 1.000 21.46047 178 GLY A O 1
ATOM 2525 N N . VAL A 1 179 ? 6.26700 -52.28400 -34.64100 1.000 20.27085 179 VAL A N 1
ATOM 2526 C CA . VAL A 1 179 ? 6.14500 -51.39100 -35.78500 1.000 20.19189 179 VAL A CA 1
ATOM 2527 C C . VAL A 1 179 ? 5.80900 -49.98400 -35.31300 1.000 20.96567 179 VAL A C 1
ATOM 2528 O O . VAL A 1 179 ? 4.94100 -49.78600 -34.45200 1.000 19.49181 179 VAL A O 1
ATOM 2541 N N . TYR A 1 180 ? 6.48600 -48.99300 -35.89000 1.000 19.54971 180 TYR A N 1
ATOM 2542 C CA . TYR A 1 180 ? 6.15600 -47.59700 -35.65200 1.000 18.66276 180 TYR A CA 1
ATOM 2543 C C . TYR A 1 180 ? 5.12100 -47.13800 -36.67000 1.000 22.06317 180 TYR A C 1
ATOM 2544 O O . TYR A 1 180 ? 5.22700 -47.44100 -37.86200 1.000 19.99187 180 TYR A O 1
ATOM 2562 N N . HIS A 1 181 ? 4.11500 -46.41300 -36.19200 1.000 18.75751 181 HIS A N 1
ATOM 2563 C CA . HIS A 1 181 ? 3.06600 -45.87300 -37.04100 1.000 19.44970 181 HIS A CA 1
ATOM 2564 C C . HIS A 1 181 ? 3.02200 -44.35900 -36.90400 1.000 19.05755 181 HIS A C 1
ATOM 2565 O O . HIS A 1 181 ? 3.11900 -43.82100 -35.79500 1.000 19.15756 181 HIS A O 1
ATOM 2580 N N . MET A 1 182 ? 2.87800 -43.68100 -38.04000 1.000 17.37840 182 MET A N 1
ATOM 2581 C CA . MET A 1 182 ? 2.67900 -42.23900 -38.09200 1.000 17.08889 182 MET A CA 1
ATOM 2582 C C . MET A 1 182 ? 1.36800 -41.97000 -38.81600 1.000 17.49683 182 MET A C 1
ATOM 2583 O O . MET A 1 182 ? 1.19100 -42.39600 -39.96200 1.000 19.15230 182 MET A O 1
ATOM 2597 N N . LEU A 1 183 ? 0.45500 -41.26800 -38.15200 1.000 17.34418 183 LEU A N 1
ATOM 2598 C CA . LEU A 1 183 ? -0.82700 -40.88600 -38.72500 1.000 18.47853 183 LEU A CA 1
ATOM 2599 C C . LEU A 1 183 ? -0.82000 -39.39200 -39.01500 1.000 16.48356 183 LEU A C 1
ATOM 2600 O O . LEU A 1 183 ? -0.49100 -38.58800 -38.13600 1.000 17.61527 183 LEU A O 1
ATOM 2616 N N . ILE A 1 184 ? -1.20600 -39.01900 -40.23500 1.000 16.43618 184 ILE A N 1
ATOM 2617 C CA . ILE A 1 184 ? -1.12600 -37.63700 -40.69900 1.000 14.54385 184 ILE A CA 1
ATOM 2618 C C . ILE A 1 184 ? -2.48000 -37.21200 -41.24800 1.000 15.62029 184 ILE A C 1
ATOM 2619 O O . ILE A 1 184 ? -3.08400 -37.92900 -42.05300 1.000 17.67844 184 ILE A O 1
ATOM 2635 N N . ALA A 1 185 ? -2.96000 -36.05300 -40.79700 1.000 14.72545 185 ALA A N 1
ATOM 2636 C CA . ALA A 1 185 ? -4.23100 -35.51400 -41.26500 1.000 15.85190 185 ALA A CA 1
ATOM 2637 C C . ALA A 1 185 ? -4.02200 -34.84600 -42.61900 1.000 15.93349 185 ALA A C 1
ATOM 2638 O O . ALA A 1 185 ? -3.23900 -33.89700 -42.73100 1.000 18.09954 185 ALA A O 1
ATOM 2645 N N . THR A 1 186 ? -4.71100 -35.33300 -43.64400 1.000 16.67305 186 THR A N 1
ATOM 2646 C CA . THR A 1 186 ? -4.48800 -34.81800 -44.99000 1.000 16.73885 186 THR A CA 1
ATOM 2647 C C . THR A 1 186 ? -5.76700 -34.99700 -45.80100 1.000 22.33952 186 THR A C 1
ATOM 2648 O O . THR A 1 186 ? -6.85300 -35.17700 -45.24100 1.000 17.93899 186 THR A O 1
ATOM 2659 N N . ARG A 1 187 ? -5.65000 -34.89200 -47.12100 1.000 20.81302 187 ARG A N 1
ATOM 2660 C CA . ARG A 1 187 ? -6.78300 -35.07000 -48.01300 1.000 18.72593 187 ARG A CA 1
ATOM 2661 C C . ARG A 1 187 ? -6.34100 -35.93700 -49.17900 1.000 22.31057 187 ARG A C 1
ATOM 2662 O O . ARG A 1 187 ? -5.16500 -35.95000 -49.55000 1.000 23.46860 187 ARG A O 1
ATOM 2683 N N . LYS A 1 188 ? -7.28700 -36.68000 -49.74000 1.000 25.02932 188 LYS A N 1
ATOM 2684 C CA . LYS A 1 188 ? -7.08600 -37.37000 -51.00800 1.000 21.54206 188 LYS A CA 1
ATOM 2685 C C . LYS A 1 188 ? -8.23500 -36.95900 -51.91300 1.000 31.77749 188 LYS A C 1
ATOM 2686 O O . LYS A 1 188 ? -9.40200 -37.22000 -51.59600 1.000 27.01377 188 LYS A O 1
ATOM 2705 N N . ASN A 1 189 ? -7.91000 -36.29900 -53.02000 1.000 39.31261 189 ASN A N 1
ATOM 2706 C CA . ASN A 1 189 ? -8.93000 -35.76900 -53.91600 1.000 42.76302 189 ASN A CA 1
ATOM 2707 C C . ASN A 1 189 ? -9.91800 -34.90000 -53.13800 1.000 33.27767 189 ASN A C 1
ATOM 2708 O O . ASN A 1 189 ? -11.13500 -35.00200 -53.30300 1.000 33.62772 189 ASN A O 1
ATOM 2719 N N . GLY A 1 190 ? -9.38500 -34.05300 -52.25600 1.000 37.62030 190 GLY A N 1
ATOM 2720 C CA . GLY A 1 190 ? -10.20300 -33.12200 -51.50100 1.000 51.56408 190 GLY A CA 1
ATOM 2721 C C . GLY A 1 190 ? -10.85800 -33.67100 -50.24800 1.000 44.92907 190 GLY A C 1
ATOM 2722 O O . GLY A 1 190 ? -11.10800 -32.92300 -49.29900 1.000 33.07239 190 GLY A O 1
ATOM 2726 N N . LYS A 1 191 ? -11.15800 -34.96600 -50.23500 1.000 26.28736 191 LYS A N 1
ATOM 2727 C CA . LYS A 1 191 ? -11.79700 -35.60600 -49.09000 1.000 21.32887 191 LYS A CA 1
ATOM 2728 C C . LYS A 1 191 ? -10.78700 -35.81600 -47.96900 1.000 18.83121 191 LYS A C 1
ATOM 2729 O O . LYS A 1 191 ? -9.64400 -36.21200 -48.21000 1.000 21.79735 191 LYS A O 1
ATOM 2748 N N . GLY A 1 192 ? -11.21900 -35.56000 -46.73600 1.000 19.38917 192 GLY A N 1
ATOM 2749 C CA . GLY A 1 192 ? -10.32100 -35.69700 -45.59900 1.000 19.47076 192 GLY A CA 1
ATOM 2750 C C . GLY A 1 192 ? -9.93200 -37.15000 -45.37000 1.000 18.06006 192 GLY A C 1
ATOM 2751 O O . GLY A 1 192 ? -10.79200 -38.03800 -45.31700 1.000 18.71540 192 GLY A O 1
ATOM 2755 N N . HIS A 1 193 ? -8.62600 -37.39400 -45.22700 1.000 16.41249 193 HIS A N 1
ATOM 2756 C CA . HIS A 1 193 ? -8.05700 -38.72200 -45.01900 1.000 19.59972 193 HIS A CA 1
ATOM 2757 C C . HIS A 1 193 ? -7.01900 -38.62700 -43.90800 1.000 16.38881 193 HIS A C 1
ATOM 2758 O O . HIS A 1 193 ? -6.18500 -37.71600 -43.93100 1.000 18.49695 193 HIS A O 1
ATOM 2772 N N . ILE A 1 194 ? -7.03800 -39.56400 -42.96400 1.000 16.97835 194 ILE A N 1
ATOM 2773 C CA . ILE A 1 194 ? -5.89600 -39.78400 -42.08300 1.000 20.24190 194 ILE A CA 1
ATOM 2774 C C . ILE A 1 194 ? -5.02800 -40.84200 -42.75900 1.000 18.00479 194 ILE A C 1
ATOM 2775 O O . ILE A 1 194 ? -5.42400 -42.00700 -42.86600 1.000 20.94462 194 ILE A O 1
ATOM 2791 N N . ALA A 1 195 ? -3.85900 -40.43300 -43.24300 1.000 15.89138 195 ALA A N 1
ATOM 2792 C CA . ALA A 1 195 ? -2.93100 -41.33800 -43.90500 1.000 16.73359 195 ALA A CA 1
ATOM 2793 C C . ALA A 1 195 ? -2.03000 -42.00100 -42.87200 1.000 18.31535 195 ALA A C 1
ATOM 2794 O O . ALA A 1 195 ? -1.65300 -41.38000 -41.87200 1.000 17.54947 195 ALA A O 1
ATOM 2801 N N . GLU A 1 196 ? -1.68400 -43.26300 -43.12100 1.000 19.56814 196 GLU A N 1
ATOM 2802 C CA . GLU A 1 196 ? -0.80700 -44.02100 -42.24200 1.000 16.32564 196 GLU A CA 1
ATOM 2803 C C . GLU A 1 196 ? 0.51700 -44.31700 -42.93700 1.000 19.48392 196 GLU A C 1
ATOM 2804 O O . GLU A 1 196 ? 0.54700 -44.69700 -44.11200 1.000 21.36572 196 GLU A O 1
ATOM 2816 N N . PHE A 1 197 ? 1.60800 -44.16200 -42.19100 1.000 18.70751 197 PHE A N 1
ATOM 2817 C CA . PHE A 1 197 ? 2.93800 -44.56300 -42.62000 1.000 17.63369 197 PHE A CA 1
ATOM 2818 C C . PHE A 1 197 ? 3.53500 -45.46600 -41.55000 1.000 19.13124 197 PHE A C 1
ATOM 2819 O O . PHE A 1 197 ? 3.25500 -45.30500 -40.35800 1.000 17.69159 197 PHE A O 1
ATOM 2836 N N . THR A 1 198 ? 4.34600 -46.42700 -41.98000 1.000 20.22085 198 THR A N 1
ATOM 2837 C CA . THR A 1 198 ? 4.94700 -47.39400 -41.07300 1.000 17.76002 198 THR A CA 1
ATOM 2838 C C . THR A 1 198 ? 6.46300 -47.37200 -41.20400 1.000 19.62341 198 THR A C 1
ATOM 2839 O O . THR A 1 198 ? 7.00700 -47.01600 -42.25500 1.000 20.66827 198 THR A O 1
ATOM 2850 N N . SER A 1 199 ? 7.14500 -47.77200 -40.13300 1.000 18.21008 199 SER A N 1
ATOM 2851 C CA . SER A 1 199 ? 8.59900 -47.79400 -40.13200 1.000 18.88384 199 SER A CA 1
ATOM 2852 C C . SER A 1 199 ? 9.09300 -48.72300 -39.03500 1.000 23.25542 199 SER A C 1
ATOM 2853 O O . SER A 1 199 ? 8.44200 -48.88400 -37.99900 1.000 20.44982 199 SER A O 1
ATOM 2861 N N . ALA A 1 200 ? 10.25300 -49.33100 -39.27600 1.000 22.39742 200 ALA A N 1
ATOM 2862 C CA . ALA A 1 200 ? 10.92200 -50.11300 -38.24700 1.000 21.76050 200 ALA A CA 1
ATOM 2863 C C . ALA A 1 200 ? 11.84500 -49.27400 -37.37700 1.000 21.45784 200 ALA A C 1
ATOM 2864 O O . ALA A 1 200 ? 12.14600 -49.67700 -36.24800 1.000 25.57149 200 ALA A O 1
ATOM 2871 N N . ASP A 1 201 ? 12.29500 -48.11800 -37.86900 1.000 22.61324 201 ASP A N 1
ATOM 2872 C CA . ASP A 1 201 ? 13.35800 -47.37300 -37.22000 1.000 22.47112 201 ASP A CA 1
ATOM 2873 C C . ASP A 1 201 ? 13.09800 -45.87800 -37.08400 1.000 21.35519 201 ASP A C 1
ATOM 2874 O O . ASP A 1 201 ? 13.96900 -45.16200 -36.57300 1.000 25.16354 201 ASP A O 1
ATOM 2883 N N . LEU A 1 202 ? 11.93100 -45.39200 -37.50800 1.000 20.75512 202 LEU A N 1
ATOM 2884 C CA . LEU A 1 202 ? 11.52300 -43.98900 -37.49000 1.000 26.53476 202 LEU A CA 1
ATOM 2885 C C . LEU A 1 202 ? 12.26900 -43.14300 -38.51600 1.000 23.97656 202 LEU A C 1
ATOM 2886 O O . LEU A 1 202 ? 12.05500 -41.92400 -38.57000 1.000 21.08674 202 LEU A O 1
ATOM 2902 N N . LYS A 1 203 ? 13.12400 -43.74400 -39.33900 1.000 23.34490 203 LYS A N 1
ATOM 2903 C CA . LYS A 1 203 ? 13.87200 -43.03100 -40.36600 1.000 22.52375 203 LYS A CA 1
ATOM 2904 C C . LYS A 1 203 ? 13.36600 -43.33000 -41.76900 1.000 29.16665 203 LYS A C 1
ATOM 2905 O O . LYS A 1 203 ? 13.17300 -42.41100 -42.57100 1.000 28.37709 203 LYS A O 1
ATOM 2924 N N . GLU A 1 204 ? 13.15000 -44.60500 -42.07900 1.000 23.75548 204 GLU A N 1
ATOM 2925 C CA . GLU A 1 204 ? 12.66300 -45.04800 -43.37900 1.000 29.47459 204 GLU A CA 1
ATOM 2926 C C . GLU A 1 204 ? 11.18300 -45.38600 -43.25500 1.000 25.40568 204 GLU A C 1
ATOM 2927 O O . GLU A 1 204 ? 10.80700 -46.25300 -42.45800 1.000 24.56084 204 GLU A O 1
ATOM 2939 N N . TRP A 1 205 ? 10.35000 -44.71600 -44.05000 1.000 22.73694 205 TRP A N 1
ATOM 2940 C CA . TRP A 1 205 ? 8.90200 -44.82300 -43.93700 1.000 22.91591 205 TRP A CA 1
ATOM 2941 C C . TRP A 1 205 ? 8.28900 -45.36000 -45.21900 1.000 23.93708 205 TRP A C 1
ATOM 2942 O O . TRP A 1 205 ? 8.74900 -45.04300 -46.31900 1.000 27.99283 205 TRP A O 1
ATOM 2963 N N . GLU A 1 206 ? 7.25100 -46.18300 -45.06400 1.000 24.03972 206 GLU A N 1
ATOM 2964 C CA . GLU A 1 206 ? 6.42600 -46.63400 -46.17200 1.000 23.18173 206 GLU A CA 1
ATOM 2965 C C . GLU A 1 206 ? 4.98000 -46.22500 -45.93100 1.000 24.38977 206 GLU A C 1
ATOM 2966 O O . GLU A 1 206 ? 4.51200 -46.17900 -44.78800 1.000 22.57902 206 GLU A O 1
ATOM 2978 N N . SER A 1 207 ? 4.27000 -45.94100 -47.01900 1.000 25.48727 207 SER A N 1
ATOM 2979 C CA . SER A 1 207 ? 2.85200 -45.62200 -46.93400 1.000 23.21594 207 SER A CA 1
ATOM 2980 C C . SER A 1 207 ? 2.04200 -46.90000 -46.75100 1.000 28.40604 207 SER A C 1
ATOM 2981 O O . SER A 1 207 ? 2.19800 -47.86000 -47.51200 1.000 26.89796 207 SER A O 1
ATOM 2989 N N . ALA A 1 208 ? 1.18400 -46.91400 -45.73200 1.000 21.73155 208 ALA A N 1
ATOM 2990 C CA . ALA A 1 208 ? 0.21000 -47.97800 -45.53500 1.000 22.96065 208 ALA A CA 1
ATOM 2991 C C . ALA A 1 208 ? -1.18200 -47.56400 -45.99600 1.000 30.86949 208 ALA A C 1
ATOM 2992 O O . ALA A 1 208 ? -2.17800 -48.15300 -45.56100 1.000 29.67724 208 ALA A O 1
ATOM 2999 N N . GLY A 1 209 ? -1.26900 -46.56200 -46.86900 1.000 23.63704 209 GLY A N 1
ATOM 3000 C CA . GLY A 1 209 ? -2.55900 -46.13300 -47.36200 1.000 22.92380 209 GLY A CA 1
ATOM 3001 C C . GLY A 1 209 ? -3.31300 -45.31200 -46.32900 1.000 22.75010 209 GLY A C 1
ATOM 3002 O O . GLY A 1 209 ? -2.72800 -44.65800 -45.46500 1.000 24.94510 209 GLY A O 1
ATOM 3006 N N . THR A 1 210 ? -4.63600 -45.36400 -46.42000 1.000 20.35770 210 THR A N 1
ATOM 3007 C CA . THR A 1 210 ? -5.49400 -44.54800 -45.57100 1.000 21.03147 210 THR A CA 1
ATOM 3008 C C . THR A 1 210 ? -5.86400 -45.33100 -44.31500 1.000 22.62113 210 THR A C 1
ATOM 3009 O O . THR A 1 210 ? -6.38700 -46.44800 -44.39800 1.000 27.43224 210 THR A O 1
ATOM 3020 N N . PHE A 1 211 ? -5.57700 -44.74000 -43.15600 1.000 20.07346 211 PHE A N 1
ATOM 3021 C CA . PHE A 1 211 ? -6.02000 -45.29100 -41.88000 1.000 17.90215 211 PHE A CA 1
ATOM 3022 C C . PHE A 1 211 ? -7.53200 -45.17200 -41.74800 1.000 17.90741 211 PHE A C 1
ATOM 3023 O O . PHE A 1 211 ? -8.23700 -46.17500 -41.57900 1.000 23.02118 211 PHE A O 1
ATOM 3040 N N . MET A 1 212 ? -8.04400 -43.94500 -41.84300 1.000 18.21008 212 MET A N 1
ATOM 3041 C CA . MET A 1 212 ? -9.46700 -43.66100 -41.77600 1.000 18.77857 212 MET A CA 1
ATOM 3042 C C . MET A 1 212 ? -9.77300 -42.46100 -42.65900 1.000 17.49157 212 MET A C 1
ATOM 3043 O O . MET A 1 212 ? -8.96300 -41.53600 -42.76600 1.000 19.42075 212 MET A O 1
ATOM 3057 N N . THR A 1 213 ? -10.95200 -42.46200 -43.27100 1.000 17.75476 213 THR A N 1
ATOM 3058 C CA . THR A 1 213 ? -11.45400 -41.23100 -43.86400 1.000 17.99953 213 THR A CA 1
ATOM 3059 C C . THR A 1 213 ? -12.15300 -40.40800 -42.78400 1.000 16.92045 213 THR A C 1
ATOM 3060 O O . THR A 1 213 ? -12.55100 -40.92000 -41.73500 1.000 19.56287 213 THR A O 1
ATOM 3071 N N . MET A 1 214 ? -12.27400 -39.11400 -43.04200 1.000 15.57292 214 MET A N 1
ATOM 3072 C CA . MET A 1 214 ? -12.95400 -38.19100 -42.14500 1.000 15.85980 214 MET A CA 1
ATOM 3073 C C . MET A 1 214 ? -14.38800 -38.01300 -42.62100 1.000 17.53631 214 MET A C 1
ATOM 3074 O O . MET A 1 214 ? -14.64600 -37.92700 -43.82600 1.000 18.92595 214 MET A O 1
ATOM 3088 N N . MET A 1 215 ? -15.32100 -37.98300 -41.67200 1.000 17.69423 215 MET A N 1
ATOM 3089 C CA . MET A 1 215 ? -16.73400 -37.95600 -42.02500 1.000 15.58871 215 MET A CA 1
ATOM 3090 C C . MET A 1 215 ? -17.06200 -36.76300 -42.91500 1.000 16.60989 215 MET A C 1
ATOM 3091 O O . MET A 1 215 ? -16.62400 -35.63700 -42.65800 1.000 17.65212 215 MET A O 1
ATOM 3105 N N . TRP A 1 216 ? -17.86500 -37.01300 -43.95100 1.000 17.15995 216 TRP A N 1
ATOM 3106 C CA . TRP A 1 216 ? -18.47900 -35.95800 -44.77200 1.000 19.13914 216 TRP A CA 1
ATOM 3107 C C . TRP A 1 216 ? -17.38700 -34.95800 -45.15100 1.000 17.06784 216 TRP A C 1
ATOM 3108 O O . TRP A 1 216 ? -16.35400 -35.37200 -45.69400 1.000 21.01568 216 TRP A O 1
ATOM 3129 N N . ASP A 1 217 ? -17.56800 -33.66300 -44.89700 1.000 19.19177 217 ASP A N 1
ATOM 3130 C CA A ASP A 1 217 ? -16.58500 -32.64000 -45.22700 0.670 17.36261 217 ASP A CA 1
ATOM 3131 C CA B ASP A 1 217 ? -16.56700 -32.65600 -45.23100 0.330 20.01029 217 ASP A CA 1
ATOM 3132 C C . ASP A 1 217 ? -15.86300 -32.12500 -43.98600 1.000 22.98960 217 ASP A C 1
ATOM 3133 O O . ASP A 1 217 ? -15.36200 -30.99700 -43.97600 1.000 20.83671 217 ASP A O 1
ATOM 3148 N N . ARG A 1 218 ? -15.81500 -32.94300 -42.93600 1.000 16.45197 218 ARG A N 1
ATOM 3149 C CA . ARG A 1 218 ? -15.10600 -32.59400 -41.71900 1.000 16.52303 218 ARG A CA 1
ATOM 3150 C C . ARG A 1 218 ? -13.60000 -32.67800 -41.95300 1.000 15.80453 218 ARG A C 1
ATOM 3151 O O . ARG A 1 218 ? -13.12600 -33.23400 -42.94500 1.000 19.01017 218 ARG A O 1
ATOM 3172 N N . PHE A 1 219 ? -12.83900 -32.11400 -41.02200 1.000 15.85980 219 PHE A N 1
ATOM 3173 C CA . PHE A 1 219 ? -11.39600 -32.29900 -41.01900 1.000 15.14392 219 PHE A CA 1
ATOM 3174 C C . PHE A 1 219 ? -10.92900 -32.50400 -39.58800 1.000 14.64649 219 PHE A C 1
ATOM 3175 O O . PHE A 1 219 ? -11.18700 -31.66600 -38.71500 1.000 16.34670 219 PHE A O 1
ATOM 3192 N N . TYR A 1 220 ? -10.23000 -33.61300 -39.36400 1.000 14.77809 220 TYR A N 1
ATOM 3193 C CA . TYR A 1 220 ? -9.84500 -34.05800 -38.03000 1.000 14.77282 220 TYR A CA 1
ATOM 3194 C C . TYR A 1 220 ? -8.43700 -33.56000 -37.72600 1.000 17.35208 220 TYR A C 1
ATOM 3195 O O . TYR A 1 220 ? -7.44800 -34.15800 -38.15200 1.000 17.28892 220 TYR A O 1
ATOM 3213 N N . GLU A 1 221 ? -8.34900 -32.46700 -36.97500 1.000 15.03865 221 GLU A N 1
ATOM 3214 C CA . GLU A 1 221 ? -7.06500 -31.99200 -36.49300 1.000 14.35962 221 GLU A CA 1
ATOM 3215 C C . GLU A 1 221 ? -6.56200 -32.87100 -35.35400 1.000 16.10983 221 GLU A C 1
ATOM 3216 O O . GLU A 1 221 ? -7.34300 -33.47600 -34.61000 1.000 15.60713 221 GLU A O 1
ATOM 3228 N N . CYS A 1 222 ? -5.24000 -32.92200 -35.21100 1.000 15.91770 222 CYS A N 1
ATOM 3229 C CA . CYS A 1 222 ? -4.58700 -33.48300 -34.03500 1.000 14.87810 222 CYS A CA 1
ATOM 3230 C C . CYS A 1 222 ? -5.11000 -34.87900 -33.69600 1.000 14.20433 222 CYS A C 1
ATOM 3231 O O . CYS A 1 222 ? -5.54600 -35.12800 -32.56400 1.000 15.63872 222 CYS A O 1
ATOM 3239 N N . PRO A 1 223 ? -5.06200 -35.81300 -34.63900 1.000 15.21761 223 PRO A N 1
ATOM 3240 C CA . PRO A 1 223 ? -5.51200 -37.17700 -34.34600 1.000 16.62568 223 PRO A CA 1
ATOM 3241 C C . PRO A 1 223 ? -4.60300 -37.85800 -33.33500 1.000 18.79436 223 PRO A C 1
ATOM 3242 O O . PRO A 1 223 ? -3.39800 -37.60600 -33.27000 1.000 15.76768 223 PRO A O 1
ATOM 3253 N N . ASP A 1 224 ? -5.20900 -38.74300 -32.54700 1.000 16.76254 224 ASP A N 1
ATOM 3254 C CA . ASP A 1 224 ? -4.54600 -39.44800 -31.45300 1.000 15.69925 224 ASP A CA 1
ATOM 3255 C C . ASP A 1 224 ? -5.19700 -40.82000 -31.36200 1.000 16.94677 224 ASP A C 1
ATOM 3256 O O . ASP A 1 224 ? -6.40500 -40.90900 -31.11600 1.000 15.72820 224 ASP A O 1
ATOM 3265 N N . VAL A 1 225 ? -4.42000 -41.88200 -31.57700 1.000 16.73885 225 VAL A N 1
ATOM 3266 C CA . VAL A 1 225 ? -4.94000 -43.24800 -31.57100 1.000 14.91495 225 VAL A CA 1
ATOM 3267 C C . VAL A 1 225 ? -4.24100 -44.02600 -30.46500 1.000 15.34131 225 VAL A C 1
ATOM 3268 O O . VAL A 1 225 ? -3.01100 -43.97700 -30.34600 1.000 17.45209 225 VAL A O 1
ATOM 3281 N N . PHE A 1 226 ? -5.02400 -44.74800 -29.66600 1.000 15.06760 226 PHE A N 1
ATOM 3282 C CA . PHE A 1 226 ? -4.48200 -45.48700 -28.53600 1.000 17.02836 226 PHE A CA 1
ATOM 3283 C C . PHE A 1 226 ? -5.45300 -46.58500 -28.13500 1.000 16.74148 226 PHE A C 1
ATOM 3284 O O . PHE A 1 226 ? -6.64400 -46.53500 -28.45400 1.000 18.95490 226 PHE A O 1
ATOM 3301 N N . LYS A 1 227 ? -4.92400 -47.58100 -27.42900 1.000 16.63621 227 LYS A N 1
ATOM 3302 C CA . LYS A 1 227 ? -5.73900 -48.62600 -26.83100 1.000 16.98098 227 LYS A CA 1
ATOM 3303 C C . LYS A 1 227 ? -5.82900 -48.40100 -25.32800 1.000 19.24441 227 LYS A C 1
ATOM 3304 O O . LYS A 1 227 ? -4.82700 -48.11000 -24.66800 1.000 21.31571 227 LYS A O 1
ATOM 3323 N N . MET A 1 228 ? -7.03600 -48.54200 -24.79500 1.000 16.76517 228 MET A N 1
ATOM 3324 C CA . MET A 1 228 ? -7.29700 -48.39300 -23.36900 1.000 20.41297 228 MET A CA 1
ATOM 3325 C C . MET A 1 228 ? -8.24200 -49.51400 -22.97800 1.000 21.04200 228 MET A C 1
ATOM 3326 O O . MET A 1 228 ? -9.34400 -49.61500 -23.52500 1.000 19.61288 228 MET A O 1
ATOM 3340 N N . GLY A 1 229 ? -7.80400 -50.36700 -22.06100 1.000 22.60008 229 GLY A N 1
ATOM 3341 C CA . GLY A 1 229 ? -8.60600 -51.53000 -21.73100 1.000 26.66109 229 GLY A CA 1
ATOM 3342 C C . GLY A 1 229 ? -8.82500 -52.36500 -22.97300 1.000 23.49755 229 GLY A C 1
ATOM 3343 O O . GLY A 1 229 ? -7.89100 -52.66100 -23.72600 1.000 24.80034 229 GLY A O 1
ATOM 3347 N N . ASP A 1 230 ? -10.08100 -52.73800 -23.21500 1.000 24.35818 230 ASP A N 1
ATOM 3348 C CA . ASP A 1 230 ? -10.43900 -53.57700 -24.35100 1.000 24.08183 230 ASP A CA 1
ATOM 3349 C C . ASP A 1 230 ? -10.97300 -52.76700 -25.52600 1.000 23.65284 230 ASP A C 1
ATOM 3350 O O . ASP A 1 230 ? -11.72700 -53.29500 -26.35300 1.000 24.85561 230 ASP A O 1
ATOM 3359 N N . TRP A 1 231 ? -10.58900 -51.49400 -25.63000 1.000 21.08937 231 TRP A N 1
ATOM 3360 C CA . TRP A 1 231 ? -11.06500 -50.64400 -26.70900 1.000 18.60486 231 TRP A CA 1
ATOM 3361 C C . TRP A 1 231 ? -9.94100 -49.82600 -27.32500 1.000 19.16546 231 TRP A C 1
ATOM 3362 O O . TRP A 1 231 ? -9.04800 -49.34000 -26.62300 1.000 19.37074 231 TRP A O 1
ATOM 3383 N N . TRP A 1 232 ? -10.02100 -49.66800 -28.64500 1.000 16.65726 232 TRP A N 1
ATOM 3384 C CA . TRP A 1 232 ? -9.22200 -48.71800 -29.40200 1.000 18.71540 232 TRP A CA 1
ATOM 3385 C C . TRP A 1 232 ? -9.99700 -47.42300 -29.60700 1.000 18.80225 232 TRP A C 1
ATOM 3386 O O . TRP A 1 232 ? -11.22000 -47.43200 -29.76800 1.000 17.72318 232 TRP A O 1
ATOM 3407 N N . TYR A 1 233 ? -9.26600 -46.30800 -29.62600 1.000 14.77282 233 TYR A N 1
ATOM 3408 C CA . TYR A 1 233 ? -9.86700 -44.99200 -29.73600 1.000 16.08877 233 TYR A CA 1
ATOM 3409 C C . TYR A 1 233 ? -9.13700 -44.12200 -30.74500 1.000 15.24920 233 TYR A C 1
ATOM 3410 O O . TYR A 1 233 ? -7.91700 -44.21400 -30.90300 1.000 17.61264 233 TYR A O 1
ATOM 3428 N N . LEU A 1 234 ? -9.90800 -43.26900 -31.42200 1.000 15.18340 234 LEU A N 1
ATOM 3429 C CA . LEU A 1 234 ? -9.38600 -42.10500 -32.12400 1.000 13.30423 234 LEU A CA 1
ATOM 3430 C C . LEU A 1 234 ? -9.95700 -40.86900 -31.44200 1.000 15.64398 234 LEU A C 1
ATOM 3431 O O . LEU A 1 234 ? -11.17700 -40.67400 -31.43200 1.000 15.67293 234 LEU A O 1
ATOM 3447 N N . ILE A 1 235 ? -9.08400 -40.03500 -30.89000 1.000 15.02549 235 ILE A N 1
ATOM 3448 C CA . ILE A 1 235 ? -9.45900 -38.71000 -30.40800 1.000 12.96998 235 ILE A CA 1
ATOM 3449 C C . ILE A 1 235 ? -8.98600 -37.70200 -31.44400 1.000 14.30961 235 ILE A C 1
ATOM 3450 O O . ILE A 1 235 ? -7.91400 -37.86600 -32.04300 1.000 14.88600 235 ILE A O 1
ATOM 3466 N N . TYR A 1 236 ? -9.79800 -36.67600 -31.68400 1.000 14.38330 236 TYR A N 1
ATOM 3467 C CA . TYR A 1 236 ? -9.49600 -35.69100 -32.71200 1.000 13.92272 236 TYR A CA 1
ATOM 3468 C C . TYR A 1 236 ? -10.19200 -34.38700 -32.35100 1.000 16.64936 236 TYR A C 1
ATOM 3469 O O . TYR A 1 236 ? -11.05000 -34.34000 -31.46700 1.000 16.86518 236 TYR A O 1
ATOM 3487 N N . SER A 1 237 ? -9.80900 -33.32400 -33.04900 1.000 13.60426 237 SER A N 1
ATOM 3488 C CA . SER A 1 237 ? -10.36800 -31.99100 -32.85600 1.000 13.15947 237 SER A CA 1
ATOM 3489 C C . SER A 1 237 ? -10.97300 -31.54600 -34.17800 1.000 15.09391 237 SER A C 1
ATOM 3490 O O . SER A 1 237 ? -10.27400 -31.49500 -35.19600 1.000 15.46238 237 SER A O 1
ATOM 3498 N N . GLU A 1 238 ? -12.26600 -31.24600 -34.17500 1.000 14.83599 238 GLU A N 1
ATOM 3499 C CA . GLU A 1 238 ? -12.94100 -30.95200 -35.43000 1.000 13.81745 238 GLU A CA 1
ATOM 3500 C C . GLU A 1 238 ? -12.60500 -29.53700 -35.88500 1.000 15.05180 238 GLU A C 1
ATOM 3501 O O . GLU A 1 238 ? -12.75700 -28.57600 -35.12300 1.000 17.56263 238 GLU A O 1
ATOM 3513 N N . GLN A 1 239 ? -12.15100 -29.41200 -37.13600 1.000 14.05432 239 GLN A N 1
ATOM 3514 C CA . GLN A 1 239 ? -11.81100 -28.10100 -37.67300 1.000 14.55701 239 GLN A CA 1
ATOM 3515 C C . GLN A 1 239 ? -13.04600 -27.30700 -38.08400 1.000 13.87798 239 GLN A C 1
ATOM 3516 O O . GLN A 1 239 ? -13.01700 -26.07200 -38.04800 1.000 15.40974 239 GLN A O 1
ATOM 3530 N N . ALA A 1 240 ? -14.12500 -27.98100 -38.48600 1.000 16.70727 240 ALA A N 1
ATOM 3531 C CA . ALA A 1 240 ? -15.31800 -27.28300 -38.95500 1.000 15.35974 240 ALA A CA 1
ATOM 3532 C C . ALA A 1 240 ? -15.74700 -26.23200 -37.94300 1.000 17.81793 240 ALA A C 1
ATOM 3533 O O . ALA A 1 240 ? -15.80500 -26.49900 -36.73900 1.000 16.73359 240 ALA A O 1
ATOM 3540 N N . SER A 1 241 ? -16.06400 -25.03600 -38.44500 1.000 18.30219 241 SER A N 1
ATOM 3541 C CA A SER A 1 241 ? -16.28800 -23.89900 -37.56000 0.670 16.29932 241 SER A CA 1
ATOM 3542 C CA B SER A 1 241 ? -16.28800 -23.89900 -37.56100 0.330 13.99641 241 SER A CA 1
ATOM 3543 C C . SER A 1 241 ? -17.51200 -24.09100 -36.67400 1.000 16.87044 241 SER A C 1
ATOM 3544 O O . SER A 1 241 ? -17.54900 -23.56900 -35.55300 1.000 16.68884 241 SER A O 1
ATOM 3557 N N . PHE A 1 242 ? -18.53100 -24.80600 -37.15400 1.000 18.44168 242 PHE A N 1
ATOM 3558 C CA . PHE A 1 242 ? -19.71200 -24.99600 -36.32200 1.000 18.59960 242 PHE A CA 1
ATOM 3559 C C . PHE A 1 242 ? -19.44900 -25.92300 -35.13800 1.000 18.70224 242 PHE A C 1
ATOM 3560 O O . PHE A 1 242 ? -20.26100 -25.95100 -34.20800 1.000 17.98110 242 PHE A O 1
ATOM 3577 N N . MET A 1 243 ? -18.34400 -26.67300 -35.15000 1.000 16.43092 243 MET A N 1
ATOM 3578 C CA . MET A 1 243 ? -18.05100 -27.65400 -34.10700 1.000 18.45221 243 MET A CA 1
ATOM 3579 C C . MET A 1 243 ? -16.92900 -27.13900 -33.20800 1.000 17.13890 243 MET A C 1
ATOM 3580 O O . MET A 1 243 ? -17.19800 -26.66700 -32.09900 1.000 15.88348 243 MET A O 1
ATOM 3594 N N . ARG A 1 244 ? -15.68200 -27.20400 -33.67200 1.000 15.29657 244 ARG A N 1
ATOM 3595 C CA . ARG A 1 244 ? -14.51800 -26.74900 -32.90600 1.000 14.28592 244 ARG A CA 1
ATOM 3596 C C . ARG A 1 244 ? -14.50100 -27.36100 -31.50300 1.000 14.89915 244 ARG A C 1
ATOM 3597 O O . ARG A 1 244 ? -14.33000 -26.67200 -30.49000 1.000 15.64661 244 ARG A O 1
ATOM 3618 N N . LYS A 1 245 ? -14.67300 -28.68000 -31.45600 1.000 14.44121 245 LYS A N 1
ATOM 3619 C CA . LYS A 1 245 ? -14.68900 -29.43700 -30.21700 1.000 13.69112 245 LYS A CA 1
ATOM 3620 C C . LYS A 1 245 ? -13.78900 -30.65800 -30.35700 1.000 14.74650 245 LYS A C 1
ATOM 3621 O O . LYS A 1 245 ? -13.49300 -31.11400 -31.46500 1.000 15.06496 245 LYS A O 1
ATOM 3640 N N . VAL A 1 246 ? -13.39300 -31.20700 -29.21100 1.000 13.78586 246 VAL A N 1
ATOM 3641 C CA . VAL A 1 246 ? -12.68400 -32.48300 -29.17000 1.000 13.66743 246 VAL A CA 1
ATOM 3642 C C . VAL A 1 246 ? -13.70300 -33.61700 -29.17300 1.000 17.36787 246 VAL A C 1
ATOM 3643 O O . VAL A 1 246 ? -14.62200 -33.64600 -28.34600 1.000 16.04666 246 VAL A O 1
ATOM 3656 N N . GLN A 1 247 ? -13.52900 -34.56200 -30.09900 1.000 14.19381 247 GLN A N 1
ATOM 3657 C CA . GLN A 1 247 ? -14.43300 -35.68900 -30.29400 1.000 15.14918 247 GLN A CA 1
ATOM 3658 C C . GLN A 1 247 ? -13.62900 -36.98500 -30.31400 1.000 16.57830 247 GLN A C 1
ATOM 3659 O O . GLN A 1 247 ? -12.39500 -36.97200 -30.31500 1.000 15.27025 247 GLN A O 1
ATOM 3673 N N . TYR A 1 248 ? -14.33500 -38.11800 -30.34400 1.000 14.99917 248 TYR A N 1
ATOM 3674 C CA . TYR A 1 248 ? -13.66100 -39.40800 -30.44500 1.000 13.55689 248 TYR A CA 1
ATOM 3675 C C . TYR A 1 248 ? -14.54500 -40.44900 -31.12700 1.000 16.88097 248 TYR A C 1
ATOM 3676 O O . TYR A 1 248 ? -15.76400 -40.29400 -31.23300 1.000 15.50712 248 TYR A O 1
ATOM 3694 N N . PHE A 1 249 ? -13.88400 -41.50300 -31.62000 1.000 15.21761 249 PHE A N 1
ATOM 3695 C CA . PHE A 1 249 ? -14.49900 -42.75100 -32.05100 1.000 15.13603 249 PHE A CA 1
ATOM 3696 C C . PHE A 1 249 ? -13.87600 -43.90600 -31.26800 1.000 18.44432 249 PHE A C 1
ATOM 3697 O O . PHE A 1 249 ? -12.77400 -43.78500 -30.72300 1.000 17.35998 249 PHE A O 1
ATOM 3714 N N . LYS A 1 250 ? -14.57200 -45.04900 -31.24200 1.000 17.23101 250 LYS A N 1
ATOM 3715 C CA . LYS A 1 250 ? -14.08700 -46.23200 -30.54200 1.000 16.53619 250 LYS A CA 1
ATOM 3716 C C . LYS A 1 250 ? -14.41100 -47.50200 -31.31900 1.000 21.65523 250 LYS A C 1
ATOM 3717 O O . LYS A 1 250 ? -15.33200 -47.54200 -32.13700 1.000 19.38127 250 LYS A O 1
ATOM 3736 N N . GLY A 1 251 ? -13.62200 -48.54200 -31.04800 1.000 18.60749 251 GLY A N 1
ATOM 3737 C CA . GLY A 1 251 ? -13.85900 -49.86000 -31.60400 1.000 19.08124 251 GLY A CA 1
ATOM 3738 C C . GLY A 1 251 ? -13.12400 -50.90000 -30.79100 1.000 17.76792 251 GLY A C 1
ATOM 3739 O O . GLY A 1 251 ? -12.08700 -50.61300 -30.18400 1.000 18.27851 251 GLY A O 1
ATOM 3743 N N . ARG A 1 252 ? -13.67300 -52.12000 -30.76400 1.000 19.85501 252 ARG A N 1
ATOM 3744 C CA . ARG A 1 252 ? -13.04300 -53.17000 -29.96600 1.000 20.51825 252 ARG A CA 1
ATOM 3745 C C . ARG A 1 252 ? -11.70800 -53.59700 -30.56800 1.000 22.40532 252 ARG A C 1
ATOM 3746 O O . ARG A 1 252 ? -10.83300 -54.11500 -29.85900 1.000 23.83970 252 ARG A O 1
ATOM 3767 N N . THR A 1 253 ? -11.54900 -53.41900 -31.87900 1.000 20.81302 253 THR A N 1
ATOM 3768 C CA . THR A 1 253 ? -10.32300 -53.71700 -32.60100 1.000 20.09978 253 THR A CA 1
ATOM 3769 C C . THR A 1 253 ? -9.96300 -52.49800 -33.43900 1.000 21.13148 253 THR A C 1
ATOM 3770 O O . THR A 1 253 ? -10.78600 -51.60200 -33.65300 1.000 19.49971 253 THR A O 1
ATOM 3781 N N . LEU A 1 254 ? -8.72800 -52.47600 -33.93900 1.000 19.55498 254 LEU A N 1
ATOM 3782 C CA . LEU A 1 254 ? -8.31600 -51.38000 -34.81000 1.000 18.78383 254 LEU A CA 1
ATOM 3783 C C . LEU A 1 254 ? -9.17400 -51.33600 -36.07000 1.000 23.24752 254 LEU A C 1
ATOM 3784 O O . LEU A 1 254 ? -9.55600 -50.25500 -36.53100 1.000 25.08195 254 LEU A O 1
ATOM 3800 N N . GLU A 1 255 ? -9.51300 -52.49900 -36.63100 1.000 21.05516 255 GLU A N 1
ATOM 3801 C CA . GLU A 1 255 ? -10.35400 -52.49500 -37.82300 1.000 20.71564 255 GLU A CA 1
ATOM 3802 C C . GLU A 1 255 ? -11.76400 -52.00200 -37.49800 1.000 22.12634 255 GLU A C 1
ATOM 3803 O O . GLU A 1 255 ? -12.37800 -51.29300 -38.30500 1.000 23.01592 255 GLU A O 1
ATOM 3815 N N . ASP A 1 256 ? -12.29200 -52.34500 -36.31500 1.000 20.90251 256 ASP A N 1
ATOM 3816 C CA . ASP A 1 256 ? -13.59400 -51.81200 -35.92000 1.000 18.91016 256 ASP A CA 1
ATOM 3817 C C . ASP A 1 256 ? -13.53900 -50.29200 -35.78400 1.000 17.93899 256 ASP A C 1
ATOM 3818 O O . ASP A 1 256 ? -14.45500 -49.58300 -36.21500 1.000 20.51035 256 ASP A O 1
ATOM 3827 N N . LEU A 1 257 ? -12.47200 -49.77700 -35.16900 1.000 18.21271 257 LEU A N 1
ATOM 3828 C CA . LEU A 1 257 ? -12.29600 -48.33200 -35.06000 1.000 18.43379 257 LEU A CA 1
ATOM 3829 C C . LEU A 1 257 ? -12.28500 -47.68600 -36.43700 1.000 18.61013 257 LEU A C 1
ATOM 3830 O O . LEU A 1 257 ? -12.98700 -46.69900 -36.68400 1.000 18.68382 257 LEU A O 1
ATOM 3846 N N . LYS A 1 258 ? -11.47200 -48.22500 -37.34600 1.000 19.51287 258 LYS A N 1
ATOM 3847 C CA . LYS A 1 258 ? -11.33700 -47.62600 -38.66800 1.000 21.92368 258 LYS A CA 1
ATOM 3848 C C . LYS A 1 258 ? -12.64800 -47.67400 -39.43600 1.000 21.09990 258 LYS A C 1
ATOM 3849 O O . LYS A 1 258 ? -12.91100 -46.79700 -40.26600 1.000 25.07143 258 LYS A O 1
ATOM 3868 N N . ALA A 1 259 ? -13.49400 -48.66200 -39.15200 1.000 20.79197 259 ALA A N 1
ATOM 3869 C CA . ALA A 1 259 ? -14.76800 -48.79400 -39.84500 1.000 22.57902 259 ALA A CA 1
ATOM 3870 C C . ALA A 1 259 ? -15.80400 -47.77000 -39.40500 1.000 19.92344 259 ALA A C 1
ATOM 3871 O O . ALA A 1 259 ? -16.80500 -47.60300 -40.11200 1.000 22.69219 259 ALA A O 1
ATOM 3878 N N . THR A 1 260 ? -15.59200 -47.07200 -38.28500 1.000 19.46286 260 THR A N 1
ATOM 3879 C CA . THR A 1 260 ? -16.62100 -46.15600 -37.79900 1.000 17.62317 260 THR A CA 1
ATOM 3880 C C . THR A 1 260 ? -16.92300 -45.05000 -38.80500 1.000 18.16797 260 THR A C 1
ATOM 3881 O O . THR A 1 260 ? -18.04200 -44.52200 -38.82400 1.000 18.08112 260 THR A O 1
ATOM 3892 N N . THR A 1 261 ? -15.94600 -44.66900 -39.63100 1.000 16.95203 261 THR A N 1
ATOM 3893 C CA . THR A 1 261 ? -16.15700 -43.62500 -40.62200 1.000 18.06006 261 THR A CA 1
ATOM 3894 C C . THR A 1 261 ? -16.13000 -44.13900 -42.05600 1.000 19.04176 261 THR A C 1
ATOM 3895 O O . THR A 1 261 ? -16.31500 -43.34400 -42.98600 1.000 20.09715 261 THR A O 1
ATOM 3906 N N . ALA A 1 262 ? -15.88500 -45.43000 -42.26800 1.000 21.31835 262 ALA A N 1
ATOM 3907 C CA . ALA A 1 262 ? -15.77200 -45.94600 -43.62500 1.000 22.46059 262 ALA A CA 1
ATOM 3908 C C . ALA A 1 262 ? -17.07100 -45.71100 -44.38600 1.000 21.03936 262 ALA A C 1
ATOM 3909 O O . ALA A 1 262 ? -18.16100 -45.99300 -43.88200 1.000 21.82893 262 ALA A O 1
ATOM 3916 N N . ASN A 1 263 ? -16.95400 -45.18500 -45.60300 1.000 24.47399 263 ASN A N 1
ATOM 3917 C CA . ASN A 1 263 ? -18.12300 -44.86700 -46.42000 1.000 24.64506 263 ASN A CA 1
ATOM 3918 C C . ASN A 1 263 ? -19.08800 -43.94300 -45.68000 1.000 22.46585 263 ASN A C 1
ATOM 3919 O O . ASN A 1 263 ? -20.30400 -44.00200 -45.88500 1.000 23.23173 263 ASN A O 1
ATOM 3930 N N . ASP A 1 264 ? -18.55400 -43.09200 -44.80300 1.000 21.32624 264 ASP A N 1
ATOM 3931 C CA . ASP A 1 264 ? -19.36400 -42.16400 -44.01000 1.000 20.69459 264 ASP A CA 1
ATOM 3932 C C . ASP A 1 264 ? -20.37600 -42.90600 -43.13400 1.000 23.51598 264 ASP A C 1
ATOM 3933 O O . ASP A 1 264 ? -21.50100 -42.44400 -42.93000 1.000 21.82104 264 ASP A O 1
ATOM 3942 N N . ALA A 1 265 ? -19.96600 -44.05000 -42.58100 1.000 20.37613 265 ALA A N 1
ATOM 3943 C CA . ALA A 1 265 ? -20.89200 -44.84600 -41.77900 1.000 21.03673 265 ALA A CA 1
ATOM 3944 C C . ALA A 1 265 ? -21.39400 -44.06100 -40.56700 1.000 19.25494 265 ALA A C 1
ATOM 3945 O O . ALA A 1 265 ? -22.54700 -44.22000 -40.14200 1.000 20.87619 265 ALA A O 1
ATOM 3952 N N . GLY A 1 266 ? -20.53600 -43.23100 -39.97500 1.000 19.35495 266 GLY A N 1
ATOM 3953 C CA . GLY A 1 266 ? -20.94100 -42.41800 -38.84100 1.000 18.09164 266 GLY A CA 1
ATOM 3954 C C . GLY A 1 266 ? -21.34100 -43.22600 -37.62500 1.000 19.01544 266 GLY A C 1
ATOM 3955 O O . GLY A 1 266 ? -22.39000 -42.98400 -37.01900 1.000 19.00491 266 GLY A O 1
ATOM 3959 N N . ILE A 1 267 ? -20.50000 -44.18800 -37.25900 1.000 17.82056 267 ILE A N 1
ATOM 3960 C CA . ILE A 1 267 ? -20.76800 -45.05500 -36.09800 1.000 17.00467 267 ILE A CA 1
ATOM 3961 C C . ILE A 1 267 ? -20.21100 -44.32000 -34.88400 1.000 20.08662 267 ILE A C 1
ATOM 3962 O O . ILE A 1 267 ? -19.09900 -44.56500 -34.41200 1.000 19.14703 267 ILE A O 1
ATOM 3978 N N . TRP A 1 268 ? -21.01800 -43.40100 -34.35400 1.000 19.54971 268 TRP A N 1
ATOM 3979 C CA . TRP A 1 268 ? -20.61700 -42.62900 -33.18700 1.000 16.60199 268 TRP A CA 1
ATOM 3980 C C . TRP A 1 268 ? -20.41900 -43.55100 -31.98500 1.000 14.86494 268 TRP A C 1
ATOM 3981 O O . TRP A 1 268 ? -21.06900 -44.59400 -31.87600 1.000 19.37601 268 TRP A O 1
ATOM 4002 N N . PRO A 1 269 ? -19.51600 -43.19000 -31.06700 1.000 15.12550 269 PRO A N 1
ATOM 4003 C CA . PRO A 1 269 ? -19.22200 -44.07500 -29.92900 1.000 18.30219 269 PRO A CA 1
ATOM 4004 C C . PRO A 1 269 ? -20.25600 -44.04500 -28.82100 1.000 19.31284 269 PRO A C 1
ATOM 4005 O O . PRO A 1 269 ? -20.19400 -44.88800 -27.91600 1.000 19.46549 269 PRO A O 1
ATOM 4016 N N . ASP A 1 270 ? -21.17900 -43.09500 -28.85400 1.000 18.20218 270 ASP A N 1
ATOM 4017 C CA . ASP A 1 270 ? -22.08600 -42.82000 -27.75000 1.000 21.74998 270 ASP A CA 1
ATOM 4018 C C . ASP A 1 270 ? -23.23600 -41.99400 -28.31400 1.000 18.63908 270 ASP A C 1
ATOM 4019 O O . ASP A 1 270 ? -23.36800 -41.84400 -29.53400 1.000 20.36823 270 ASP A O 1
ATOM 4028 N N . ASN A 1 271 ? -24.05500 -41.42800 -27.43500 1.000 19.60498 271 ASN A N 1
ATOM 4029 C CA . ASN A 1 271 ? -25.24800 -40.71300 -27.86900 1.000 20.31033 271 ASN A CA 1
ATOM 4030 C C . ASN A 1 271 ? -25.00800 -39.22500 -28.12300 1.000 19.46023 271 ASN A C 1
ATOM 4031 O O . ASN A 1 271 ? -25.97500 -38.49500 -28.36700 1.000 20.24980 271 ASN A O 1
ATOM 4042 N N . ARG A 1 272 ? -23.75000 -38.75900 -28.07900 1.000 17.15732 272 ARG A N 1
ATOM 4043 C CA . ARG A 1 272 ? -23.43800 -37.34500 -28.26500 1.000 15.58082 272 ARG A CA 1
ATOM 4044 C C . ARG A 1 272 ? -22.32100 -37.14300 -29.28600 1.000 16.89676 272 ARG A C 1
ATOM 4045 O O . ARG A 1 272 ? -21.52200 -36.20900 -29.15700 1.000 18.42326 272 ARG A O 1
ATOM 4066 N N . GLU A 1 273 ? -22.26500 -38.01300 -30.29600 1.000 18.22324 273 GLU A N 1
ATOM 4067 C CA . GLU A 1 273 ? -21.28800 -37.92000 -31.38000 1.000 17.07573 273 GLU A CA 1
ATOM 4068 C C . GLU A 1 273 ? -19.86200 -37.82400 -30.84800 1.000 19.04176 273 GLU A C 1
ATOM 4069 O O . GLU A 1 273 ? -18.98300 -37.23800 -31.48400 1.000 17.82845 273 GLU A O 1
ATOM 4081 N N . GLY A 1 274 ? -19.62400 -38.42300 -29.68500 1.000 16.23879 274 GLY A N 1
ATOM 4082 C CA . GLY A 1 274 ? -18.30100 -38.43400 -29.11000 1.000 13.02788 274 GLY A CA 1
ATOM 4083 C C . GLY A 1 274 ? -17.75900 -37.08600 -28.69700 1.000 14.68860 274 GLY A C 1
ATOM 4084 O O . GLY A 1 274 ? -16.54400 -36.94100 -28.56800 1.000 15.22814 274 GLY A O 1
ATOM 4088 N N . MET A 1 275 ? -18.62200 -36.09800 -28.46600 1.000 15.66504 275 MET A N 1
ATOM 4089 C CA . MET A 1 275 ? -18.18200 -34.75900 -28.08000 1.000 15.18866 275 MET A CA 1
ATOM 4090 C C . MET A 1 275 ? -17.81600 -34.75900 -26.59800 1.000 16.43881 275 MET A C 1
ATOM 4091 O O . MET A 1 275 ? -18.69400 -34.87300 -25.73500 1.000 17.18627 275 MET A O 1
ATOM 4105 N N . LEU A 1 276 ? -16.52700 -34.60200 -26.29300 1.000 14.29908 276 LEU A N 1
ATOM 4106 C CA . LEU A 1 276 ? -16.06400 -34.74100 -24.91600 1.000 13.26475 276 LEU A CA 1
ATOM 4107 C C . LEU A 1 276 ? -16.14500 -33.44700 -24.11500 1.000 14.53595 276 LEU A C 1
ATOM 4108 O O . LEU A 1 276 ? -16.39700 -33.49000 -22.90700 1.000 16.99414 276 LEU A O 1
ATOM 4124 N N . ASP A 1 277 ? -15.93600 -32.30600 -24.76000 1.000 15.10707 277 ASP A N 1
ATOM 4125 C CA . ASP A 1 277 ? -15.97400 -30.98500 -24.14300 1.000 14.59122 277 ASP A CA 1
ATOM 4126 C C . ASP A 1 277 ? -16.54100 -30.05000 -25.20500 1.000 16.13615 277 ASP A C 1
ATOM 4127 O O . ASP A 1 277 ? -16.97300 -30.49400 -26.27500 1.000 17.43630 277 ASP A O 1
ATOM 4136 N N . SER A 1 278 ? -16.54500 -28.75500 -24.91800 1.000 15.82558 278 SER A N 1
ATOM 4137 C CA . SER A 1 278 ? -17.16800 -27.78700 -25.80600 1.000 16.52567 278 SER A CA 1
ATOM 4138 C C . SER A 1 278 ? -16.09800 -26.88600 -26.43300 1.000 13.85166 278 SER A C 1
ATOM 4139 O O . SER A 1 278 ? -14.92400 -27.26900 -26.52900 1.000 15.72294 278 SER A O 1
ATOM 4147 N N . ARG A 1 279 ? -16.50300 -25.68800 -26.84800 1.000 17.20469 279 ARG A N 1
ATOM 4148 C CA . ARG A 1 279 ? -15.67200 -24.85000 -27.69900 1.000 15.75715 279 ARG A CA 1
ATOM 4149 C C . ARG A 1 279 ? -14.56000 -24.12000 -26.95700 1.000 12.92787 279 ARG A C 1
ATOM 4150 O O . ARG A 1 279 ? -13.83000 -23.34800 -27.58500 1.000 16.83623 279 ARG A O 1
ATOM 4171 N N . ALA A 1 280 ? -14.41100 -24.32100 -25.65200 1.000 15.88875 280 ALA A N 1
ATOM 4172 C CA . ALA A 1 280 ? -13.32100 -23.70400 -24.90800 1.000 15.44396 280 ALA A CA 1
ATOM 4173 C C . ALA A 1 280 ? -12.27800 -24.73200 -24.47100 1.000 16.58883 280 ALA A C 1
ATOM 4174 O O . ALA A 1 280 ? -11.51900 -24.47900 -23.53200 1.000 18.78120 280 ALA A O 1
ATOM 4181 N N . PHE A 1 281 ? -12.22100 -25.88200 -25.14500 1.000 14.95179 281 PHE A N 1
ATOM 4182 C CA . PHE A 1 281 ? -11.19200 -26.89900 -24.92700 1.000 13.83061 281 PHE A CA 1
ATOM 4183 C C . PHE A 1 281 ? -10.86500 -27.49000 -26.29300 1.000 15.32552 281 PHE A C 1
ATOM 4184 O O . PHE A 1 281 ? -11.70800 -28.17100 -26.88800 1.000 16.57041 281 PHE A O 1
ATOM 4201 N N . TYR A 1 282 ? -9.65700 -27.24100 -26.79900 1.000 14.43857 282 TYR A N 1
ATOM 4202 C CA . TYR A 1 282 ? -9.36300 -27.59300 -28.17900 1.000 12.75416 282 TYR A CA 1
ATOM 4203 C C . TYR A 1 282 ? -7.98600 -28.22900 -28.30700 1.000 14.39646 282 TYR A C 1
ATOM 4204 O O . TYR A 1 282 ? -7.11000 -28.05500 -27.45700 1.000 15.59661 282 TYR A O 1
ATOM 4222 N N . ALA A 1 283 ? -7.82100 -28.98800 -29.39400 1.000 15.92823 283 ALA A N 1
ATOM 4223 C CA . ALA A 1 283 ? -6.54500 -29.61000 -29.74300 1.000 15.02022 283 ALA A CA 1
ATOM 4224 C C . ALA A 1 283 ? -6.11100 -30.62400 -28.68800 1.000 14.43331 283 ALA A C 1
ATOM 4225 O O . ALA A 1 283 ? -4.92900 -30.74500 -28.36500 1.000 17.35471 283 ALA A O 1
ATOM 4232 N N . GLY A 1 284 ? -7.07200 -31.37900 -28.16500 1.000 15.80716 284 GLY A N 1
ATOM 4233 C CA . GLY A 1 284 ? -6.79000 -32.31500 -27.09600 1.000 12.64625 284 GLY A CA 1
ATOM 4234 C C . GLY A 1 284 ? -6.13600 -33.60500 -27.54700 1.000 14.33330 284 GLY A C 1
ATOM 4235 O O . GLY A 1 284 ? -6.69000 -34.32600 -28.38200 1.000 16.67042 284 GLY A O 1
ATOM 4239 N N . LYS A 1 285 ? -4.95500 -33.90400 -27.00900 1.000 15.45712 285 LYS A N 1
ATOM 4240 C CA . LYS A 1 285 ? -4.27500 -35.17100 -27.24700 1.000 14.99127 285 LYS A CA 1
ATOM 4241 C C . LYS A 1 285 ? -3.83500 -35.75700 -25.91300 1.000 14.25960 285 LYS A C 1
ATOM 4242 O O . LYS A 1 285 ? -3.71000 -35.04900 -24.90900 1.000 16.92835 285 LYS A O 1
ATOM 4261 N N . THR A 1 286 ? -3.59500 -37.06700 -25.91200 1.000 15.44133 286 THR A N 1
ATOM 4262 C CA . THR A 1 286 ? -3.45600 -37.80800 -24.67300 1.000 17.36261 286 THR A CA 1
ATOM 4263 C C . THR A 1 286 ? -2.08900 -38.46500 -24.54000 1.000 18.64697 286 THR A C 1
ATOM 4264 O O . THR A 1 286 ? -1.33400 -38.61400 -25.50500 1.000 19.65762 286 THR A O 1
ATOM 4275 N N . ALA A 1 287 ? -1.79000 -38.84900 -23.30200 1.000 16.35986 287 ALA A N 1
ATOM 4276 C CA . ALA A 1 287 ? -0.63900 -39.66600 -22.96300 1.000 17.56790 287 ALA A CA 1
ATOM 4277 C C . ALA A 1 287 ? -0.97100 -40.39300 -21.66800 1.000 17.94689 287 ALA A C 1
ATOM 4278 O O . ALA A 1 287 ? -1.76600 -39.91000 -20.85600 1.000 20.41297 287 ALA A O 1
ATOM 4285 N N . SER A 1 288 ? -0.36500 -41.56100 -21.48300 1.000 18.64960 288 SER A N 1
ATOM 4286 C CA . SER A 1 288 ? -0.63600 -42.41700 -20.33800 1.000 20.02345 288 SER A CA 1
ATOM 4287 C C . SER A 1 288 ? 0.65700 -42.72200 -19.59500 1.000 23.20278 288 SER A C 1
ATOM 4288 O O . SER A 1 288 ? 1.70300 -42.93600 -20.21500 1.000 21.67365 288 SER A O 1
ATOM 4296 N N . ASP A 1 289 ? 0.58200 -42.74200 -18.26500 1.000 19.16809 289 ASP A N 1
ATOM 4297 C CA . ASP A 1 289 ? 1.70200 -43.16300 -17.43700 1.000 20.08399 289 ASP A CA 1
ATOM 4298 C C . ASP A 1 289 ? 1.56200 -44.60700 -16.96700 1.000 24.07131 289 ASP A C 1
ATOM 4299 O O . ASP A 1 289 ? 2.30600 -45.03600 -16.08000 1.000 25.34778 289 ASP A O 1
ATOM 4308 N N . GLY A 1 290 ? 0.63100 -45.36400 -17.55000 1.000 24.77929 290 GLY A N 1
ATOM 4309 C CA . GLY A 1 290 ? 0.37100 -46.72400 -17.14900 1.000 31.59326 290 GLY A CA 1
ATOM 4310 C C . GLY A 1 290 ? -0.71800 -46.87800 -16.11000 1.000 31.05899 290 GLY A C 1
ATOM 4311 O O . GLY A 1 290 ? -1.28400 -47.97300 -15.97800 1.000 32.76709 290 GLY A O 1
ATOM 4315 N N . THR A 1 291 ? -1.02100 -45.81500 -15.36700 1.000 24.17658 291 THR A N 1
ATOM 4316 C CA . THR A 1 291 ? -2.09200 -45.79400 -14.38300 1.000 25.94785 291 THR A CA 1
ATOM 4317 C C . THR A 1 291 ? -3.28000 -44.97100 -14.85400 1.000 23.21331 291 THR A C 1
ATOM 4318 O O . THR A 1 291 ? -4.42500 -45.42600 -14.77300 1.000 28.18759 291 THR A O 1
ATOM 4329 N N . ASN A 1 292 ? -3.02300 -43.76400 -15.35500 1.000 23.01065 292 ASN A N 1
ATOM 4330 C CA . ASN A 1 292 ? -4.05400 -42.89200 -15.88700 1.000 18.27324 292 ASN A CA 1
ATOM 4331 C C . ASN A 1 292 ? -3.65700 -42.42400 -17.27800 1.000 17.75739 292 ASN A C 1
ATOM 4332 O O . ASN A 1 292 ? -2.47100 -42.27900 -17.58700 1.000 21.43941 292 ASN A O 1
ATOM 4343 N N . ARG A 1 293 ? -4.65800 -42.18400 -18.11600 1.000 19.37338 293 ARG A N 1
ATOM 4344 C CA . ARG A 1 293 ? -4.46500 -41.51500 -19.39500 1.000 17.87583 293 ARG A CA 1
ATOM 4345 C C . ARG A 1 293 ? -5.07000 -40.12200 -19.28200 1.000 20.19189 293 ARG A C 1
ATOM 4346 O O . ARG A 1 293 ? -6.26400 -39.98000 -18.99200 1.000 20.00766 293 ARG A O 1
ATOM 4367 N N . TYR A 1 294 ? -4.24400 -39.10400 -19.49000 1.000 19.36811 294 TYR A N 1
ATOM 4368 C CA . TYR A 1 294 ? -4.67200 -37.71600 -19.43200 1.000 17.38366 294 TYR A CA 1
ATOM 4369 C C . TYR A 1 294 ? -4.77100 -37.13900 -20.83500 1.000 19.08650 294 TYR A C 1
ATOM 4370 O O . TYR A 1 294 ? -4.11000 -37.59800 -21.77000 1.000 17.99689 294 TYR A O 1
ATOM 4388 N N . ILE A 1 295 ? -5.60100 -36.11000 -20.97000 1.000 17.78108 295 ILE A N 1
ATOM 4389 C CA . ILE A 1 295 ? -5.72200 -35.35100 -22.20900 1.000 16.60725 295 ILE A CA 1
ATOM 4390 C C . ILE A 1 295 ? -5.34000 -33.91100 -21.90700 1.000 17.36787 295 ILE A C 1
ATOM 4391 O O . ILE A 1 295 ? -5.74200 -33.35800 -20.87600 1.000 19.08124 295 ILE A O 1
ATOM 4407 N N . TRP A 1 296 ? -4.52400 -33.32900 -22.78200 1.000 14.43331 296 TRP A N 1
ATOM 4408 C CA . TRP A 1 296 ? -4.12700 -31.93400 -22.69600 1.000 13.59637 296 TRP A CA 1
ATOM 4409 C C . TRP A 1 296 ? -4.67000 -31.19200 -23.90800 1.000 15.78084 296 TRP A C 1
ATOM 4410 O O . TRP A 1 296 ? -4.49100 -31.64200 -25.04400 1.000 17.75476 296 TRP A O 1
ATOM 4431 N N . GLY A 1 297 ? -5.30700 -30.05000 -23.66600 1.000 15.67820 297 GLY A N 1
ATOM 4432 C CA . GLY A 1 297 ? -5.75700 -29.17200 -24.72800 1.000 15.10707 297 GLY A CA 1
ATOM 4433 C C . GLY A 1 297 ? -5.56000 -27.73900 -24.29400 1.000 16.53619 297 GLY A C 1
ATOM 4434 O O . GLY A 1 297 ? -4.97900 -27.50300 -23.22800 1.000 16.85728 297 GLY A O 1
ATOM 4438 N N . TRP A 1 298 ? -6.01800 -26.77200 -25.08400 1.000 16.12562 298 TRP A N 1
ATOM 4439 C CA . TRP A 1 298 ? -5.94800 -25.38800 -24.65100 1.000 15.82032 298 TRP A CA 1
ATOM 4440 C C . TRP A 1 298 ? -7.33500 -24.77400 -24.52800 1.000 17.31787 298 TRP A C 1
ATOM 4441 O O . TRP A 1 298 ? -8.28600 -25.17600 -25.20800 1.000 16.72832 298 TRP A O 1
ATOM 4462 N N . CYS A 1 299 ? -7.42600 -23.80300 -23.62200 1.000 16.99941 299 CYS A N 1
ATOM 4463 C CA . CYS A 1 299 ? -8.61600 -23.00900 -23.38900 1.000 16.70990 299 CYS A CA 1
ATOM 4464 C C . CYS A 1 299 ? -8.38500 -21.62400 -23.96700 1.000 15.09391 299 CYS A C 1
ATOM 4465 O O . CYS A 1 299 ? -7.43800 -20.93700 -23.55300 1.000 18.44432 299 CYS A O 1
ATOM 4473 N N . PRO A 1 300 ? -9.21400 -21.17000 -24.90300 1.000 17.26786 300 PRO A N 1
ATOM 4474 C CA . PRO A 1 300 ? -8.91800 -19.91200 -25.59200 1.000 17.89425 300 PRO A CA 1
ATOM 4475 C C . PRO A 1 300 ? -9.02800 -18.68800 -24.69800 1.000 18.38115 300 PRO A C 1
ATOM 4476 O O . PRO A 1 300 ? -9.80300 -18.64600 -23.73900 1.000 18.85226 300 PRO A O 1
ATOM 4487 N N . THR A 1 301 ? -8.23000 -17.68200 -25.04200 1.000 16.81781 301 THR A N 1
ATOM 4488 C CA . THR A 1 301 ? -8.44600 -16.32500 -24.57400 1.000 17.41788 301 THR A CA 1
ATOM 4489 C C . THR A 1 301 ? -9.69000 -15.74000 -25.24200 1.000 17.14679 301 THR A C 1
ATOM 4490 O O . THR A 1 301 ? -10.20400 -16.27400 -26.22800 1.000 17.69949 301 THR A O 1
ATOM 4501 N N . ARG A 1 302 ? -10.17700 -14.63100 -24.68800 1.000 20.91567 302 ARG A N 1
ATOM 4502 C CA . ARG A 1 302 ? -11.26100 -13.86500 -25.28800 1.000 21.85525 302 ARG A CA 1
ATOM 4503 C C . ARG A 1 302 ? -10.77700 -12.46200 -25.62900 1.000 19.38390 302 ARG A C 1
ATOM 4504 O O . ARG A 1 302 ? -10.03900 -11.84300 -24.85400 1.000 22.72641 302 ARG A O 1
ATOM 4525 N N . ALA A 1 303 ? -11.21400 -11.95500 -26.78000 1.000 21.67628 303 ALA A N 1
ATOM 4526 C CA . ALA A 1 303 ? -10.89600 -10.58700 -27.16600 1.000 21.90263 303 ALA A CA 1
ATOM 4527 C C . ALA A 1 303 ? -11.36300 -9.61200 -26.09200 1.000 24.45820 303 ALA A C 1
ATOM 4528 O O . ALA A 1 303 ? -12.48400 -9.72100 -25.58500 1.000 26.78479 303 ALA A O 1
ATOM 4535 N N . GLY A 1 304 ? -10.49700 -8.66400 -25.74600 1.000 24.13184 304 GLY A N 1
ATOM 4536 C CA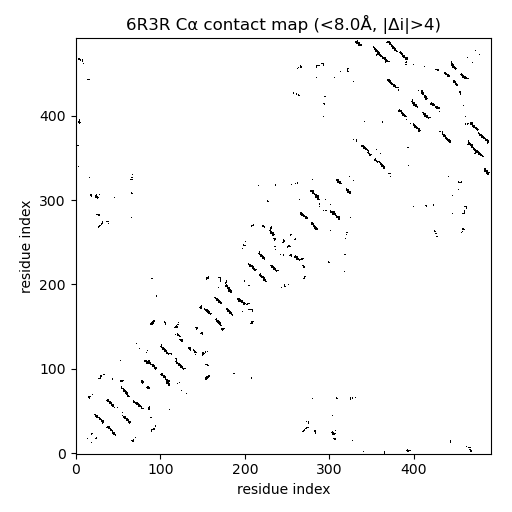 . GLY A 1 304 ? -10.83200 -7.66200 -24.75300 1.000 24.78455 304 GLY A CA 1
ATOM 4537 C C . GLY A 1 304 ? -11.10200 -8.23800 -23.37600 1.000 25.34778 304 GLY A C 1
ATOM 4538 O O . GLY A 1 304 ? -11.63300 -7.54600 -22.50300 1.000 26.00575 304 GLY A O 1
ATOM 4542 N N . ASN A 1 305 ? -10.71500 -9.50300 -23.17300 1.000 24.81350 305 ASN A N 1
ATOM 4543 C CA . ASN A 1 305 ? -11.02600 -10.25400 -21.95200 1.000 29.05875 305 ASN A CA 1
ATOM 4544 C C . ASN A 1 305 ? -12.51300 -10.17300 -21.61700 1.000 27.63752 305 ASN A C 1
ATOM 4545 O O . ASN A 1 305 ? -12.92000 -10.15700 -20.45500 1.000 25.70045 305 ASN A O 1
ATOM 4556 N N . ASP A 1 306 ? -13.32900 -10.16800 -22.66600 1.000 23.80285 306 ASP A N 1
ATOM 4557 C CA . ASP A 1 306 ? -14.78600 -10.10200 -22.58000 1.000 23.98445 306 ASP A CA 1
ATOM 4558 C C . ASP A 1 306 ? -15.33800 -11.51900 -22.68800 1.000 22.60797 306 ASP A C 1
ATOM 4559 O O . ASP A 1 306 ? -15.27100 -12.13600 -23.75500 1.000 23.01065 306 ASP A O 1
ATOM 4568 N N . ASN A 1 307 ? -15.89400 -12.02900 -21.58400 1.000 21.49731 307 ASN A N 1
ATOM 4569 C CA . ASN A 1 307 ? -16.32900 -13.42200 -21.56300 1.000 21.95526 307 ASN A CA 1
ATOM 4570 C C . ASN A 1 307 ? -17.41200 -13.71800 -22.59200 1.000 20.47877 307 ASN A C 1
ATOM 4571 O O . ASN A 1 307 ? -17.60300 -14.88500 -22.95600 1.000 20.22085 307 ASN A O 1
ATOM 4582 N N . GLY A 1 308 ? -18.12700 -12.69800 -23.06100 1.000 21.64470 308 GLY A N 1
ATOM 4583 C CA . GLY A 1 308 ? -19.17400 -12.85700 -24.04300 1.000 21.89210 308 GLY A CA 1
ATOM 4584 C C . GLY A 1 308 ? -18.74500 -12.71800 -25.48200 1.000 26.04523 308 GLY A C 1
ATOM 4585 O O . GLY A 1 308 ? -19.57500 -12.87100 -26.38400 1.000 26.51371 308 GLY A O 1
ATOM 4589 N N . ASN A 1 309 ? -17.47600 -12.41800 -25.73500 1.000 23.37912 309 ASN A N 1
ATOM 4590 C CA . ASN A 1 309 ? -16.94800 -12.36800 -27.09700 1.000 22.01580 309 ASN A CA 1
ATOM 4591 C C . ASN A 1 309 ? -16.21400 -13.68300 -27.33400 1.000 18.97859 309 ASN A C 1
ATOM 4592 O O . ASN A 1 309 ? -15.04000 -13.83500 -26.99200 1.000 20.69195 309 ASN A O 1
ATOM 4603 N N . VAL A 1 310 ? -16.92200 -14.64200 -27.92300 1.000 22.16845 310 VAL A N 1
ATOM 4604 C CA . VAL A 1 310 ? -16.41000 -15.98800 -28.11900 1.000 19.31547 310 VAL A CA 1
ATOM 4605 C C . VAL A 1 310 ? -16.07500 -16.25500 -29.57900 1.000 23.02381 310 VAL A C 1
ATOM 4606 O O . VAL A 1 310 ? -15.87700 -17.41100 -29.96600 1.000 22.07107 310 VAL A O 1
ATOM 4619 N N . GLY A 1 311 ? -15.97700 -15.20700 -30.39200 1.000 22.51323 311 GLY A N 1
ATOM 4620 C CA . GLY A 1 311 ? -15.64800 -15.34300 -31.79600 1.000 24.69507 311 GLY A CA 1
ATOM 4621 C C . GLY A 1 311 ? -16.87800 -15.36400 -32.67500 1.000 25.46095 311 GLY A C 1
ATOM 4622 O O . GLY A 1 311 ? -17.88400 -15.98600 -32.31900 1.000 26.45580 311 GLY A O 1
ATOM 4626 N N . ASP A 1 312 ? -16.82300 -14.68200 -33.82000 1.000 27.35328 312 ASP A N 1
ATOM 4627 C CA . ASP A 1 312 ? -17.96100 -14.69900 -34.73300 1.000 30.67999 312 ASP A CA 1
ATOM 4628 C C . ASP A 1 312 ? -18.09300 -16.05500 -35.41400 1.000 28.84293 312 ASP A C 1
ATOM 4629 O O . ASP A 1 312 ? -19.20800 -16.55700 -35.60900 1.000 28.61659 312 ASP A O 1
ATOM 4638 N N . VAL A 1 313 ? -16.96200 -16.65900 -35.77500 1.000 22.58955 313 VAL A N 1
ATOM 4639 C CA . VAL A 1 313 ? -16.91400 -17.92400 -36.49700 1.000 21.35782 313 VAL A CA 1
ATOM 4640 C C . VAL A 1 313 ? -16.16900 -18.98600 -35.69600 1.000 20.07609 313 VAL A C 1
ATOM 4641 O O . VAL A 1 313 ? -16.63600 -20.12100 -35.55800 1.000 20.68406 313 VAL A O 1
ATOM 4654 N N . GLU A 1 314 ? -15.00600 -18.63000 -35.15700 1.000 21.69207 314 GLU A N 1
ATOM 4655 C CA . GLU A 1 314 ? -14.17000 -19.47200 -34.31500 1.000 18.40221 314 GLU A CA 1
ATOM 4656 C C . GLU A 1 314 ? -13.63800 -18.62200 -33.17200 1.000 19.21283 314 GLU A C 1
ATOM 4657 O O . GLU A 1 314 ? -13.50000 -17.40200 -33.32200 1.000 21.91315 314 GLU A O 1
ATOM 4669 N N . PRO A 1 315 ? -13.34700 -19.22500 -32.02100 1.000 17.56000 315 PRO A N 1
ATOM 4670 C CA . PRO A 1 315 ? -12.75600 -18.45200 -30.92100 1.000 17.13890 315 PRO A CA 1
ATOM 4671 C C . PRO A 1 315 ? -11.30900 -18.09800 -31.23100 1.000 17.68896 315 PRO A C 1
ATOM 4672 O O . PRO A 1 315 ? -10.71500 -18.56400 -32.20500 1.000 19.41022 315 PRO A O 1
ATOM 4683 N N . GLU A 1 316 ? -10.73700 -17.25100 -30.38000 1.000 19.97871 316 GLU A N 1
ATOM 4684 C CA . GLU A 1 316 ? -9.31700 -16.95400 -30.49400 1.000 17.46788 316 GLU A CA 1
ATOM 4685 C C . GLU A 1 316 ? -8.52300 -18.25000 -30.37700 1.000 17.88109 316 GLU A C 1
ATOM 4686 O O . GLU A 1 316 ? -8.97600 -19.23300 -29.78400 1.000 19.57077 316 GLU A O 1
ATOM 4698 N N . TRP A 1 317 ? -7.34000 -18.25600 -30.97800 1.000 16.24142 317 TRP A N 1
ATOM 4699 C CA . TRP A 1 317 ? -6.50100 -19.44300 -31.04700 1.000 18.91279 317 TRP A CA 1
ATOM 4700 C C . TRP A 1 317 ? -5.44000 -19.36600 -29.95800 1.000 15.90191 317 TRP A C 1
ATOM 4701 O O . TRP A 1 317 ? -4.74800 -18.35000 -29.83000 1.000 19.41812 317 TRP A O 1
ATOM 4722 N N . ALA A 1 318 ? -5.35000 -20.43200 -29.15800 1.000 17.13627 318 ALA A N 1
ATOM 4723 C CA . ALA A 1 318 ? -4.39100 -20.58200 -28.07100 1.000 17.56263 318 ALA A CA 1
ATOM 4724 C C . ALA A 1 318 ? -4.85300 -19.90300 -26.78500 1.000 18.11533 318 ALA A C 1
ATOM 4725 O O . ALA A 1 318 ? -5.71200 -19.01600 -26.80900 1.000 18.51275 318 ALA A O 1
ATOM 4732 N N . GLY A 1 319 ? -4.27200 -20.31400 -25.65900 1.000 16.99414 319 GLY A N 1
ATOM 4733 C CA . GLY A 1 319 ? -4.57700 -19.71500 -24.37600 1.000 18.88911 319 GLY A CA 1
ATOM 4734 C C . GLY A 1 319 ? -3.84600 -20.38800 -23.23300 1.000 21.03410 319 GLY A C 1
ATOM 4735 O O . GLY A 1 319 ? -2.62700 -20.24600 -23.09900 1.000 19.68131 319 GLY A O 1
ATOM 4739 N N . ASN A 1 320 ? -4.58100 -21.13000 -22.40800 1.000 17.62843 320 ASN A N 1
ATOM 4740 C CA . ASN A 1 320 ? -4.01900 -21.81800 -21.25800 1.000 17.94689 320 ASN A CA 1
ATOM 4741 C C . ASN A 1 320 ? -4.06900 -23.32800 -21.46000 1.000 16.44144 320 ASN A C 1
ATOM 4742 O O . ASN A 1 320 ? -5.00400 -23.86300 -22.06300 1.000 18.10480 320 ASN A O 1
ATOM 4753 N N . LEU A 1 321 ? -3.05700 -24.00900 -20.92700 1.000 16.86518 321 LEU A N 1
ATOM 4754 C CA . LEU A 1 321 ? -2.99700 -25.46300 -20.97400 1.000 15.06760 321 LEU A CA 1
ATOM 4755 C C . LEU A 1 321 ? -3.94400 -26.06000 -19.94100 1.000 17.84161 321 LEU A C 1
ATOM 4756 O O . LEU A 1 321 ? -3.92700 -25.66100 -18.77300 1.000 23.76074 321 LEU A O 1
ATOM 4772 N N . VAL A 1 322 ? -4.75300 -27.03100 -20.36400 1.000 17.03099 322 VAL A N 1
ATOM 4773 C CA . VAL A 1 322 ? -5.72500 -27.68000 -19.48900 1.000 15.25183 322 VAL A CA 1
ATOM 4774 C C . VAL A 1 322 ? -5.56200 -29.19000 -19.60300 1.000 17.96531 322 VAL A C 1
ATOM 4775 O O . VAL A 1 322 ? -5.71600 -29.75300 -20.69400 1.000 17.00730 322 VAL A O 1
ATOM 4788 N N . ALA A 1 323 ? -5.28400 -29.84600 -18.47800 1.000 17.53368 323 ALA A N 1
ATOM 4789 C CA . ALA A 1 323 ? -5.21800 -31.29900 -18.41200 1.000 19.41022 323 ALA A CA 1
ATOM 4790 C C . ALA A 1 323 ? -6.51200 -31.85100 -17.82600 1.000 16.91255 323 ALA A C 1
ATOM 4791 O O . ALA A 1 323 ? -7.03700 -31.31900 -16.84400 1.000 17.03625 323 ALA A O 1
ATOM 4798 N N . GLN A 1 324 ? -7.02200 -32.91900 -18.43200 1.000 16.72043 324 GLN A N 1
ATOM 4799 C CA . GLN A 1 324 ? -8.13800 -33.67600 -17.88900 1.000 18.19429 324 GLN A CA 1
ATOM 4800 C C . GLN A 1 324 ? -7.77700 -35.15500 -17.92700 1.000 18.46537 324 GLN A C 1
ATOM 4801 O O . GLN A 1 324 ? -6.82900 -35.56800 -18.60300 1.000 19.56024 324 GLN A O 1
ATOM 4815 N N . ARG A 1 325 ? -8.53700 -35.95100 -17.18000 1.000 19.71552 325 ARG A N 1
ATOM 4816 C CA . ARG A 1 325 ? -8.32000 -37.38700 -17.07100 1.000 16.03350 325 ARG A CA 1
ATOM 4817 C C . ARG A 1 325 ? -9.41200 -38.12500 -17.83000 1.000 20.33139 325 ARG A C 1
ATOM 4818 O O . ARG A 1 325 ? -10.59300 -37.77600 -17.73100 1.000 19.29705 325 ARG A O 1
ATOM 4839 N N . LEU A 1 326 ? -9.01600 -39.14400 -18.58700 1.000 17.72581 326 LEU A N 1
ATOM 4840 C CA . LEU A 1 326 ? -9.98400 -39.97800 -19.28000 1.000 17.38103 326 LEU A CA 1
ATOM 4841 C C . LEU A 1 326 ? -10.65900 -40.93100 -18.30300 1.000 18.67329 326 LEU A C 1
ATOM 4842 O O . LEU A 1 326 ? -9.99200 -41.59900 -17.50500 1.000 18.69171 326 LEU A O 1
ATOM 4858 N N . ILE A 1 327 ? -11.98800 -40.98500 -18.37200 1.000 16.99151 327 ILE A N 1
ATOM 4859 C CA . ILE A 1 327 ? -12.79500 -41.93900 -17.62500 1.000 16.93361 327 ILE A CA 1
ATOM 4860 C C . ILE A 1 327 ? -13.38400 -42.90800 -18.63900 1.000 17.22312 327 ILE A C 1
ATOM 4861 O O . ILE A 1 327 ? -14.22400 -42.52200 -19.46200 1.000 19.52603 327 ILE A O 1
ATOM 4877 N N . GLN A 1 328 ? -12.95300 -44.16400 -18.58200 1.000 18.93385 328 GLN A N 1
ATOM 4878 C CA . GLN A 1 328 ? -13.51400 -45.20300 -19.43200 1.000 18.66803 328 GLN A CA 1
ATOM 4879 C C . GLN A 1 328 ? -14.64200 -45.90900 -18.69500 1.000 17.21259 328 GLN A C 1
ATOM 4880 O O . GLN A 1 328 ? -14.45200 -46.40700 -17.58000 1.000 21.04726 328 GLN A O 1
ATOM 4894 N N . HIS A 1 329 ? -15.80000 -45.97600 -19.33000 1.000 19.82080 329 HIS A N 1
ATOM 4895 C CA . HIS A 1 329 ? -16.96500 -46.59800 -18.73000 1.000 20.26559 329 HIS A CA 1
ATOM 4896 C C . HIS A 1 329 ? -17.07000 -48.05600 -19.15600 1.000 21.10253 329 HIS A C 1
ATOM 4897 O O . HIS A 1 329 ? -16.37500 -48.52300 -20.06000 1.000 24.43451 329 HIS A O 1
ATOM 4911 N N . GLU A 1 330 ? -17.94900 -48.78500 -18.47100 1.000 25.89258 330 GLU A N 1
ATOM 4912 C CA . GLU A 1 330 ? -18.04700 -50.22200 -18.69400 1.000 23.91866 330 GLU A CA 1
ATOM 4913 C C . GLU A 1 330 ? -18.41200 -50.54500 -20.13600 1.000 29.02716 330 GLU A C 1
ATOM 4914 O O . GLU A 1 330 ? -18.01800 -51.60000 -20.64900 1.000 32.39862 330 GLU A O 1
ATOM 4921 N N . ASP A 1 331 ? -19.14500 -49.65800 -20.80900 1.000 22.93959 331 ASP A N 1
ATOM 4922 C CA . ASP A 1 331 ? -19.53100 -49.87500 -22.19800 1.000 24.24238 331 ASP A CA 1
ATOM 4923 C C . ASP A 1 331 ? -18.50800 -49.32800 -23.18700 1.000 26.87954 331 ASP A C 1
ATOM 4924 O O . ASP A 1 331 ? -18.79300 -49.27200 -24.38800 1.000 23.24752 331 ASP A O 1
ATOM 4933 N N . GLY A 1 332 ? -17.33000 -48.92400 -22.71400 1.000 22.87116 332 GLY A N 1
ATOM 4934 C CA . GLY A 1 332 ? -16.29400 -48.40600 -23.57400 1.000 19.82080 332 GLY A CA 1
ATOM 4935 C C . GLY A 1 332 ? -16.38500 -46.93100 -23.88700 1.000 22.31583 332 GLY A C 1
ATOM 4936 O O . GLY A 1 332 ? -15.45400 -46.38800 -24.49500 1.000 19.85238 332 GLY A O 1
ATOM 4940 N N . THR A 1 333 ? -17.46800 -46.26100 -23.50700 1.000 18.60749 333 THR A N 1
ATOM 4941 C CA . THR A 1 333 ? -17.55300 -44.83600 -23.77900 1.000 18.31535 333 THR A CA 1
ATOM 4942 C C . THR A 1 333 ? -16.58200 -44.07000 -22.88400 1.000 18.11007 333 THR A C 1
ATOM 4943 O O . THR A 1 333 ? -16.12800 -44.55800 -21.84300 1.000 18.53643 333 THR A O 1
ATOM 4954 N N . LEU A 1 334 ? -16.26500 -42.84900 -23.31200 1.000 16.82570 334 LEU A N 1
ATOM 4955 C CA . LEU A 1 334 ? -15.35300 -41.97600 -22.59300 1.000 16.33880 334 LEU A CA 1
ATOM 4956 C C . LEU A 1 334 ? -16.06500 -40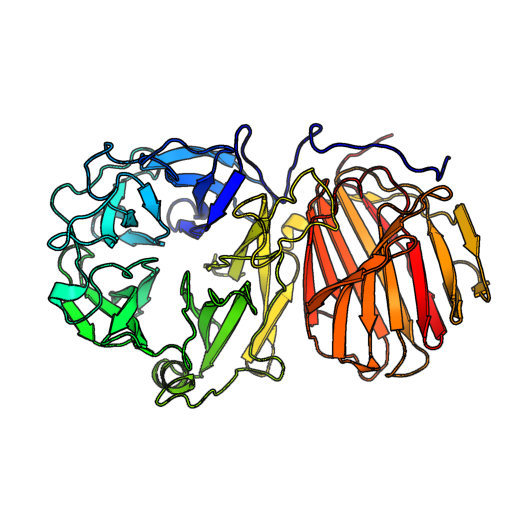.71700 -22.11900 1.000 17.01257 334 LEU A C 1
ATOM 4957 O O . LEU A 1 334 ? -16.89100 -40.14600 -22.83600 1.000 18.14954 334 LEU A O 1
ATOM 4973 N N . THR A 1 335 ? -15.72600 -40.29200 -20.90600 1.000 19.54182 335 THR A N 1
ATOM 4974 C CA . THR A 1 335 ? -15.96300 -38.94300 -20.41700 1.000 17.67580 335 THR A CA 1
ATOM 4975 C C . THR A 1 335 ? -14.65100 -38.44600 -19.82300 1.000 17.96268 335 THR A C 1
ATOM 4976 O O . THR A 1 335 ? -13.67100 -39.19100 -19.72600 1.000 19.81817 335 THR A O 1
ATOM 4987 N N . LEU A 1 336 ? -14.62800 -37.17900 -19.42200 1.000 18.43642 336 LEU A N 1
ATOM 4988 C CA . LEU A 1 336 ? -13.44300 -36.58000 -18.82700 1.000 18.72067 336 LEU A CA 1
ATOM 4989 C C . LEU A 1 336 ? -13.71700 -36.18200 -17.38300 1.000 18.50485 336 LEU A C 1
ATOM 4990 O O . LEU A 1 336 ? -14.82200 -35.75000 -17.04400 1.000 17.37577 336 LEU A O 1
ATOM 5006 N N . GLY A 1 337 ? -12.69500 -36.34300 -16.53900 1.000 19.09703 337 GLY A N 1
ATOM 5007 C CA . GLY A 1 337 ? -12.75200 -35.91900 -15.15500 1.000 20.16558 337 GLY A CA 1
ATOM 5008 C C . GLY A 1 337 ? -11.49600 -35.15300 -14.77900 1.000 20.19716 337 GLY A C 1
ATOM 5009 O O . GLY A 1 337 ? -10.59200 -34.97000 -15.59400 1.000 18.05743 337 GLY A O 1
ATOM 5013 N N . VAL A 1 338 ? -11.46100 -34.70700 -13.52900 1.000 21.62891 338 VAL A N 1
ATOM 5014 C CA . VAL A 1 338 ? -10.32300 -33.91700 -13.06700 1.000 20.32349 338 VAL A CA 1
ATOM 5015 C C . VAL A 1 338 ? -9.13500 -34.83900 -12.82100 1.000 19.56550 338 VAL A C 1
ATOM 5016 O O . VAL A 1 338 ? -9.31700 -35.96700 -12.33900 1.000 22.28162 338 VAL A O 1
ATOM 5029 N N . PRO A 1 339 ? -7.91200 -34.42000 -13.15200 1.000 19.81817 339 PRO A N 1
ATOM 5030 C CA . PRO A 1 339 ? -6.73700 -35.16300 -12.67900 1.000 22.76852 339 PRO A CA 1
ATOM 5031 C C . PRO A 1 339 ? -6.67400 -35.10700 -11.16200 1.000 20.66300 339 PRO A C 1
ATOM 5032 O O . PRO A 1 339 ? -6.91400 -34.06100 -10.55500 1.000 23.56072 339 PRO A O 1
ATOM 5043 N N . ASP A 1 340 ? -6.35900 -36.24500 -10.54300 1.000 24.99247 340 ASP A N 1
ATOM 5044 C CA . ASP A 1 340 ? -6.36200 -36.28300 -9.08600 1.000 23.76601 340 ASP A CA 1
ATOM 5045 C C . ASP A 1 340 ? -5.40500 -35.24700 -8.50800 1.000 23.64494 340 ASP A C 1
ATOM 5046 O O . ASP A 1 340 ? -5.69100 -34.63700 -7.47100 1.000 25.01089 340 ASP A O 1
ATOM 5055 N N . ALA A 1 341 ? -4.26400 -35.02700 -9.16700 1.000 23.05540 341 ALA A N 1
ATOM 5056 C CA . ALA A 1 341 ? -3.28900 -34.08300 -8.63300 1.000 25.99785 341 ALA A CA 1
ATOM 5057 C C . ALA A 1 341 ? -3.80900 -32.65100 -8.67000 1.000 24.09499 341 ALA A C 1
ATOM 5058 O O . ALA A 1 341 ? -3.40600 -31.82900 -7.84000 1.000 25.07406 341 ALA A O 1
ATOM 5065 N N . ILE A 1 342 ? -4.68800 -32.32600 -9.61900 1.000 23.78969 342 ILE A N 1
ATOM 5066 C CA . ILE A 1 342 ? -5.33000 -31.01600 -9.60000 1.000 21.23412 342 ILE A CA 1
ATOM 5067 C C . ILE A 1 342 ? -6.26600 -30.91100 -8.40100 1.000 24.61085 342 ILE A C 1
ATOM 5068 O O . ILE A 1 342 ? -6.23800 -29.92400 -7.65600 1.000 24.90562 342 ILE A O 1
ATOM 5084 N N . ASP A 1 343 ? -7.10200 -31.93400 -8.18900 1.000 23.63178 343 ASP A N 1
ATOM 5085 C CA . ASP A 1 343 ? -8.02000 -31.90700 -7.05500 1.000 24.92404 343 ASP A CA 1
ATOM 5086 C C . ASP A 1 343 ? -7.27400 -31.67400 -5.74800 1.000 24.86614 343 ASP A C 1
ATOM 5087 O O . ASP A 1 343 ? -7.73200 -30.91700 -4.88400 1.000 26.42422 343 ASP A O 1
ATOM 5096 N N . ARG A 1 344 ? -6.11000 -32.30700 -5.59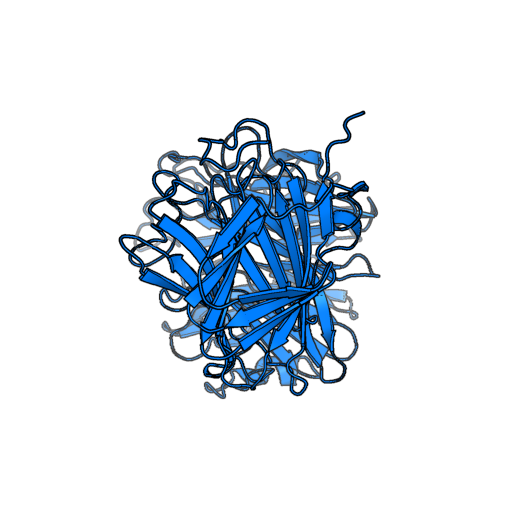600 1.000 26.02680 344 ARG A N 1
ATOM 5097 C CA A ARG A 1 344 ? -5.35300 -32.23500 -4.35500 0.510 26.87954 344 ARG A CA 1
ATOM 5098 C CA B ARG A 1 344 ? -5.35500 -32.23200 -4.35400 0.490 25.55043 344 ARG A CA 1
ATOM 5099 C C . ARG A 1 344 ? -4.71700 -30.87100 -4.12200 1.000 31.12742 344 ARG A C 1
ATOM 5100 O O . ARG A 1 344 ? -4.21000 -30.62600 -3.02100 1.000 29.25614 344 ARG A O 1
ATOM 5139 N N . LYS A 1 345 ? -4.73100 -29.98100 -5.11700 1.000 25.91627 345 LYS A N 1
ATOM 5140 C CA A LYS A 1 345 ? -4.13000 -28.66600 -4.93700 0.440 25.68729 345 LYS A CA 1
ATOM 5141 C CA B LYS A 1 345 ? -4.12800 -28.66700 -4.93600 0.560 26.73478 345 LYS A CA 1
ATOM 5142 C C . LYS A 1 345 ? -4.98200 -27.75300 -4.06500 1.000 31.18795 345 LYS A C 1
ATOM 5143 O O . LYS A 1 345 ? -4.45800 -26.78100 -3.50900 1.000 30.31416 345 LYS A O 1
ATOM 5178 N N . TYR A 1 346 ? -6.27800 -28.03600 -3.93300 1.000 24.51873 346 TYR A N 1
ATOM 5179 C CA . TYR A 1 346 ? -7.20800 -27.15700 -3.22200 1.000 25.23724 346 TYR A CA 1
ATOM 5180 C C . TYR A 1 346 ? -7.42200 -27.68700 -1.80900 1.000 28.90610 346 TYR A C 1
ATOM 5181 O O . TYR A 1 346 ? -8.35200 -28.45800 -1.54400 1.000 35.00946 346 TYR A O 1
ATOM 5199 N N . THR A 1 347 ? -6.57600 -27.17100 -0.89500 1.000 31.42219 347 THR A N 1
ATOM 5200 C CA . THR A 1 347 ? -6.43700 -27.69900 0.45500 1.000 31.772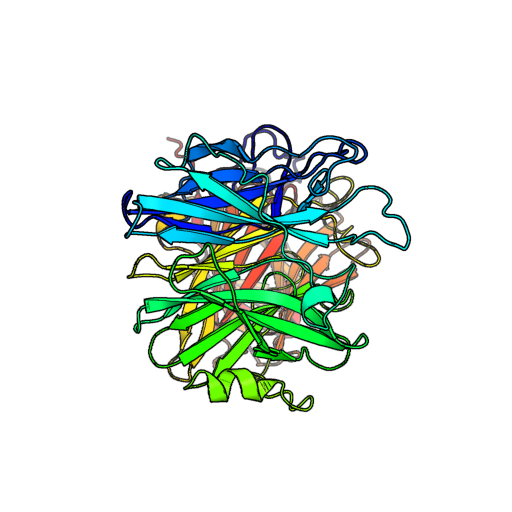23 347 THR A CA 1
ATOM 5201 C C . THR A 1 347 ? -6.98200 -26.79300 1.54800 1.000 45.79233 347 THR A C 1
ATOM 5202 O O . THR A 1 347 ? -7.08900 -27.23200 2.70200 1.000 37.16761 347 THR A O 1
ATOM 5213 N N . SER A 1 348 ? -7.38000 -25.57300 1.22500 1.000 30.10887 348 SER A N 1
ATOM 5214 C CA . SER A 1 348 ? -7.68700 -24.56600 2.23600 1.000 26.07944 348 SER A CA 1
ATOM 5215 C C . SER A 1 348 ? -9.18800 -24.32500 2.22400 1.000 33.41190 348 SER A C 1
ATOM 5216 O O . SER A 1 348 ? -9.70300 -23.56900 1.39600 1.000 33.23556 348 SER A O 1
ATOM 5224 N N . ALA A 1 349 ? -9.88500 -24.96400 3.15900 1.000 33.04080 349 ALA A N 1
ATOM 5225 C CA . ALA A 1 349 ? -11.33100 -24.82600 3.23900 1.000 36.05432 349 ALA A CA 1
ATOM 5226 C C . ALA A 1 349 ? -11.71800 -23.38000 3.51700 1.000 39.43104 349 ALA A C 1
ATOM 5227 O O . ALA A 1 349 ? -11.08100 -22.69100 4.32000 1.000 40.59697 349 ALA A O 1
ATOM 5234 N N . GLN A 1 350 ? -12.77400 -22.92500 2.84800 1.000 35.80692 350 GLN A N 1
ATOM 5235 C CA . GLN A 1 350 ? -13.29900 -21.58400 3.03200 1.000 42.55510 350 GLN A CA 1
ATOM 5236 C C . GLN A 1 350 ? -14.71200 -21.64600 3.59300 1.000 41.89713 350 GLN A C 1
ATOM 5237 O O . GLN A 1 350 ? -15.48500 -22.55800 3.28300 1.000 35.25686 350 GLN A O 1
ATOM 5251 N N . GLU A 1 351 ? -15.04100 -20.65900 4.42100 1.000 34.66205 351 GLU A N 1
ATOM 5252 C CA . GLU A 1 351 ? -16.41200 -20.48600 4.87800 1.000 36.51490 351 GLU A CA 1
ATOM 5253 C C . GLU A 1 351 ? -17.31200 -20.15300 3.69400 1.000 36.70440 351 GLU A C 1
ATOM 5254 O O . GLU A 1 351 ? -16.97800 -19.30200 2.86400 1.000 43.41836 351 GLU A O 1
ATOM 5266 N N . VAL A 1 352 ? -18.45200 -20.83200 3.61300 1.000 34.68574 352 VAL A N 1
ATOM 5267 C CA . VAL A 1 352 ? -19.47400 -20.54100 2.61400 1.000 30.04044 352 VAL A CA 1
ATOM 5268 C C . VAL A 1 352 ? -20.60800 -19.80600 3.31600 1.000 34.04882 352 VAL A C 1
ATOM 5269 O O . VAL A 1 352 ? -21.17900 -20.31800 4.28700 1.000 37.89665 352 VAL A O 1
ATOM 5282 N N . LYS A 1 353 ? -20.93500 -18.61000 2.83400 1.000 32.22228 353 LYS A N 1
ATOM 5283 C CA . LYS A 1 353 ? -21.99400 -17.81000 3.43100 1.000 38.91519 353 LYS A CA 1
ATOM 5284 C C . LYS A 1 353 ? -22.85700 -17.19900 2.33800 1.000 36.25435 353 LYS A C 1
ATOM 5285 O O . LYS A 1 353 ? -22.35800 -16.81200 1.27900 1.000 32.46179 353 LYS A O 1
ATOM 5304 N N . VAL A 1 354 ? -24.15700 -17.12800 2.60700 1.000 35.00157 354 VAL A N 1
ATOM 5305 C CA . VAL A 1 354 ? -25.10700 -16.49200 1.70000 1.000 33.51981 354 VAL A CA 1
ATOM 5306 C C . VAL A 1 354 ? -24.98400 -14.98200 1.86000 1.000 39.92321 354 VAL A C 1
ATOM 5307 O O . VAL A 1 354 ? -25.14700 -14.45300 2.96500 1.000 40.80226 354 VAL A O 1
ATOM 5320 N N . MET A 1 355 ? -24.69200 -14.28600 0.75700 1.000 33.08291 355 MET A N 1
ATOM 5321 C CA . MET A 1 355 ? -24.62600 -12.83200 0.77900 1.000 32.90131 355 MET A CA 1
ATOM 5322 C C . MET A 1 355 ? -25.87600 -12.16700 0.21400 1.000 37.78874 355 MET A C 1
ATOM 5323 O O . MET A 1 355 ? -26.12400 -10.99300 0.51400 1.000 39.19944 355 MET A O 1
ATOM 5337 N N . ALA A 1 356 ? -26.66200 -12.87300 -0.59800 1.000 36.08854 356 ALA A N 1
ATOM 5338 C CA . ALA A 1 356 ? -27.86500 -12.28200 -1.16700 1.000 31.96436 356 ALA A CA 1
ATOM 5339 C C . ALA A 1 356 ? -28.80900 -13.38000 -1.63200 1.000 32.93816 356 ALA A C 1
ATOM 5340 O O . ALA A 1 356 ? -28.36800 -14.42700 -2.11400 1.000 33.67509 356 ALA A O 1
ATOM 5347 N N . LYS A 1 357 ? -30.10400 -13.12800 -1.46900 1.000 31.15900 357 LYS A N 1
ATOM 5348 C CA . LYS A 1 357 ? -31.15500 -14.00700 -1.95300 1.000 39.55474 357 LYS A CA 1
ATOM 5349 C C . LYS A 1 357 ? -32.15000 -13.17300 -2.74400 1.000 45.17384 357 LYS A C 1
ATOM 5350 O O . LYS A 1 357 ? -32.38400 -12.00100 -2.43300 1.000 39.16259 357 LYS A O 1
ATOM 5369 N N . ASP A 1 358 ? -32.74500 -13.78300 -3.76100 1.000 28.83240 358 ASP A N 1
ATOM 5370 C CA . ASP A 1 358 ? -33.74600 -13.09300 -4.55900 1.000 29.27983 358 ASP A CA 1
ATOM 5371 C C . ASP A 1 358 ? -34.74000 -14.10900 -5.09400 1.000 26.30315 358 ASP A C 1
ATOM 5372 O O . ASP A 1 358 ? -34.35900 -15.21200 -5.49400 1.000 30.91686 358 ASP A O 1
ATOM 5381 N N . GLY A 1 359 ? -36.00700 -13.73400 -5.08000 1.000 26.29789 359 GLY A N 1
ATOM 5382 C CA . GLY A 1 359 ? -37.03600 -14.54100 -5.68300 1.000 30.78264 359 GLY A CA 1
ATOM 5383 C C . GLY A 1 359 ? -37.63800 -15.55600 -4.73700 1.000 27.80070 359 GLY A C 1
ATOM 5384 O O . GLY A 1 359 ? -37.45400 -15.54000 -3.51600 1.000 31.32481 359 GLY A O 1
ATOM 5388 N N . ASN A 1 360 ? -38.37500 -16.47600 -5.34900 1.000 32.01436 360 ASN A N 1
ATOM 5389 C CA . ASN A 1 360 ? -39.17600 -17.48600 -4.66200 1.000 30.04308 360 ASN A CA 1
ATOM 5390 C C . ASN A 1 360 ? -38.26900 -18.63000 -4.23100 1.000 29.81673 360 ASN A C 1
ATOM 5391 O O . ASN A 1 360 ? -38.01700 -19.57000 -4.98400 1.000 29.12191 360 ASN A O 1
ATOM 5402 N N . MET A 1 361 ? -37.78000 -18.55700 -2.99400 1.000 32.83815 361 MET A N 1
ATOM 5403 C CA . MET A 1 361 ? -36.85600 -19.56200 -2.49000 1.000 26.02417 361 MET A CA 1
ATOM 5404 C C . MET A 1 361 ? -36.94100 -19.63100 -0.97200 1.000 35.98326 361 MET A C 1
ATOM 5405 O O . MET A 1 361 ? -37.45100 -18.72000 -0.31500 1.000 32.58285 361 MET A O 1
ATOM 5419 N N . ILE A 1 362 ? -36.42500 -20.72900 -0.42300 1.000 27.40592 362 ILE A N 1
ATOM 5420 C CA . ILE A 1 362 ? -36.40000 -20.95600 1.01600 1.000 30.75632 362 ILE A CA 1
ATOM 5421 C C . ILE A 1 362 ? -35.01600 -21.44600 1.41400 1.000 31.08794 362 ILE A C 1
ATOM 5422 O O . ILE A 1 362 ? -34.39100 -22.23000 0.69200 1.000 29.92990 362 ILE A O 1
ATOM 5438 N N . GLU A 1 363 ? -34.53900 -20.97300 2.56100 1.000 29.52459 363 GLU A N 1
ATOM 5439 C CA . GLU A 1 363 ? -33.31400 -21.46800 3.17200 1.000 34.57257 363 GLU A CA 1
ATOM 5440 C C . GLU A 1 363 ? -33.67700 -22.44800 4.28100 1.000 35.99116 363 GLU A C 1
ATOM 5441 O O . GLU A 1 363 ? -34.47200 -22.11900 5.17000 1.000 31.18005 363 GLU A O 1
ATOM 5453 N N . SER A 1 364 ? -33.09700 -23.65100 4.22100 1.000 32.85394 364 SER A N 1
ATOM 5454 C CA . SER A 1 364 ? -33.32800 -24.70200 5.20600 1.000 39.07311 364 SER A CA 1
ATOM 5455 C C . SER A 1 364 ? -31.97300 -25.14300 5.76300 1.000 41.68131 364 SER A C 1
ATOM 5456 O O . SER A 1 364 ? -31.46100 -26.21800 5.44000 1.000 38.35460 364 SER A O 1
ATOM 5464 N N . GLY A 1 365 ? -31.39000 -24.29700 6.60800 1.000 39.06258 365 GLY A N 1
ATOM 5465 C CA . GLY A 1 365 ? -30.10500 -24.59900 7.20300 1.000 34.86997 365 GLY A CA 1
ATOM 5466 C C . GLY A 1 365 ? -28.98200 -24.47800 6.20000 1.000 41.47339 365 GLY A C 1
ATOM 5467 O O . GLY A 1 365 ? -28.66200 -23.37500 5.74700 1.000 56.36992 365 GLY A O 1
ATOM 5471 N N . LYS A 1 366 ? -28.37200 -25.60500 5.84000 1.000 40.89438 366 LYS A N 1
ATOM 5472 C CA . LYS A 1 366 ? -27.35100 -25.64000 4.80200 1.000 42.36561 366 LYS A CA 1
ATOM 5473 C C . LYS A 1 366 ? -27.88000 -26.26200 3.51400 1.000 45.00803 366 LYS A C 1
ATOM 5474 O O . LYS A 1 366 ? -27.09900 -26.75800 2.69500 1.000 37.95718 366 LYS A O 1
ATOM 5493 N N . THR A 1 367 ? -29.19800 -26.24300 3.32400 1.000 36.72282 367 THR A N 1
ATOM 5494 C CA . THR A 1 367 ? -29.83200 -26.55600 2.05300 1.000 31.84066 367 THR A CA 1
ATOM 5495 C C . THR A 1 367 ? -30.67600 -25.36200 1.61900 1.000 36.21750 367 THR A C 1
ATOM 5496 O O . THR A 1 367 ? -31.19000 -24.60800 2.45300 1.000 33.02764 367 THR A O 1
ATOM 5507 N N . TYR A 1 368 ? -30.80800 -25.19400 0.30600 1.000 33.13029 368 TYR A N 1
ATOM 5508 C CA . TYR A 1 368 ? -31.59400 -24.11800 -0.28100 1.000 28.58501 368 TYR A CA 1
ATOM 5509 C C . TYR A 1 368 ? -32.46300 -24.70200 -1.37800 1.000 35.34371 368 TYR A C 1
ATOM 5510 O O . TYR A 1 368 ? -31.98300 -25.49100 -2.19700 1.000 34.50677 368 TYR A O 1
ATOM 5528 N N . THR A 1 369 ? -33.73500 -24.32500 -1.39300 1.000 27.74806 369 THR A N 1
ATOM 5529 C CA . THR A 1 369 ? -34.65900 -24.74800 -2.43700 1.000 24.52399 369 THR A CA 1
ATOM 5530 C C . THR A 1 369 ? -35.10100 -23.50700 -3.19700 1.000 30.76948 369 THR A C 1
ATOM 5531 O O . THR A 1 369 ? -35.66000 -22.57600 -2.60600 1.000 28.85346 369 THR A O 1
ATOM 5542 N N . LEU A 1 370 ? -34.82200 -23.49100 -4.49600 1.000 26.72426 370 LEU A N 1
ATOM 5543 C CA . LEU A 1 370 ? -35.04300 -22.33300 -5.34500 1.000 26.06628 370 LEU A CA 1
ATOM 5544 C C . LEU A 1 370 ? -36.10800 -22.66600 -6.37700 1.000 29.42458 370 LEU A C 1
ATOM 5545 O O . LEU A 1 370 ? -35.99600 -23.67100 -7.09000 1.000 28.90873 370 LEU A O 1
ATOM 5561 N N . GLY A 1 371 ? -37.14700 -21.83300 -6.44200 1.000 25.19776 371 GLY A N 1
ATOM 5562 C CA . GLY A 1 371 ? -38.11300 -21.90600 -7.51500 1.000 26.13208 371 GLY A CA 1
ATOM 5563 C C . GLY A 1 371 ? -37.65900 -21.10000 -8.71600 1.000 26.21893 371 GLY A C 1
ATOM 5564 O O . GLY A 1 371 ? -36.62400 -20.43500 -8.69900 1.000 26.81111 371 GLY A O 1
ATOM 5568 N N . GLU A 1 372 ? -38.45700 -21.16700 -9.78200 1.000 28.60080 372 GLU A N 1
ATOM 5569 C CA . GLU A 1 372 ? -38.12900 -20.43300 -10.99700 1.000 27.54278 372 GLU A CA 1
ATOM 5570 C C . GLU A 1 372 ? -37.90300 -18.96000 -10.68300 1.000 29.67461 372 GLU A C 1
ATOM 5571 O O . GLU A 1 372 ? -38.68300 -18.33800 -9.95500 1.000 27.76386 372 GLU A O 1
ATOM 5583 N N . GLY A 1 373 ? -36.83600 -18.40000 -11.25000 1.000 28.24023 373 GLY A N 1
ATOM 5584 C CA . GLY A 1 373 ? -36.51300 -17.00300 -11.08200 1.000 28.97453 373 GLY A CA 1
ATOM 5585 C C . GLY A 1 373 ? -35.68500 -16.67700 -9.86100 1.000 30.58788 373 GLY A C 1
ATOM 5586 O O . GLY A 1 373 ? -35.21700 -15.53800 -9.73800 1.000 31.52483 373 GLY A O 1
ATOM 5590 N N . ALA A 1 374 ? -35.48000 -17.63400 -8.96400 1.000 28.04284 374 ALA A N 1
ATOM 5591 C CA . ALA A 1 374 ? -34.77000 -17.38300 -7.72100 1.000 25.92153 374 ALA A CA 1
ATOM 5592 C C . ALA A 1 374 ? -33.27500 -17.60200 -7.89500 1.000 27.40329 374 ALA A C 1
ATOM 5593 O O . ALA A 1 374 ? -32.83000 -18.39000 -8.73400 1.000 27.86650 374 ALA A O 1
ATOM 5600 N N . SER A 1 375 ? -32.49800 -16.89500 -7.07900 1.000 26.78479 375 SER A N 1
ATOM 5601 C CA . SER A 1 375 ? -31.05400 -17.04500 -7.09000 1.000 24.83192 375 SER A CA 1
ATOM 5602 C C . SER A 1 375 ? -30.51600 -16.74800 -5.70000 1.000 28.54026 375 SER A C 1
ATOM 5603 O O . SER A 1 375 ? -31.09300 -15.96000 -4.94800 1.000 29.09033 375 SER A O 1
ATOM 5611 N N . VAL A 1 376 ? -29.41100 -17.40600 -5.36700 1.000 26.16893 376 VAL A N 1
ATOM 5612 C CA . VAL A 1 376 ? -28.66400 -17.15800 -4.14200 1.000 32.94869 376 VAL A CA 1
ATOM 5613 C C . VAL A 1 376 ? -27.23700 -16.81500 -4.54200 1.000 40.33115 376 VAL A C 1
ATOM 5614 O O . VAL A 1 376 ? -26.64700 -17.49100 -5.39400 1.000 32.44336 376 VAL A O 1
ATOM 5627 N N . ILE A 1 377 ? -26.69700 -15.75000 -3.95300 1.000 29.00085 377 ILE A N 1
ATOM 5628 C CA . ILE A 1 377 ? -25.32200 -15.31900 -4.18700 1.000 30.10624 377 ILE A CA 1
ATOM 5629 C C . ILE A 1 377 ? -24.50400 -15.66700 -2.95300 1.000 32.31703 377 ILE A C 1
ATOM 5630 O O . ILE A 1 377 ? -24.88800 -15.32300 -1.82800 1.000 32.68023 377 ILE A O 1
ATOM 5646 N N . PHE A 1 378 ? -23.38300 -16.34800 -3.16300 1.000 29.96412 378 PHE A N 1
ATOM 5647 C CA . PHE A 1 378 ? -22.49000 -16.75200 -2.08900 1.000 30.28258 378 PHE A CA 1
ATOM 5648 C C . PHE A 1 378 ? -21.31400 -15.78600 -1.98800 1.000 33.02238 378 PHE A C 1
ATOM 5649 O O . PHE A 1 378 ? -21.12400 -14.90300 -2.82700 1.000 32.29071 378 PHE A O 1
ATOM 5666 N N . ASN A 1 379 ? -20.50200 -15.98000 -0.95400 1.000 30.42996 379 ASN A N 1
ATOM 5667 C CA . ASN A 1 379 ? -19.41800 -15.04700 -0.69300 1.000 32.04332 379 ASN A CA 1
ATOM 5668 C C . ASN A 1 379 ? -18.29000 -15.20900 -1.71300 1.000 39.35472 379 ASN A C 1
ATOM 5669 O O . ASN A 1 379 ? -18.14600 -16.23600 -2.38600 1.000 31.38008 379 ASN A O 1
ATOM 5680 N N . ARG A 1 380 ? -17.48300 -14.15400 -1.80400 1.000 30.91160 380 ARG A N 1
ATOM 5681 C CA . ARG A 1 380 ? -16.44300 -14.02700 -2.81500 1.000 31.46430 380 ARG A CA 1
ATOM 5682 C C . ARG A 1 380 ? -15.53900 -15.24800 -2.88400 1.000 36.27277 380 ARG A C 1
ATOM 5683 O O . ARG A 1 380 ? -15.14200 -15.80700 -1.86100 1.000 32.56180 380 ARG A O 1
ATOM 5704 N N . LEU A 1 381 ? -15.20600 -15.64600 -4.11000 1.000 29.79041 381 LEU A N 1
ATOM 5705 C CA . LEU A 1 381 ? -14.19500 -16.66600 -4.33000 1.000 26.75584 381 LEU A CA 1
ATOM 5706 C C . LEU A 1 381 ? -12.80100 -16.07200 -4.12100 1.000 32.20386 381 LEU A C 1
ATOM 5707 O O . LEU A 1 381 ? -12.62100 -14.85700 -4.03200 1.000 32.84604 381 LEU A O 1
ATOM 5723 N N . LYS A 1 382 ? -11.79900 -16.94600 -4.03300 1.000 30.43523 382 LYS A N 1
ATOM 5724 C CA . LYS A 1 382 ? -10.40800 -16.49900 -4.03200 1.000 28.70871 382 LYS A CA 1
ATOM 5725 C C . LYS A 1 382 ? -9.85800 -16.68400 -5.44500 1.000 27.13746 382 LYS A C 1
ATOM 5726 O O . LYS A 1 382 ? -10.59200 -16.48100 -6.41800 1.000 27.28222 382 LYS A O 1
ATOM 5745 N N . VAL A 1 383 ? -8.59400 -17.06600 -5.59600 1.000 27.40592 383 VAL A N 1
ATOM 5746 C CA . VAL A 1 383 ? -7.93600 -16.98500 -6.89600 1.000 22.63692 383 VAL A CA 1
ATOM 5747 C C . VAL A 1 383 ? -7.93800 -18.32100 -7.63300 1.000 26.79005 383 VAL A C 1
ATOM 5748 O O . VAL A 1 383 ? -8.19300 -18.36000 -8.83700 1.000 26.22420 383 VAL A O 1
ATOM 5761 N N . HIS A 1 384 ? -7.62700 -19.42200 -6.95000 1.000 24.47925 384 HIS A N 1
ATOM 5762 C CA . HIS A 1 384 ? -7.68000 -20.76300 -7.53300 1.000 24.62137 384 HIS A CA 1
ATOM 5763 C C . HIS A 1 384 ? -8.62600 -21.58800 -6.66400 1.000 28.33498 384 HIS A C 1
ATOM 5764 O O . HIS A 1 384 ? -8.27500 -21.94600 -5.53400 1.000 29.84305 384 HIS A O 1
ATOM 5778 N N . ASN A 1 385 ? -9.81600 -21.89800 -7.18100 1.000 23.97919 385 ASN A N 1
ATOM 5779 C CA . ASN A 1 385 ? -10.90400 -22.40000 -6.35300 1.000 20.47351 385 ASN A CA 1
ATOM 5780 C C . ASN A 1 385 ? -11.38400 -23.78000 -6.77500 1.000 25.78467 385 ASN A C 1
ATOM 5781 O O . ASN A 1 385 ? -11.40300 -24.10700 -7.96500 1.000 24.88983 385 ASN A O 1
ATOM 5792 N N . LYS A 1 386 ? -11.78400 -24.57400 -5.78200 1.000 21.86315 386 LYS A N 1
ATOM 5793 C CA . LYS A 1 386 ? -12.56200 -25.78800 -5.99000 1.000 23.05276 386 LYS A CA 1
ATOM 5794 C C . LYS A 1 386 ? -13.94200 -25.59300 -5.37000 1.000 30.38259 386 LYS A C 1
ATOM 5795 O O . LYS A 1 386 ? -14.06100 -25.45800 -4.14700 1.000 28.54026 386 LYS A O 1
ATOM 5814 N N . ILE A 1 387 ? -14.97500 -25.59300 -6.21000 1.000 23.18962 387 ILE A N 1
ATOM 5815 C CA . ILE A 1 387 ? -16.35900 -25.40400 -5.78600 1.000 23.45281 387 ILE A CA 1
ATOM 5816 C C . ILE A 1 387 ? -17.09000 -26.72500 -5.96800 1.000 22.48427 387 ILE A C 1
ATOM 5817 O O . ILE A 1 387 ? -17.01500 -27.33500 -7.04100 1.000 26.68215 387 ILE A O 1
ATOM 5833 N N . SER A 1 388 ? -17.80700 -27.16300 -4.93700 1.000 26.56634 388 SER A N 1
ATOM 5834 C CA . SER A 1 388 ? -18.56000 -28.40500 -5.03000 1.000 27.02429 388 SER A CA 1
ATOM 5835 C C . SER A 1 388 ? -19.89800 -28.26100 -4.32300 1.000 27.00850 388 SER A C 1
ATOM 5836 O O . SER A 1 388 ? -20.01800 -27.56200 -3.31300 1.000 26.30052 388 SER A O 1
ATOM 5844 N N . PHE A 1 389 ? -20.90200 -28.94100 -4.86500 1.000 25.07143 389 PHE A N 1
ATOM 5845 C CA . PHE A 1 389 ? -22.23900 -28.93000 -4.29300 1.000 28.74555 389 PHE A CA 1
ATOM 5846 C C . PHE A 1 389 ? -23.07300 -29.97200 -5.02000 1.000 21.92368 389 PHE A C 1
ATOM 5847 O O . PHE A 1 389 ? -22.66100 -30.52300 -6.04500 1.000 22.92117 389 PHE A O 1
ATOM 5864 N N . THR A 1 390 ? -24.25400 -30.23900 -4.47200 1.000 26.81637 390 THR A N 1
ATOM 5865 C CA . THR A 1 390 ? -25.21600 -31.14100 -5.08300 1.000 23.62125 390 THR A CA 1
ATOM 5866 C C . THR A 1 390 ? -26.49300 -30.37100 -5.38400 1.000 24.00551 390 THR A C 1
ATOM 5867 O O . THR A 1 390 ? -26.96400 -29.57900 -4.56000 1.000 25.82152 390 THR A O 1
ATOM 5878 N N . VAL A 1 391 ? -27.03600 -30.59400 -6.57800 1.000 24.88193 391 VAL A N 1
ATOM 5879 C CA . VAL A 1 391 ? -28.30400 -30.01200 -6.99700 1.000 23.08171 391 VAL A CA 1
ATOM 5880 C C . VAL A 1 391 ? -29.25300 -31.15600 -7.31900 1.000 27.64016 391 VAL A C 1
ATOM 5881 O O . VAL A 1 391 ? -28.90500 -32.05600 -8.09300 1.000 26.28473 391 VAL A O 1
ATOM 5894 N N . LYS A 1 392 ? -30.44100 -31.12500 -6.72500 1.000 25.34778 392 LYS A N 1
ATOM 5895 C CA . LYS A 1 392 ? -31.50900 -32.06600 -7.03900 1.000 26.81901 392 LYS A CA 1
ATOM 5896 C C . LYS A 1 392 ? -32.64500 -31.27700 -7.67300 1.000 27.42960 392 LYS A C 1
ATOM 5897 O O . LYS A 1 392 ? -33.14100 -30.31300 -7.08000 1.000 29.15350 392 LYS A O 1
ATOM 5916 N N . THR A 1 393 ? -33.04600 -31.67300 -8.87300 1.000 25.83994 393 THR A N 1
ATOM 5917 C CA . THR A 1 393 ? -34.14900 -31.01300 -9.55200 1.000 25.45042 393 THR A CA 1
ATOM 5918 C C . THR A 1 393 ? -35.45400 -31.74700 -9.26400 1.000 28.44025 393 THR A C 1
ATOM 5919 O O . THR A 1 393 ? -35.47100 -32.93000 -8.91800 1.000 29.91148 393 THR A O 1
ATOM 5930 N N . ALA A 1 394 ? -36.56100 -31.01600 -9.39700 1.000 26.51107 394 ALA A N 1
ATOM 5931 C CA . ALA A 1 394 ? -37.86800 -31.61300 -9.15800 1.000 26.86375 394 ALA A CA 1
ATOM 5932 C C . ALA A 1 394 ? -38.31300 -32.49400 -10.32000 1.000 30.62209 394 ALA A C 1
ATOM 5933 O O . ALA A 1 394 ? -39.07100 -33.45000 -10.10800 1.000 29.51143 394 ALA A O 1
ATOM 5940 N N . SER A 1 395 ? -37.85300 -32.19400 -11.53900 1.000 30.03255 395 SER A N 1
ATOM 5941 C CA . SER A 1 395 ? -38.22800 -32.95200 -12.72600 1.000 36.23329 395 SER A CA 1
ATOM 5942 C C . SER A 1 395 ? -37.01800 -33.07900 -13.64100 1.000 24.67664 395 SER A C 1
ATOM 5943 O O . SER A 1 395 ? -36.00800 -32.39000 -13.47000 1.000 29.05612 395 SER A O 1
ATOM 5951 N N . ASN A 1 396 ? -37.13400 -33.96300 -14.63500 1.000 35.06999 396 ASN A N 1
ATOM 5952 C CA . ASN A 1 396 ? -36.08300 -34.11600 -15.63500 1.000 33.68299 396 ASN A CA 1
ATOM 5953 C C . ASN A 1 396 ? -36.20700 -33.11000 -16.77500 1.000 24.95299 396 ASN A C 1
ATOM 5954 O O . ASN A 1 396 ? -35.52900 -33.26500 -17.79500 1.000 30.13782 396 ASN A O 1
ATOM 5965 N N . THR A 1 397 ? -37.05800 -32.09400 -16.63100 1.000 28.35340 397 THR A N 1
ATOM 5966 C CA . THR A 1 397 ? -37.14000 -31.00600 -17.59800 1.000 30.44049 397 THR A CA 1
ATOM 5967 C C . THR A 1 397 ? -36.78500 -29.65800 -16.98000 1.000 26.99271 397 THR A C 1
ATOM 5968 O O . THR A 1 397 ? -36.97000 -28.62100 -17.62900 1.000 25.62412 397 THR A O 1
ATOM 5979 N N . ASP A 1 398 ? -36.26600 -29.64600 -15.75300 1.000 23.53177 398 ASP A N 1
ATOM 5980 C CA . ASP A 1 398 ? -35.91500 -28.40800 -15.07700 1.000 22.40795 398 ASP A CA 1
ATOM 5981 C C . ASP A 1 398 ? -34.62400 -27.82200 -15.65700 1.000 22.85274 398 ASP A C 1
ATOM 5982 O O . ASP A 1 398 ? -33.89300 -28.47200 -16.41000 1.000 24.97405 398 ASP A O 1
ATOM 5991 N N . ARG A 1 399 ? -34.34900 -26.56800 -15.29300 1.000 24.08710 399 ARG A N 1
ATOM 5992 C CA . ARG A 1 399 ? -33.13800 -25.87400 -15.71500 1.000 27.29538 399 ARG A CA 1
ATOM 5993 C C . ARG A 1 399 ? -32.58600 -25.06100 -14.55400 1.000 25.30303 399 ARG A C 1
ATOM 5994 O O . ARG A 1 399 ? -33.34200 -24.35800 -13.87900 1.000 23.41333 399 ARG A O 1
ATOM 6015 N N . PHE A 1 400 ? -31.27300 -25.13300 -14.33500 1.000 20.53141 400 PHE A N 1
ATOM 6016 C CA . PHE A 1 400 ? -30.64200 -24.33900 -13.29200 1.000 22.75799 400 PHE A CA 1
ATOM 6017 C C . PHE A 1 400 ? -29.32200 -23.77600 -13.79900 1.000 21.07095 400 PHE A C 1
ATOM 6018 O O . PHE A 1 400 ? -28.81300 -24.16100 -14.85500 1.000 21.73945 400 PHE A O 1
ATOM 6035 N N . GLY A 1 401 ? -28.78400 -22.83500 -13.03200 1.000 21.46573 401 GLY A N 1
ATOM 6036 C CA . GLY A 1 401 ? -27.60300 -22.10600 -13.44100 1.000 21.22886 401 GLY A CA 1
ATOM 6037 C C . GLY A 1 401 ? -26.53700 -22.07200 -12.36700 1.000 22.48164 401 GLY A C 1
ATOM 6038 O O . GLY A 1 401 ? -26.82600 -22.03000 -11.17100 1.000 22.15002 401 GLY A O 1
ATOM 6042 N N . ILE A 1 402 ? -25.28600 -22.09800 -12.82500 1.000 19.00228 402 ILE A N 1
ATOM 6043 C CA . ILE A 1 402 ? -24.09600 -21.95100 -11.99600 1.000 22.66851 402 ILE A CA 1
ATOM 6044 C C . ILE A 1 402 ? -23.41800 -20.67900 -12.48300 1.000 22.37637 402 ILE A C 1
ATOM 6045 O O . ILE A 1 402 ? -22.89000 -20.64600 -13.60100 1.000 22.63166 402 ILE A O 1
ATOM 6061 N N . SER A 1 403 ? -23.42900 -19.63400 -11.66100 1.000 21.51574 403 SER A N 1
ATOM 6062 C CA . SER A 1 403 ? -23.09600 -18.29100 -12.11500 1.000 20.37876 403 SER A CA 1
ATOM 6063 C C . SER A 1 403 ? -21.81900 -17.77600 -11.46800 1.000 21.62101 403 SER A C 1
ATOM 6064 O O . SER A 1 403 ? -21.58200 -17.98800 -10.27500 1.000 25.93469 403 SER A O 1
ATOM 6072 N N . PHE A 1 404 ? -21.02100 -17.06800 -12.26300 1.000 23.32385 404 PHE A N 1
ATOM 6073 C CA . PHE A 1 404 ? -19.76400 -16.49000 -11.81800 1.000 22.26846 404 PHE A CA 1
ATOM 6074 C C . PHE A 1 404 ? -19.69400 -15.02600 -12.22400 1.000 24.72665 404 PHE A C 1
ATOM 6075 O O . PHE A 1 404 ? -20.41900 -14.56300 -13.10800 1.000 24.50031 404 PHE A O 1
ATOM 6092 N N . VAL A 1 405 ? -18.80600 -14.30300 -11.54500 1.000 27.40592 405 VAL A N 1
ATOM 6093 C CA . VAL A 1 405 ? -18.64300 -12.86400 -11.71100 1.000 26.64004 405 VAL A CA 1
ATOM 6094 C C . VAL A 1 405 ? -19.96300 -12.15900 -11.42700 1.000 27.92177 405 VAL A C 1
ATOM 6095 O O . VAL A 1 405 ? -20.28100 -11.14200 -12.05500 1.000 27.46119 405 VAL A O 1
ATOM 6108 N N . ARG A 1 406 ? -20.74400 -12.68500 -10.49000 1.000 24.75034 406 ARG A N 1
ATOM 6109 C CA . ARG A 1 406 ? -22.04200 -12.10300 -10.18900 1.000 26.22683 406 ARG A CA 1
ATOM 6110 C C . ARG A 1 406 ? -21.95800 -11.35200 -8.86100 1.000 32.93290 406 ARG A C 1
ATOM 6111 O O . ARG A 1 406 ? -22.25000 -11.90000 -7.79600 1.000 31.77749 406 ARG A O 1
ATOM 6132 N N . GLY A 1 407 ? -21.55600 -10.08700 -8.93200 1.000 32.62496 407 GLY A N 1
ATOM 6133 C CA . GLY A 1 407 ? -21.69300 -9.21800 -7.79000 1.000 32.89605 407 GLY A CA 1
ATOM 6134 C C . GLY A 1 407 ? -23.12900 -8.77900 -7.59300 1.000 32.21702 407 GLY A C 1
ATOM 6135 O O . GLY A 1 407 ? -23.95500 -8.83800 -8.50200 1.000 32.22228 407 GLY A O 1
ATOM 6139 N N . THR A 1 408 ? -23.44000 -8.34400 -6.37100 1.000 34.54625 408 THR A N 1
ATOM 6140 C CA . THR A 1 408 ? -24.78400 -7.84800 -6.10400 1.000 39.66528 408 THR A CA 1
ATOM 6141 C C . THR A 1 408 ? -25.10900 -6.62800 -6.95400 1.000 38.19405 408 THR A C 1
ATOM 6142 O O . THR A 1 408 ? -26.29100 -6.32100 -7.15600 1.000 41.89713 408 THR A O 1
ATOM 6153 N N . ASP A 1 409 ? -24.08900 -5.94000 -7.47100 1.000 37.27026 409 ASP A N 1
ATOM 6154 C CA . ASP A 1 409 ? -24.27200 -4.77700 -8.33000 1.000 39.83899 409 ASP A CA 1
ATOM 6155 C C . ASP A 1 409 ? -23.97000 -5.07000 -9.79500 1.000 48.58477 409 ASP A C 1
ATOM 6156 O O . ASP A 1 409 ? -23.88300 -4.13400 -10.59700 1.000 39.85478 409 ASP A O 1
ATOM 6165 N N . SER A 1 410 ? -23.81300 -6.33600 -10.17200 1.000 34.30674 410 SER A N 1
ATOM 6166 C CA . SER A 1 410 ? -23.43100 -6.67000 -11.53800 1.000 30.53787 410 SER A CA 1
ATOM 6167 C C . SER A 1 410 ? -24.65200 -6.68100 -12.44900 1.000 31.31954 410 SER A C 1
ATOM 6168 O O . SER A 1 410 ? -25.63400 -7.38100 -12.18000 1.000 31.14584 410 SER A O 1
ATOM 6176 N N . ALA A 1 411 ? -24.58500 -5.90100 -13.53200 1.000 38.26248 411 ALA A N 1
ATOM 6177 C CA . ALA A 1 411 ? -25.67800 -5.87500 -14.49800 1.000 37.90718 411 ALA A CA 1
ATOM 6178 C C . ALA A 1 411 ? -25.73000 -7.15800 -15.31600 1.000 36.50438 411 ALA A C 1
ATOM 6179 O O . ALA A 1 411 ? -26.81800 -7.61300 -15.68800 1.000 31.08531 411 ALA A O 1
ATOM 6186 N N . SER A 1 412 ? -24.57100 -7.74300 -15.60600 1.000 27.87176 412 SER A N 1
ATOM 6187 C CA . SER A 1 412 ? -24.45700 -8.98000 -16.35700 1.000 25.43726 412 SER A CA 1
ATOM 6188 C C . SER A 1 412 ? -23.50000 -9.91300 -15.62700 1.000 30.20625 412 SER A C 1
ATOM 6189 O O . SER A 1 412 ? -22.67200 -9.48100 -14.82100 1.000 29.22719 412 SER A O 1
ATOM 6197 N N . TRP A 1 413 ? -23.62500 -11.20400 -15.91600 1.000 30.78527 413 TRP A N 1
ATOM 6198 C CA . TRP A 1 413 ? -22.74000 -12.21800 -15.35600 1.000 27.20853 413 TRP A CA 1
ATOM 6199 C C . TRP A 1 413 ? -22.74100 -13.40500 -16.31400 1.000 25.96101 413 TRP A C 1
ATOM 6200 O O . TRP A 1 413 ? -23.38100 -13.37100 -17.36800 1.000 23.53177 413 TRP A O 1
ATOM 6221 N N . TYR A 1 414 ? -22.01600 -14.45800 -15.94900 1.000 21.79472 414 TYR A N 1
ATOM 6222 C CA . TYR A 1 414 ? -21.79400 -15.58400 -16.84900 1.000 21.29466 414 TYR A CA 1
ATOM 6223 C C . TYR A 1 414 ? -22.12600 -16.87400 -16.13000 1.000 26.02944 414 TYR A C 1
ATOM 6224 O O . TYR A 1 414 ? -21.71600 -17.07600 -14.98200 1.000 25.80836 414 TYR A O 1
ATOM 6242 N N . SER A 1 415 ? -22.89800 -17.72700 -16.80100 1.000 22.30794 415 SER A N 1
ATOM 6243 C CA . SER A 1 415 ? -23.45900 -18.89200 -16.14700 1.000 21.63944 415 SER A CA 1
ATOM 6244 C C . SER A 1 415 ? -23.37300 -20.12300 -17.03000 1.000 21.23939 415 SER A C 1
ATOM 6245 O O . SER A 1 415 ? -23.51100 -20.05000 -18.25500 1.000 20.69195 415 SER A O 1
ATOM 6253 N N . ILE A 1 416 ? -23.16800 -21.26200 -16.37800 1.000 19.51550 416 ILE A N 1
ATOM 6254 C CA . ILE A 1 416 ? -23.40700 -22.56300 -16.98500 1.000 20.32349 416 ILE A CA 1
ATOM 6255 C C . ILE A 1 416 ? -24.87100 -22.90500 -16.73000 1.000 23.14488 416 ILE A C 1
ATOM 6256 O O . ILE A 1 416 ? -25.27500 -23.12600 -15.58400 1.000 20.91567 416 ILE A O 1
ATOM 6272 N N . HIS A 1 417 ? -25.67300 -22.90900 -17.79400 1.000 19.36022 417 HIS A N 1
ATOM 6273 C CA . HIS A 1 417 ? -27.06100 -23.33900 -17.71700 1.000 19.27600 417 HIS A CA 1
ATOM 6274 C C . HIS A 1 417 ? -27.10700 -24.85500 -17.87700 1.000 22.64745 417 HIS A C 1
ATOM 6275 O O . HIS A 1 417 ? -26.69900 -25.37400 -18.92100 1.000 24.97931 417 HIS A O 1
ATOM 6289 N N . VAL A 1 418 ? -27.61000 -25.56600 -16.87500 1.000 20.08662 418 VAL A N 1
ATOM 6290 C CA . VAL A 1 418 ? -27.85500 -27.00000 -16.99800 1.000 18.40484 418 VAL A CA 1
ATOM 6291 C C . VAL A 1 418 ? -29.32800 -27.16900 -17.35200 1.000 22.84221 418 VAL A C 1
ATOM 6292 O O . VAL A 1 418 ? -30.20600 -26.96100 -16.50700 1.000 20.64721 418 VAL A O 1
ATOM 6305 N N . ASN A 1 419 ? -29.60300 -27.53500 -18.60200 1.000 20.89987 419 ASN A N 1
ATOM 6306 C CA . ASN A 1 419 ? -30.96200 -27.64000 -19.13200 1.000 18.96806 419 ASN A CA 1
ATOM 6307 C C . ASN A 1 419 ? -31.30300 -29.12500 -19.26700 1.000 18.12059 419 ASN A C 1
ATOM 6308 O O . ASN A 1 419 ? -31.01300 -29.75000 -20.28800 1.000 20.48403 419 ASN A O 1
ATOM 6319 N N . ALA A 1 420 ? -31.93700 -29.68400 -18.23500 1.000 19.50234 420 ALA A N 1
ATOM 6320 C CA . ALA A 1 420 ? -32.22500 -31.11500 -18.24400 1.000 27.07167 420 ALA A CA 1
ATOM 6321 C C . ALA A 1 420 ? -33.12800 -31.49000 -19.41300 1.000 20.16294 420 ALA A C 1
ATOM 6322 O O . ALA A 1 420 ? -32.95000 -32.54700 -20.02900 1.000 24.85561 420 ALA A O 1
ATOM 6329 N N . ASP A 1 421 ? -34.09600 -30.63000 -19.74200 1.000 21.19991 421 ASP A N 1
ATOM 6330 C CA . ASP A 1 421 ? -35.02000 -30.93200 -20.82900 1.000 25.69255 421 ASP A CA 1
ATOM 6331 C C . ASP A 1 421 ? -34.31900 -31.02900 -22.17700 1.000 23.49492 421 ASP A C 1
ATOM 6332 O O . ASP A 1 421 ? -34.84900 -31.66600 -23.09500 1.000 25.00563 421 ASP A O 1
ATOM 6341 N N . GLU A 1 422 ? -33.14500 -30.41300 -22.31700 1.000 20.74196 422 GLU A N 1
ATOM 6342 C CA . GLU A 1 422 ? -32.40500 -30.39600 -23.57000 1.000 18.85226 422 GLU A CA 1
ATOM 6343 C C . GLU A 1 422 ? -31.20100 -31.32400 -23.55900 1.000 21.96579 422 GLU A C 1
ATOM 6344 O O . GLU A 1 422 ? -30.48600 -31.40200 -24.56400 1.000 20.43929 422 GLU A O 1
ATOM 6356 N N . GLY A 1 423 ? -30.95500 -32.01800 -22.45200 1.000 21.06832 423 GLY A N 1
ATOM 6357 C CA . GLY A 1 423 ? -29.86300 -32.96400 -22.38400 1.000 24.20290 423 GLY A CA 1
ATOM 6358 C C . GLY A 1 423 ? -28.49100 -32.34800 -22.48300 1.000 19.07860 423 GLY A C 1
ATOM 6359 O O . GLY A 1 423 ? -27.56200 -33.00200 -22.96800 1.000 18.93911 423 GLY A O 1
ATOM 6363 N N . LYS A 1 424 ? -28.32700 -31.11100 -22.02400 1.000 19.47865 424 LYS A N 1
ATOM 6364 C CA . LYS A 1 424 ? -27.06400 -30.43000 -22.25300 1.000 17.07047 424 LYS A CA 1
ATOM 6365 C C . LYS A 1 424 ? -26.87900 -29.28300 -21.27500 1.000 20.81829 424 LYS A C 1
ATOM 6366 O O . LYS A 1 424 ? -27.83100 -28.79700 -20.66100 1.000 19.26810 424 LYS A O 1
ATOM 6385 N N . ALA A 1 425 ? -25.62400 -28.86200 -21.14600 1.000 17.40472 425 ALA A N 1
ATOM 6386 C CA . ALA A 1 425 ? -25.25300 -27.64700 -20.43900 1.000 17.57579 425 ALA A CA 1
ATOM 6387 C C . ALA A 1 425 ? -24.85700 -26.58800 -21.45900 1.000 22.07896 425 ALA A C 1
ATOM 6388 O O . ALA A 1 425 ? -24.25600 -26.90400 -22.49300 1.000 21.45520 425 ALA A O 1
ATOM 6395 N N . ASN A 1 426 ? -25.21000 -25.33700 -21.17500 1.000 18.48380 426 ASN A N 1
ATOM 6396 C CA . ASN A 1 426 ? -24.83200 -24.21000 -22.01000 1.000 17.15995 426 ASN A CA 1
ATOM 6397 C C . ASN A 1 426 ? -23.90100 -23.28700 -21.23200 1.000 21.82630 426 ASN A C 1
ATOM 6398 O O . ASN A 1 426 ? -23.98700 -23.19300 -20.00400 1.000 21.86578 426 ASN A O 1
ATOM 6409 N N . PHE A 1 427 ? -23.03300 -22.57900 -21.94600 1.000 17.15469 427 PHE A N 1
ATOM 6410 C CA . PHE A 1 427 ? -22.37600 -21.39500 -21.40800 1.000 18.29167 427 PHE A CA 1
ATOM 6411 C C . PHE A 1 427 ? -23.09500 -20.17700 -21.97500 1.000 18.81541 427 PHE A C 1
ATOM 6412 O O . PHE A 1 427 ? -23.29400 -20.08000 -23.19200 1.000 18.33378 427 PHE A O 1
ATOM 6429 N N . GLU A 1 428 ? -23.50500 -19.26300 -21.09500 1.000 18.76014 428 GLU A N 1
ATOM 6430 C CA . GLU A 1 428 ? -24.29200 -18.11800 -21.51700 1.000 20.64195 428 GLU A CA 1
ATOM 6431 C C . GLU A 1 428 ? -23.90500 -16.88300 -20.72200 1.000 22.40005 428 GLU A C 1
ATOM 6432 O O . GLU A 1 428 ? -23.39500 -16.97100 -19.60200 1.000 21.39730 428 GLU A O 1
ATOM 6444 N N . LYS A 1 429 ? -24.14300 -15.72800 -21.33500 1.000 22.03948 429 LYS A N 1
ATOM 6445 C CA . LYS A 1 429 ? -24.18200 -14.45200 -20.64000 1.000 18.70751 429 LYS A CA 1
ATOM 6446 C C . LYS A 1 429 ? -25.59800 -14.24200 -20.11500 1.000 22.74483 429 LYS A C 1
ATOM 6447 O O . LYS A 1 429 ? -26.57400 -14.40500 -20.85800 1.000 23.21331 429 LYS A O 1
ATOM 6466 N N . ASP A 1 430 ? -25.70200 -13.90400 -18.83300 1.000 22.10528 430 ASP A N 1
ATOM 6467 C CA . ASP A 1 430 ? -26.96500 -13.65500 -18.15700 1.000 21.09727 430 ASP A CA 1
ATOM 6468 C C . ASP A 1 430 ? -27.08200 -12.17700 -17.79900 1.000 22.05001 430 ASP A C 1
ATOM 6469 O O . ASP A 1 430 ? -26.08800 -11.44700 -17.74900 1.000 26.85059 430 ASP A O 1
ATOM 6478 N N . GLY A 1 431 ? -28.30600 -11.75100 -17.50400 1.000 25.96627 431 GLY A N 1
ATOM 6479 C CA . GLY A 1 431 ? -28.54900 -10.37800 -17.11000 1.000 25.56886 431 GLY A CA 1
ATOM 6480 C C . GLY A 1 431 ? -28.72800 -9.46900 -18.30500 1.000 30.90371 431 GLY A C 1
ATOM 6481 O O . GLY A 1 431 ? -29.35300 -9.86400 -19.29200 1.000 28.78240 431 GLY A O 1
ATOM 6485 N N . ASP A 1 432 ? -28.18900 -8.25400 -18.23400 1.000 28.16390 432 ASP A N 1
ATOM 6486 C CA . ASP A 1 432 ? -28.24400 -7.35800 -19.38000 1.000 32.62496 432 ASP A CA 1
ATOM 6487 C C . ASP A 1 432 ? -27.48200 -7.96100 -20.55500 1.000 35.21212 432 ASP A C 1
ATOM 6488 O O . ASP A 1 432 ? -26.41100 -8.55300 -20.38700 1.000 31.84329 432 ASP A O 1
ATOM 6497 N N . ASP A 1 433 ? -28.03800 -7.79100 -21.75800 1.000 31.28533 433 ASP A N 1
ATOM 6498 C CA . ASP A 1 433 ? -27.44200 -8.30900 -22.99000 1.000 28.32182 433 ASP A CA 1
ATOM 6499 C C . ASP A 1 433 ? -27.25100 -9.82300 -22.92800 1.000 27.12957 433 ASP A C 1
ATOM 6500 O O . ASP A 1 433 ? -26.31200 -10.36700 -23.51400 1.000 30.01676 433 ASP A O 1
ATOM 6509 N N . ALA A 1 434 ? -28.14000 -10.51600 -22.21800 1.000 28.10600 434 ALA A N 1
ATOM 6510 C CA . ALA A 1 434 ? -28.03400 -11.96300 -22.10700 1.000 27.82176 434 ALA A CA 1
ATOM 6511 C C . ALA A 1 434 ? -27.97000 -12.58900 -23.49500 1.000 32.11701 434 ALA A C 1
ATOM 6512 O O . ALA A 1 434 ? -28.57700 -12.09900 -24.45500 1.000 28.25339 434 ALA A O 1
ATOM 6519 N N . LYS A 1 435 ? -27.21200 -13.67800 -23.60800 1.000 24.05552 435 LYS A N 1
ATOM 6520 C CA . LYS A 1 435 ? -27.13100 -14.37300 -24.88600 1.000 23.59493 435 LYS A CA 1
ATOM 6521 C C . LYS A 1 435 ? -26.51500 -15.75100 -24.70200 1.000 24.58453 435 LYS A C 1
ATOM 6522 O O . LYS A 1 435 ? -25.59800 -15.92900 -23.89600 1.000 25.17144 435 LYS A O 1
ATOM 6541 N N . TYR A 1 436 ? -27.04400 -16.71300 -25.45200 1.000 23.74758 436 TYR A N 1
ATOM 6542 C CA . TYR A 1 436 ? -26.48000 -18.05200 -25.52400 1.000 24.06868 436 TYR A CA 1
ATOM 6543 C C . TYR A 1 436 ? -25.16600 -18.03200 -26.29300 1.000 22.39479 436 TYR A C 1
ATOM 6544 O O . TYR A 1 436 ? -25.03300 -17.33200 -27.30000 1.000 25.49516 436 TYR A O 1
ATOM 6562 N N . LEU A 1 437 ? -24.19000 -18.81300 -25.82400 1.000 21.61049 437 LEU A N 1
ATOM 6563 C CA . LEU A 1 437 ? -22.86900 -18.82500 -26.44800 1.000 20.48140 437 LEU A CA 1
ATOM 6564 C C . LEU A 1 437 ? -22.50900 -20.18200 -27.04300 1.000 20.39718 437 LEU A C 1
ATOM 6565 O O . LEU A 1 437 ? -22.22800 -20.25400 -28.24300 1.000 21.39204 437 LEU A O 1
ATOM 6581 N N . PHE A 1 438 ? -22.49500 -21.25900 -26.26100 1.000 18.27061 438 PHE A N 1
ATOM 6582 C CA . PHE A 1 438 ? -22.27200 -22.59200 -26.81400 1.000 17.48894 438 PHE A CA 1
ATOM 6583 C C . PHE A 1 438 ? -22.70200 -23.62200 -25.77600 1.000 16.14404 438 PHE A C 1
ATOM 6584 O O . PHE A 1 438 ? -23.11900 -23.27100 -24.67000 1.000 18.87332 438 PHE A O 1
ATOM 6601 N N . ASP A 1 439 ? -22.62700 -24.90600 -26.14400 1.000 17.71528 439 ASP A N 1
ATOM 6602 C CA . ASP A 1 439 ? -23.26000 -25.93800 -25.32800 1.000 16.04140 439 ASP A CA 1
ATOM 6603 C C . ASP A 1 439 ? -22.42200 -27.21200 -25.28200 1.000 17.49420 439 ASP A C 1
ATOM 6604 O O . ASP A 1 439 ? -21.37200 -27.33000 -25.92200 1.000 17.07836 439 ASP A O 1
ATOM 6613 N N . ASN A 1 440 ? -22.91200 -28.16900 -24.48900 1.000 16.50724 440 ASN A N 1
ATOM 6614 C CA . ASN A 1 440 ? -22.12300 -29.33300 -24.08700 1.000 17.15732 440 ASN A CA 1
ATOM 6615 C C . ASN A 1 440 ? -23.11400 -30.42700 -23.67000 1.000 19.00228 440 ASN A C 1
ATOM 6616 O O . ASN A 1 440 ? -23.55500 -30.47100 -22.52300 1.000 17.04941 440 ASN A O 1
ATOM 6627 N N . LYS A 1 441 ? -23.45400 -31.29000 -24.62400 1.000 16.18089 441 LYS A N 1
ATOM 6628 C CA A LYS A 1 441 ? -24.37300 -32.38600 -24.35700 0.550 17.95742 441 LYS A CA 1
ATOM 6629 C CA B LYS A 1 441 ? -24.37400 -32.38700 -24.35800 0.450 17.40472 441 LYS A CA 1
ATOM 6630 C C . LYS A 1 441 ? -23.76500 -33.36700 -23.36200 1.000 15.55713 441 LYS A C 1
ATOM 6631 O O . LYS A 1 441 ? -22.56700 -33.65700 -23.40600 1.000 16.92835 441 LYS A O 1
ATOM 6666 N N . PHE A 1 442 ? -24.60000 -33.88500 -22.45900 1.000 17.64685 442 PHE A N 1
ATOM 6667 C CA . PHE A 1 442 ? -24.15200 -34.90500 -21.51700 1.000 17.02573 442 PHE A CA 1
ATOM 6668 C C . PHE A 1 442 ? -25.35200 -35.68100 -20.99500 1.000 19.01017 442 PHE A C 1
ATOM 6669 O O . PHE A 1 442 ? -26.49700 -35.23600 -21.09900 1.000 20.83934 442 PHE A O 1
ATOM 6686 N N . ASN A 1 443 ? -25.06600 -36.85700 -20.43400 1.000 19.31021 443 ASN A N 1
ATOM 6687 C CA . ASN A 1 443 ? -26.11900 -37.75200 -19.96800 1.000 18.17323 443 ASN A CA 1
ATOM 6688 C C . ASN A 1 443 ? -26.79600 -37.17600 -18.72900 1.000 20.51299 443 ASN A C 1
ATOM 6689 O O . ASN A 1 443 ? -26.15200 -36.97900 -17.69300 1.000 23.21857 443 ASN A O 1
ATOM 6700 N N . ILE A 1 444 ? -28.09800 -36.92900 -18.83100 1.000 21.45520 444 ILE A N 1
ATOM 6701 C CA . ILE A 1 444 ? -28.89900 -36.38000 -17.74000 1.000 24.07394 444 ILE A CA 1
ATOM 6702 C C . ILE A 1 444 ? -29.15400 -37.48000 -16.71600 1.000 29.02453 444 ILE A C 1
ATOM 6703 O O . ILE A 1 444 ? -29.49000 -38.61200 -17.09800 1.000 23.52124 444 ILE A O 1
ATOM 6719 N N . PRO A 1 445 ? -29.01700 -37.20300 -15.41800 1.000 22.10528 445 PRO A N 1
ATOM 6720 C CA . PRO A 1 445 ? -29.24900 -38.25700 -14.41900 1.000 23.20541 445 PRO A CA 1
ATOM 6721 C C . PRO A 1 445 ? -30.72600 -38.60700 -14.31800 1.000 26.02154 445 PRO A C 1
ATOM 6722 O O . PRO A 1 445 ? -31.58500 -37.72900 -14.20800 1.000 29.59302 445 PRO A O 1
ATOM 6733 N N . ALA A 1 446 ? -31.01400 -39.90900 -14.34100 1.000 27.98230 446 ALA A N 1
ATOM 6734 C CA . ALA A 1 446 ? -32.39200 -40.35900 -14.19000 1.000 35.63585 446 ALA A CA 1
ATOM 6735 C C . ALA A 1 446 ? -32.96200 -39.97900 -12.83000 1.000 32.01963 446 ALA A C 1
ATOM 6736 O O . ALA A 1 446 ? -34.16800 -39.73200 -12.71300 1.000 33.02501 446 ALA A O 1
ATOM 6743 N N . ASP A 1 447 ? -32.12700 -39.92600 -11.79200 1.000 24.67664 447 ASP A N 1
ATOM 6744 C CA . ASP A 1 447 ? -32.59800 -39.61200 -10.44900 1.000 28.83240 447 ASP A CA 1
ATOM 6745 C C . ASP A 1 447 ? -32.56100 -38.11800 -10.14400 1.000 28.09021 447 ASP A C 1
ATOM 6746 O O . ASP A 1 447 ? -32.79300 -37.72300 -8.99700 1.000 30.27468 447 ASP A O 1
ATOM 6755 N N . ASN A 1 448 ? -32.27400 -37.28600 -11.14300 1.000 27.19010 448 ASN A N 1
ATOM 6756 C CA . ASN A 1 448 ? -32.32700 -35.83100 -11.03900 1.000 25.24250 448 ASN A CA 1
ATOM 6757 C C . ASN A 1 448 ? -31.32000 -35.26500 -10.04500 1.000 30.91160 448 ASN A C 1
ATOM 6758 O O . ASN A 1 448 ? -31.49000 -34.14000 -9.56500 1.000 28.06389 448 ASN A O 1
ATOM 6769 N N . GLU A 1 449 ? -30.26100 -36.00400 -9.73500 1.000 26.45317 449 GLU A N 1
ATOM 6770 C CA . GLU A 1 449 ? -29.23500 -35.54200 -8.81100 1.000 27.66911 449 GLU A CA 1
ATOM 6771 C C . GLU A 1 449 ? -27.97400 -35.17400 -9.58000 1.000 22.30267 449 GLU A C 1
ATOM 6772 O O . GLU A 1 449 ? -27.45300 -35.98400 -10.35600 1.000 22.17634 449 GLU A O 1
ATOM 6784 N N . TYR A 1 450 ? -27.47700 -33.96000 -9.34300 1.000 22.06054 450 TYR A N 1
ATOM 6785 C CA . TYR A 1 450 ? -26.32100 -33.40800 -10.04300 1.000 19.87344 450 TYR A CA 1
ATOM 6786 C C . TYR A 1 450 ? -25.22400 -33.14000 -9.01900 1.000 25.87942 450 TYR A C 1
ATOM 6787 O O . TYR A 1 450 ? -25.34300 -32.22200 -8.20100 1.000 24.93194 450 TYR A O 1
ATOM 6805 N N . ARG A 1 451 ? -24.16500 -33.94500 -9.06200 1.000 23.29227 451 ARG A N 1
ATOM 6806 C CA . ARG A 1 451 ? -23.01200 -33.79800 -8.18000 1.000 20.24716 451 ARG A CA 1
ATOM 6807 C C . ARG A 1 451 ? -21.95900 -32.99500 -8.93400 1.000 20.27612 451 ARG A C 1
ATOM 6808 O O . ARG A 1 451 ? -21.32300 -33.50800 -9.86000 1.000 20.03398 451 ARG A O 1
ATOM 6829 N N . VAL A 1 452 ? -21.78400 -31.73400 -8.54400 1.000 20.48403 452 VAL A N 1
ATOM 6830 C CA . VAL A 1 452 ? -21.03800 -30.75900 -9.32800 1.000 18.58118 452 VAL A CA 1
ATOM 6831 C C . VAL A 1 452 ? -19.71300 -30.44900 -8.64900 1.000 23.50282 452 VAL A C 1
ATOM 6832 O O . VAL A 1 452 ? -19.65900 -30.23500 -7.43300 1.000 22.33952 452 VAL A O 1
ATOM 6845 N N . THR A 1 453 ? -18.64500 -30.41800 -9.44500 1.000 20.94462 453 THR A N 1
ATOM 6846 C CA . THR A 1 453 ? -17.34400 -29.93100 -9.00800 1.000 24.55031 453 THR A CA 1
ATOM 6847 C C . THR A 1 453 ? -16.79300 -28.98400 -10.06500 1.000 26.34790 453 THR A C 1
ATOM 6848 O O . THR A 1 453 ? -16.86000 -29.27500 -11.26400 1.000 23.32911 453 THR A O 1
ATOM 6859 N N . ILE A 1 454 ? -16.26000 -27.84800 -9.61900 1.000 17.89951 454 ILE A N 1
ATOM 6860 C CA . ILE A 1 454 ? -15.66900 -26.85400 -10.50500 1.000 19.90239 454 ILE A CA 1
ATOM 6861 C C . ILE A 1 454 ? -14.27000 -26.53500 -10.00000 1.000 22.59745 454 ILE A C 1
ATOM 6862 O O . ILE A 1 454 ? -14.09700 -26.16500 -8.83300 1.000 23.55019 454 ILE A O 1
ATOM 6878 N N . TYR A 1 455 ? -13.27800 -26.67000 -10.87400 1.000 18.87068 455 TYR A N 1
ATOM 6879 C CA . TYR A 1 455 ? -11.88900 -26.36100 -10.56100 1.000 20.91830 455 TYR A CA 1
ATOM 6880 C C . TYR A 1 455 ? -11.46900 -25.14100 -11.36500 1.000 21.48679 455 TYR A C 1
ATOM 6881 O O . TYR A 1 455 ? -11.63700 -25.11400 -12.58800 1.000 20.06556 455 TYR A O 1
ATOM 6899 N N . SER A 1 456 ? -10.93500 -24.13300 -10.67700 1.000 23.20278 456 SER A N 1
ATOM 6900 C CA . SER A 1 456 ? -10.59500 -22.87000 -11.30800 1.000 20.99199 456 SER A CA 1
ATOM 6901 C C . SER A 1 456 ? -9.15000 -22.48400 -11.02700 1.000 21.28939 456 SER A C 1
ATOM 6902 O O . SER A 1 456 ? -8.55800 -22.88300 -10.01900 1.000 21.11569 456 SER A O 1
ATOM 6910 N N . ASP A 1 457 ? -8.60500 -21.69300 -11.95700 1.000 20.48140 457 ASP A N 1
ATOM 6911 C CA . ASP A 1 457 ? -7.25400 -21.15000 -11.86600 1.000 20.61037 457 ASP A CA 1
ATOM 6912 C C . ASP A 1 457 ? -7.34500 -19.77600 -12.52300 1.000 17.42841 457 ASP A C 1
ATOM 6913 O O . ASP A 1 457 ? -7.28100 -19.67900 -13.75500 1.000 19.97871 457 ASP A O 1
ATOM 6922 N N . GLN A 1 458 ? -7.53400 -18.73300 -11.71100 1.000 24.31871 458 GLN A N 1
ATOM 6923 C CA . GLN A 1 458 ? -7.83600 -17.40900 -12.24500 1.000 24.76086 458 GLN A CA 1
ATOM 6924 C C . GLN A 1 458 ? -9.00900 -17.52600 -13.21700 1.000 23.17383 458 GLN A C 1
ATOM 6925 O O . GLN A 1 458 ? -10.09500 -17.97200 -12.82800 1.000 21.04989 458 GLN A O 1
ATOM 6939 N N . SER A 1 459 ? -8.79700 -17.17700 -14.48400 1.000 23.41597 459 SER A N 1
ATOM 6940 C CA . SER A 1 459 ? -9.87600 -17.07700 -15.46000 1.000 22.60534 459 SER A CA 1
ATOM 6941 C C . SER A 1 459 ? -10.19900 -18.38200 -16.18500 1.000 21.12885 459 SER A C 1
ATOM 6942 O O . SER A 1 459 ? -11.03500 -18.36800 -17.09700 1.000 21.00778 459 SER A O 1
ATOM 6950 N N . VAL A 1 460 ? -9.57000 -19.49700 -15.82800 1.000 19.86817 460 VAL A N 1
ATOM 6951 C CA . VAL A 1 460 ? -9.79700 -20.78200 -16.48400 1.000 17.00467 460 VAL A CA 1
ATOM 6952 C C . VAL A 1 460 ? -10.45200 -21.72300 -15.48200 1.000 20.72091 460 VAL A C 1
ATOM 6953 O O . VAL A 1 460 ? -9.97700 -21.85500 -14.34900 1.000 19.70236 460 VAL A O 1
ATOM 6966 N N . CYS A 1 461 ? -11.53200 -22.38400 -15.89100 1.000 21.82630 461 CYS A N 1
ATOM 6967 C CA . CYS A 1 461 ? -12.16800 -23.35300 -15.00800 1.000 20.27875 461 CYS A CA 1
ATOM 6968 C C . CYS A 1 461 ? -12.75300 -24.49600 -15.82200 1.000 19.65499 461 CYS A C 1
ATOM 6969 O O . CYS A 1 461 ? -13.02600 -24.35900 -17.01700 1.000 19.56550 461 CYS A O 1
ATOM 6977 N N . VAL A 1 462 ? -12.89600 -25.64600 -15.16600 1.000 18.84963 462 VAL A N 1
ATOM 6978 C CA . VAL A 1 462 ? -13.58900 -26.79100 -15.74000 1.000 18.24166 462 VAL A CA 1
ATOM 6979 C C . VAL A 1 462 ? -14.67800 -27.23700 -14.77300 1.000 20.86303 462 VAL A C 1
ATOM 6980 O O . VAL A 1 462 ? -14.42500 -27.40100 -13.57400 1.000 18.96280 462 VAL A O 1
ATOM 6993 N N . THR A 1 463 ? -15.87800 -27.44700 -15.30200 1.000 15.90980 463 THR A N 1
ATOM 6994 C CA . THR A 1 463 ? -17.03200 -27.90000 -14.53800 1.000 19.75237 463 THR A CA 1
ATOM 6995 C C . THR A 1 463 ? -17.29600 -29.36900 -14.84000 1.000 19.87080 463 THR A C 1
ATOM 6996 O O . THR A 1 463 ? -17.39900 -29.75700 -16.00900 1.000 17.51263 463 THR A O 1
ATOM 7007 N N . TYR A 1 464 ? -17.39400 -30.18100 -13.78700 1.000 18.70487 464 TYR A N 1
ATOM 7008 C CA . TYR A 1 464 ? -17.64400 -31.61100 -13.90900 1.000 18.43379 464 TYR A CA 1
ATOM 7009 C C . TYR A 1 464 ? -18.93000 -31.97900 -13.18200 1.000 20.97357 464 TYR A C 1
ATOM 7010 O O . TYR A 1 464 ? -19.16800 -31.51800 -12.06000 1.000 21.95526 464 TYR A O 1
ATOM 7028 N N . ILE A 1 465 ? -19.74800 -32.82700 -13.80900 1.000 18.05216 465 ILE A N 1
ATOM 7029 C CA . ILE A 1 465 ? -20.98700 -33.29600 -13.19400 1.000 19.01807 465 ILE A CA 1
ATOM 7030 C C . ILE A 1 465 ? -21.12200 -34.79800 -13.41100 1.000 19.40759 465 ILE A C 1
ATOM 7031 O O . ILE A 1 465 ? -21.13600 -35.26700 -14.55400 1.000 18.73383 465 ILE A O 1
ATOM 7047 N N . ASN A 1 466 ? -21.22700 -35.54700 -12.31400 1.000 18.83121 466 ASN A N 1
ATOM 7048 C CA . ASN A 1 466 ? -21.61600 -36.95800 -12.32700 1.000 18.96543 466 ASN A CA 1
ATOM 7049 C C . ASN A 1 466 ? -20.69900 -37.83400 -13.17800 1.000 20.54457 466 ASN A C 1
ATOM 7050 O O . ASN A 1 466 ? -21.11700 -38.89400 -13.65400 1.000 21.74734 466 ASN A O 1
ATOM 7061 N N . ASP A 1 467 ? -19.44100 -37.44400 -13.36600 1.000 20.12347 467 ASP A N 1
ATOM 7062 C CA . ASP A 1 467 ? -18.52900 -38.18000 -14.24300 1.000 21.65523 467 ASP A CA 1
ATOM 7063 C C . ASP A 1 467 ? -19.07700 -38.27400 -15.66600 1.000 23.02908 467 ASP A C 1
ATOM 7064 O O . ASP A 1 467 ? -18.70900 -39.17800 -16.42700 1.000 20.16294 467 ASP A O 1
ATOM 7073 N N . GLN A 1 468 ? -19.96400 -37.34300 -16.02600 1.000 19.89712 468 GLN A N 1
ATOM 7074 C CA . GLN A 1 468 ? -20.57100 -37.28700 -17.34900 1.000 18.38115 468 GLN A CA 1
ATOM 7075 C C . GLN A 1 468 ? -20.23300 -35.98500 -18.06200 1.000 21.29203 468 GLN A C 1
ATOM 7076 O O . GLN A 1 468 ? -19.68700 -36.01900 -19.16900 1.000 22.41058 468 GLN A O 1
ATOM 7090 N N . LEU A 1 469 ? -20.53100 -34.83500 -17.46200 1.000 17.50999 469 LEU A N 1
ATOM 7091 C CA . LEU A 1 469 ? -20.18700 -33.56100 -18.07300 1.000 17.87846 469 LEU A CA 1
ATOM 7092 C C . LEU A 1 469 ? -18.75300 -33.17200 -17.73100 1.000 16.77306 469 LEU A C 1
ATOM 7093 O O . LEU A 1 469 ? -18.31300 -33.30200 -16.58600 1.000 17.19417 469 LEU A O 1
ATOM 7109 N N . SER A 1 470 ? -18.02500 -32.69600 -18.74000 1.000 17.43104 470 SER A N 1
ATOM 7110 C CA . SER A 1 470 ? -16.74800 -32.00500 -18.56200 1.000 16.84676 470 SER A CA 1
ATOM 7111 C C . SER A 1 470 ? -16.79200 -30.76000 -19.44400 1.000 17.77582 470 SER A C 1
ATOM 7112 O O . SER A 1 470 ? -16.82100 -30.87000 -20.67400 1.000 17.85214 470 SER A O 1
ATOM 7120 N N . PHE A 1 471 ? -16.78100 -29.57900 -18.82500 1.000 17.05994 471 PHE A N 1
ATOM 7121 C CA . PHE A 1 471 ? -17.08800 -28.31900 -19.50800 1.000 17.45472 471 PHE A CA 1
ATOM 7122 C C . PHE A 1 471 ? -16.04300 -27.27100 -19.14000 1.000 18.54433 471 PHE A C 1
ATOM 7123 O O . PHE A 1 471 ? -16.12600 -26.65400 -18.07600 1.000 18.58644 471 PHE A O 1
ATOM 7140 N N . THR A 1 472 ? -15.07200 -27.06000 -20.02500 1.000 16.23616 472 THR A N 1
ATOM 7141 C CA . THR A 1 472 ? -14.07600 -26.01500 -19.82800 1.000 17.22575 472 THR A CA 1
ATOM 7142 C C . THR A 1 472 ? -14.64700 -24.66000 -20.22700 1.000 15.02812 472 THR A C 1
ATOM 7143 O O . THR A 1 472 ? -15.39100 -24.55100 -21.20700 1.000 17.40472 472 THR A O 1
ATOM 7154 N N . ASN A 1 473 ? -14.28800 -23.62200 -19.47100 1.000 17.64948 473 ASN A N 1
ATOM 7155 C CA . ASN A 1 473 ? -14.72200 -22.27700 -19.80900 1.000 17.60211 473 ASN A CA 1
ATOM 7156 C C . ASN A 1 473 ? -13.65400 -21.25900 -19.43900 1.000 17.84424 473 ASN A C 1
ATOM 7157 O O . ASN A 1 473 ? -12.91000 -21.43100 -18.47100 1.000 19.17862 473 ASN A O 1
ATOM 7168 N N . ARG A 1 474 ? -13.59000 -20.19700 -20.24000 1.000 16.85992 474 ARG A N 1
ATOM 7169 C CA . ARG A 1 474 ? -12.84300 -18.99400 -19.90500 1.000 17.38103 474 ARG A CA 1
ATOM 7170 C C . ARG A 1 474 ? -13.81500 -18.02400 -19.24200 1.000 19.95766 474 ARG A C 1
ATOM 7171 O O . ARG A 1 474 ? -14.79800 -17.60100 -19.86500 1.000 18.76541 474 ARG A O 1
ATOM 7192 N N . ILE A 1 475 ? -13.56500 -17.70100 -17.97200 1.000 19.84975 475 ILE A N 1
ATOM 7193 C CA . ILE A 1 475 ? -14.39900 -16.75700 -17.24000 1.000 20.37350 475 ILE A CA 1
ATOM 7194 C C . ILE A 1 475 ? -13.49100 -15.73800 -16.56500 1.000 20.76302 475 ILE A C 1
ATOM 7195 O O . ILE A 1 475 ? -13.13500 -15.88700 -15.38800 1.000 22.17634 475 ILE A O 1
ATOM 7211 N N . TYR A 1 476 ? -13.10000 -14.70200 -17.30400 1.000 21.38414 476 TYR A N 1
ATOM 7212 C CA . TYR A 1 476 ? -12.29000 -13.64200 -16.72000 1.000 23.02381 476 TYR A CA 1
ATOM 7213 C C . TYR A 1 476 ? -13.01000 -13.05300 -15.51600 1.000 24.24501 476 TYR A C 1
ATOM 7214 O O . TYR A 1 476 ? -14.21300 -12.78000 -15.56600 1.000 22.30267 476 TYR A O 1
ATOM 7232 N N . GLN A 1 477 ? -12.26800 -12.88500 -14.42500 1.000 24.08183 477 GLN A N 1
ATOM 7233 C CA . GLN A 1 477 ? -12.73100 -12.23500 -13.20500 1.000 25.02142 477 GLN A CA 1
ATOM 7234 C C . GLN A 1 477 ? -13.69600 -13.08700 -12.39300 1.000 26.45580 477 GLN A C 1
ATOM 7235 O O . GLN A 1 477 ? -14.37100 -12.56600 -11.50000 1.000 25.10827 477 GLN A O 1
ATOM 7249 N N . MET A 1 478 ? -13.78200 -14.39400 -12.65000 1.000 23.06856 478 MET A N 1
ATOM 7250 C CA . MET A 1 478 ? -14.47100 -15.24700 -11.68900 1.000 23.62389 478 MET A CA 1
ATOM 7251 C C . MET A 1 478 ? -13.74800 -15.22200 -10.34800 1.000 24.88193 478 MET A C 1
ATOM 7252 O O . MET A 1 478 ? -14.38400 -15.33500 -9.29400 1.000 26.17419 478 MET A O 1
ATOM 7266 N N . GLN A 1 479 ? -12.42900 -15.03800 -10.37000 1.000 25.27408 479 GLN A N 1
ATOM 7267 C CA . GLN A 1 479 ? -11.65800 -14.96900 -9.13600 1.000 27.71122 479 GLN A CA 1
ATOM 7268 C C . GLN A 1 479 ? -11.98100 -13.69200 -8.37100 1.000 28.32971 479 GLN A C 1
ATOM 7269 O O . GLN A 1 479 ? -12.21600 -12.63600 -8.96600 1.000 29.15876 479 GLN A O 1
ATOM 7283 N N . LYS A 1 480 ? -11.98800 -13.79500 -7.04600 1.000 24.67401 480 LYS A N 1
ATOM 7284 C CA . LYS A 1 480 ? -12.21300 -12.65400 -6.17000 1.000 27.92703 480 LYS A CA 1
ATOM 7285 C C . LYS A 1 480 ? -13.57000 -12.00300 -6.41400 1.000 35.90957 480 LYS A C 1
ATOM 7286 O O . LYS A 1 480 ? -13.74700 -10.80700 -6.17200 1.000 32.13280 480 LYS A O 1
ATOM 7305 N N . ASN A 1 481 ? -14.54800 -12.77200 -6.86700 1.000 29.87200 481 ASN A N 1
ATOM 7306 C CA . ASN A 1 481 ? -15.89700 -12.26000 -7.03600 1.000 27.31380 481 ASN A CA 1
ATOM 7307 C C . ASN A 1 481 ? -16.90300 -13.28900 -6.55300 1.000 29.41142 481 ASN A C 1
ATOM 7308 O O . ASN A 1 481 ? -16.60700 -14.48900 -6.51300 1.000 29.04822 481 ASN A O 1
ATOM 7319 N N . PRO A 1 482 ? -18.09900 -12.84700 -6.16700 1.000 27.47171 482 PRO A N 1
ATOM 7320 C CA . PRO A 1 482 ? -19.12400 -13.79900 -5.72700 1.000 28.91399 482 PRO A CA 1
ATOM 7321 C C . PRO A 1 482 ? -19.51800 -14.73900 -6.85600 1.000 30.82475 482 PRO A C 1
ATOM 7322 O O . PRO A 1 482 ? -19.30300 -14.46600 -8.03800 1.000 27.76912 482 PRO A O 1
ATOM 7333 N N . TRP A 1 483 ? -20.09100 -15.87200 -6.46900 1.000 26.95850 483 TRP A N 1
ATOM 7334 C CA . TRP A 1 483 ? -20.68000 -16.82900 -7.39200 1.000 23.79496 483 TRP A CA 1
ATOM 7335 C C . TRP A 1 483 ? -22.07900 -17.14800 -6.88100 1.000 22.34742 483 TRP A C 1
ATOM 7336 O O . TRP A 1 483 ? -22.44800 -16.79900 -5.75600 1.000 26.61898 483 TRP A O 1
ATOM 7357 N N . SER A 1 484 ? -22.86600 -17.82200 -7.71100 1.000 24.69243 484 SER A N 1
ATOM 7358 C CA . SER A 1 484 ? -24.29100 -17.89800 -7.43700 1.000 24.25028 484 SER A CA 1
ATOM 7359 C C . SER A 1 484 ? -24.88900 -19.12700 -8.09600 1.000 28.08758 484 SER A C 1
ATOM 7360 O O . SER A 1 484 ? -24.35200 -19.64800 -9.07400 1.000 24.49767 484 SER A O 1
ATOM 7368 N N . LEU A 1 485 ? -25.99500 -19.59200 -7.52600 1.000 26.22946 485 LEU A N 1
ATOM 7369 C CA . LEU A 1 485 ? -26.81100 -20.64800 -8.10300 1.000 24.57137 485 LEU A CA 1
ATOM 7370 C C . LEU A 1 485 ? -28.21100 -20.08900 -8.31700 1.000 26.23209 485 LEU A C 1
ATOM 7371 O O . LEU A 1 485 ? -28.68500 -19.25300 -7.54100 1.000 28.64817 485 LEU A O 1
ATOM 7387 N N . CYS A 1 486 ? -28.86600 -20.53200 -9.38700 1.000 24.14763 486 CYS A N 1
ATOM 7388 C CA . CYS A 1 486 ? -30.18900 -20.01600 -9.70700 1.000 22.81063 486 CYS A CA 1
ATOM 7389 C C . CYS A 1 486 ? -31.01600 -21.10800 -10.36700 1.000 27.56120 486 CYS A C 1
ATOM 7390 O O . CYS A 1 486 ? -30.48600 -22.10800 -10.85800 1.000 23.38965 486 CYS A O 1
ATOM 7398 N N . CYS A 1 487 ? -32.33100 -20.90200 -10.36700 1.000 24.66085 487 CYS A N 1
ATOM 7399 C CA . CYS A 1 487 ? -33.26600 -21.79100 -11.04100 1.000 25.36620 487 CYS A CA 1
ATOM 7400 C C . CYS A 1 487 ? -33.97000 -21.00900 -12.13900 1.000 25.78467 487 CYS A C 1
ATOM 7401 O O . CYS A 1 487 ? -34.60100 -19.98000 -11.86700 1.000 24.35292 487 CYS A O 1
ATOM 7409 N N . TYR A 1 488 ? -33.85400 -21.49600 -13.37500 1.000 22.75010 488 TYR A N 1
ATOM 7410 C CA . TYR A 1 488 ? -34.55300 -20.89400 -14.50100 1.000 23.92655 488 TYR A CA 1
ATOM 7411 C C . TYR A 1 488 ? -35.91700 -21.52300 -14.75300 1.000 22.84748 488 TYR A C 1
ATOM 7412 O O . TYR A 1 488 ? -36.84100 -20.83300 -15.20300 1.000 29.76936 488 TYR A O 1
ATOM 7430 N N . LYS A 1 489 ? -36.05600 -22.82200 -14.49700 1.000 24.83982 489 LYS A N 1
ATOM 7431 C CA . LYS A 1 489 ? -37.26900 -23.56000 -14.82600 1.000 24.65296 489 LYS A CA 1
ATOM 7432 C C . LYS A 1 489 ? -37.41800 -24.70700 -13.84100 1.000 23.36070 489 LYS A C 1
ATOM 7433 O O . LYS A 1 489 ? -36.46100 -25.45200 -13.61000 1.000 25.11354 489 LYS A O 1
ATOM 7452 N N . GLY A 1 490 ? -38.60300 -24.83400 -13.25900 1.000 23.17646 490 GLY A N 1
ATOM 7453 C CA . GLY A 1 490 ? -38.86700 -25.90400 -12.31000 1.000 28.35866 490 GLY A CA 1
ATOM 7454 C C . GLY A 1 490 ? -38.49600 -25.50300 -10.89400 1.000 26.62688 490 GLY A C 1
ATOM 7455 O O . GLY A 1 490 ? -38.85100 -24.41700 -10.43800 1.000 27.72174 490 GLY A O 1
ATOM 7459 N N . GLU A 1 491 ? -37.77900 -26.38700 -10.20000 1.000 26.31631 491 GLU A N 1
ATOM 7460 C CA . GLU A 1 491 ? -37.39100 -26.15100 -8.81600 1.000 23.93971 491 GLU A CA 1
ATOM 7461 C C . GLU A 1 491 ? -36.19400 -27.03200 -8.49300 1.000 28.43762 491 GLU A C 1
ATOM 7462 O O . GLU A 1 491 ? -36.11300 -28.17000 -8.96200 1.000 30.63788 491 GLU A O 1
ATOM 7474 N N . ILE A 1 492 ? -35.27000 -26.50300 -7.69300 1.000 24.47136 492 ILE A N 1
ATOM 7475 C CA . ILE A 1 492 ? -34.06500 -27.23400 -7.33000 1.000 22.17898 492 ILE A CA 1
ATOM 7476 C C . ILE A 1 492 ? -33.82100 -27.12100 -5.83500 1.000 29.42195 492 ILE A C 1
ATOM 7477 O O . ILE A 1 492 ? -34.21400 -26.14300 -5.19300 1.000 28.37709 492 ILE A O 1
ATOM 7493 N N . THR A 1 493 ? -33.14000 -28.12600 -5.28800 1.000 28.01389 493 THR A N 1
ATOM 7494 C CA . THR A 1 493 ? -32.62400 -28.07800 -3.92700 1.000 24.93720 493 THR A CA 1
ATOM 7495 C C . THR A 1 493 ? -31.10900 -28.22200 -3.97900 1.000 30.23784 493 THR A C 1
ATOM 7496 O O . THR A 1 493 ? -30.59100 -29.21200 -4.51100 1.000 28.61659 493 THR A O 1
ATOM 7507 N N . VAL A 1 494 ? -30.41000 -27.24000 -3.41500 1.000 29.25088 494 VAL A N 1
ATOM 7508 C CA . VAL A 1 494 ? -28.95400 -27.20400 -3.36900 1.000 28.44288 494 VAL A CA 1
ATOM 7509 C C . VAL A 1 494 ? -28.50800 -27.65800 -1.98700 1.000 26.07418 494 VAL A C 1
ATOM 7510 O O . VAL A 1 494 ? -29.04900 -27.20200 -0.97100 1.000 28.67712 494 VAL A O 1
ATOM 7523 N N . SER A 1 495 ? -27.51100 -28.54100 -1.94500 1.000 29.66145 495 SER A N 1
ATOM 7524 C CA . SER A 1 495 ? -27.00300 -29.07400 -0.69100 1.000 34.66468 495 SER A CA 1
ATOM 7525 C C . SER A 1 495 ? -25.48600 -29.18000 -0.75500 1.000 30.80369 495 SER A C 1
ATOM 7526 O O . SER A 1 495 ? -24.88700 -29.17700 -1.83300 1.000 28.66133 495 SER A O 1
ATOM 7534 N N . ASP A 1 496 ? -24.86800 -29.25000 0.42600 1.000 29.26404 496 ASP A N 1
ATOM 7535 C CA . ASP A 1 496 ? -23.47200 -29.67000 0.55500 1.000 29.49038 496 ASP A CA 1
ATOM 7536 C C . ASP A 1 496 ? -22.52400 -28.74200 -0.20400 1.000 30.60893 496 ASP A C 1
ATOM 7537 O O . ASP A 1 496 ? -21.62100 -29.18400 -0.91600 1.000 28.71660 496 ASP A O 1
ATOM 7546 N N . VAL A 1 497 ? -22.71600 -27.43900 -0.02200 1.000 28.45868 497 VAL A N 1
ATOM 7547 C CA . VAL A 1 497 ? -21.90700 -26.44200 -0.71800 1.000 29.74830 497 VAL A CA 1
ATOM 7548 C C . VAL A 1 497 ? -20.56700 -26.30100 -0.00500 1.000 37.63609 497 VAL A C 1
ATOM 7549 O O . VAL A 1 497 ? -20.51600 -25.98900 1.19000 1.000 32.62496 497 VAL A O 1
ATOM 7562 N N . GLN A 1 498 ? -19.47800 -26.51500 -0.74200 1.000 30.79843 498 GLN A N 1
ATOM 7563 C CA . GLN A 1 498 ? -18.13200 -26.38200 -0.20800 1.000 34.46203 498 GLN A CA 1
ATOM 7564 C C . GLN A 1 498 ? -17.26500 -25.58600 -1.17400 1.000 30.45628 498 GLN A C 1
ATOM 7565 O O . GLN A 1 498 ? -17.45800 -25.63200 -2.39200 1.000 29.06138 498 GLN A O 1
ATOM 7579 N N . VAL A 1 499 ? -16.30600 -24.85200 -0.61500 1.000 27.44276 499 VAL A N 1
ATOM 7580 C CA . VAL A 1 499 ? -15.28900 -24.16100 -1.39700 1.000 26.89533 499 VAL A CA 1
ATOM 7581 C C . VAL A 1 499 ? -13.94800 -24.36200 -0.70600 1.000 37.47555 499 VAL A C 1
ATOM 7582 O O . VAL A 1 499 ? -13.81800 -24.10000 0.49400 1.000 31.81171 499 VAL A O 1
ATOM 7595 N N . SER A 1 500 ? -12.95300 -24.82300 -1.45700 1.000 27.16905 500 SER A N 1
ATOM 7596 C CA . SER A 1 500 ? -11.58000 -24.88700 -0.98300 1.000 27.44013 500 SER A CA 1
ATOM 7597 C C . SER A 1 500 ? -10.67500 -24.20100 -1.99500 1.000 32.49863 500 SER A C 1
ATOM 7598 O O . SER A 1 500 ? -10.96400 -24.17400 -3.19500 1.000 29.45880 500 SER A O 1
ATOM 7606 N N . THR A 1 501 ? -9.57500 -23.64600 -1.49900 1.000 28.58501 501 THR A N 1
ATOM 7607 C CA . THR A 1 501 ? -8.71300 -22.78700 -2.29000 1.000 26.25578 501 THR A CA 1
ATOM 7608 C C . THR A 1 501 ? -7.27600 -23.28800 -2.24100 1.000 26.50055 501 THR A C 1
ATOM 7609 O O . THR A 1 501 ? -6.90200 -24.11500 -1.40600 1.000 32.43547 501 THR A O 1
ATOM 7620 N N . TYR A 1 502 ? -6.47300 -22.76900 -3.17100 1.000 29.54038 502 TYR A N 1
ATOM 7621 C CA . TYR A 1 502 ? -5.08100 -23.18700 -3.29600 1.000 26.15050 502 TYR A CA 1
ATOM 7622 C C . TYR A 1 502 ? -4.20600 -22.51300 -2.24800 1.000 34.40412 502 TYR A C 1
ATOM 7623 O O . TYR A 1 502 ? -3.40900 -23.17700 -1.57700 1.000 36.43858 502 TYR A O 1
ATOM 7641 N N . HIS A 1 503 ? -4.35500 -21.20400 -2.08000 1.000 28.71923 503 HIS A N 1
ATOM 7642 C CA . HIS A 1 503 ? -3.52100 -20.46500 -1.14700 1.000 26.16630 503 HIS A CA 1
ATOM 7643 C C . HIS A 1 503 ? -4.05700 -20.58800 0.27400 1.000 30.29574 503 HIS A C 1
ATOM 7644 O O . HIS A 1 503 ? -5.26900 -20.65500 0.50600 1.000 42.59458 503 HIS A O 1
ATOM 7658 N N . HIS A 1 504 ? -3.13100 -20.62100 1.22800 1.000 31.61695 504 HIS A N 1
ATOM 7659 C CA . HIS A 1 504 ? -3.44700 -20.78800 2.63800 1.000 31.46956 504 HIS A CA 1
ATOM 7660 C C . HIS A 1 504 ? -3.25900 -19.46400 3.36500 1.000 39.14680 504 HIS A C 1
ATOM 7661 O O . HIS A 1 504 ? -2.20800 -18.82800 3.24200 1.000 38.55462 504 HIS A O 1
ATOM 7675 N N . HIS A 1 505 ? -4.27500 -19.05600 4.12000 1.000 53.66696 505 HIS A N 1
ATOM 7676 C CA . HIS A 1 505 ? -4.19900 -17.89300 4.99000 1.000 81.68085 505 HIS A CA 1
ATOM 7677 C C . HIS A 1 505 ? -4.45500 -18.33400 6.42600 1.000 56.71469 505 HIS A C 1
ATOM 7678 O O . HIS A 1 505 ? -5.01100 -19.40800 6.67800 1.000 68.73982 505 HIS A O 1
ATOM 7692 N N . HIS A 1 506 ? -4.03000 -17.49900 7.36900 1.000 47.70572 506 HIS A N 1
ATOM 7693 C CA . HIS A 1 506 ? -4.11500 -17.84600 8.78500 1.000 75.80646 506 HIS A CA 1
ATOM 7694 C C . HIS A 1 506 ? -5.26000 -17.12200 9.48100 1.000 64.24454 506 HIS A C 1
ATOM 7695 O O . HIS A 1 506 ? -5.73000 -16.08700 9.01400 1.000 74.57999 506 HIS A O 1
#

Nearest PDB structures (foldseek):
  6r3r-assembly1_A  TM=1.002E+00  e=9.920E-97  Bacteroides thetaiotaomicron
  6r3u-assembly1_A  TM=1.001E+00  e=1.110E-93  Bacteroides thetaiotaomicron
  7zns-assembly2_B  TM=9.987E-01  e=2.785E-89  Bacteroides thetaiotaomicron VPI-5482
  8aa2-assembly1_M  TM=9.953E-01  e=6.398E-84  Bacteroides thetaiotaomicron VPI-5482
  1w2t-assembly2_B  TM=8.147E-01  e=3.498E-21  Thermotoga maritima MSB8

Secondary structure (DSSP, 8-state):
---S-----STT--SSS---SSSEEEEEEEEEETTTTEEEEEEEEE-SSPPSS----EEEEEESSSSS-EEEEEEE----TTSTTSEEEEEEEEEETTTTEEEEEEEEE-SS--TTS-SEEEEEEEESSSSS-EE-TT--B-GGGGTS-SS-EEEEEEEE-TTS-EEEEEEEEETTEEEEEEEEESSSSS-EEEEEEEEPSTT--EEEEEEEEETTEEEEEEEE-STTT--EEEEEESSHHHHHHTSGGG----SSTTTT--S-TTSEEEEEEE-SS-EEEEEEEE--GGG-TT---SSSPPS-EEEEEEEEEE-TTS-EEEE--HHHHTT--EEE---EEEEESSEEEETTEEEEETT-EEEEPPP-SSEEEEEEEEESSTT-EEEEEES--TT-SEEEEEEEEGGGTEEEEEEEETT-EEEEEEE-PPPTT-EEEEEEEEETTEEEEEETTTEEEEEE-TT-TTS-EEEEEEESEEEEEEEEEEESS---

Organism: Bacteroides thetaiotaomicron (strain ATCC 29148 / DSM 2079 / JCM 5827 / CCUG 10774 / NCTC 10582 / VPI-5482 / E50) (NCBI:txid226186)